Protein AF-A0A7M2WR84-F1 (afdb_monomer)

Radius of gyration: 28.81 Å; Cα contacts (8 Å, |Δi|>4): 943; chains: 1; bounding box: 59×67×100 Å

Nearest PDB structures (foldseek):
  4gyz-assembly8_H  TM=7.917E-01  e=1.076E-11  Mus musculus
  5ino-assembly1_A  TM=7.815E-01  e=1.421E-10  Homo sapiens
  5inn-assembly4_D  TM=7.340E-01  e=9.593E-11  Mus musculus
  5j42-assembly1_A  TM=7.291E-01  e=4.893E-11  Mus musculus
  5inn-assembly1_A  TM=7.625E-01  e=3.901E-10  Mus musculus

InterPro domains:
  IPR005135 Endonuclease/exonuclease/phosphatase [PF03372] (123-335)
  IPR036691 Endonuclease/exonuclease/phosphatase superfamily [G3DSA:3.60.10.10] (118-344)
  IPR036691 Endonuclease/exonuclease/phosphatase superfamily [SSF56219] (118-339)
  IPR051547 Tyrosyl-DNA phosphodiesterase 2-like [PTHR15822] (114-331)

Solvent-accessible surface area (backbone atoms only — not comparable to full-atom values): 29472 Å² total; per-residue (Å²): 115,73,72,58,51,48,69,77,55,51,54,71,71,56,42,54,53,49,54,53,51,52,52,50,49,53,46,60,50,47,52,62,51,51,49,49,33,73,65,54,82,86,60,49,78,53,77,50,67,69,55,39,52,53,49,49,52,24,40,51,53,33,57,46,29,58,60,52,15,52,55,29,47,51,50,26,54,52,21,54,75,71,64,38,56,71,59,20,61,60,22,46,56,62,18,47,70,36,37,47,67,60,55,55,32,58,43,84,54,78,77,78,67,67,67,42,73,69,62,53,32,35,32,30,30,51,48,38,58,84,42,83,59,57,62,46,46,52,52,51,49,62,72,66,58,48,46,34,40,39,35,32,19,24,18,62,68,51,49,56,52,46,48,76,76,39,32,85,68,29,68,36,68,53,74,46,67,27,99,48,74,62,7,36,34,42,32,16,58,56,71,56,72,51,78,62,41,71,64,40,80,35,50,81,83,75,53,51,21,34,38,36,30,36,66,57,80,93,41,66,31,34,38,36,45,41,65,45,49,55,64,85,43,70,70,35,37,46,37,29,33,28,25,52,47,47,47,52,53,51,60,71,68,49,86,50,55,38,40,39,33,28,39,53,54,49,29,83,62,20,69,66,46,49,50,42,49,73,73,52,37,42,46,25,43,68,53,38,27,56,30,76,56,53,19,33,56,58,46,76,71,57,45,79,77,44,85,51,45,27,28,56,50,45,34,26,32,76,49,46,43,30,77,37,34,46,60,58,82,24,45,62,19,45,29,26,28,42,40,35,33,35,24,46,38,70,60,71,72,85,68,83,85,79,86,77,85,78,71,72,75,66,54,58,55,51,52,57,52,44,70,73,61,50,97,46,93,54,55,59,56,49,52,48,53,48,52,52,34,63,74,69,72,51,82,71,61,75,47,55,96,78,40,44,58,51,57,50,72,44,74,38,81,88,66,96,53,102,51,50,45,42,37,32,34,34,37,40,39,52,75,71,30,40,38,41,36,34,38,22,49,90,87,41,79,55,38,76,45,76,49,67,34,62,95,81,61,93,41,77,58,89,86,34,32,55,39,78,49,76,46,45,20,32,81,79,56,34,74,56,78,78,84,85,81,87,78,81,88,61,90,78,86,74,69,66,69,65,51,57,57,46,52,57,54,48,58,64,50,54,81,70,61,64,76,48,76,49,73,58,91,96,46,59,35,36,44,36,81,73,56,71,68,48,74,107

Foldseek 3Di:
DVVVCCVVPPDPVVVVVVVVVVLVVLLVVLVVQQVQLVPLDDDLQDLPPVSLVSQLSSQVCLQCLVVSLVVLVVQLVVCVVVVVVVSNVSSVPSNCVSVVVQVCLQDDDPDDFPFAAFWQKEKEDEQPLPQLPNVQVLVVCVVLVGQKYKYFSAAPSNVVVCCVRPCVQFVAKDWDHDSDRLTIMMTGNDHWPDDKPQAPDFFDPSRRWIWTWHDDSNFIEIETRDDQFASPDSVSSSRLSRRLVVVVVVVLVDPGWYKYWYQSNGFCRHPSVVVCVVVQKDWQSSQCSVGQQFFAQLDDPCVVVDPHTRRTTMITHNQKYFVDWHWANSVRHRTTMIMTGMGGHPPDPPDPDDDDDDDPVVLVVVLVQQVVDAPPPCVSVQSVLVVVCQNVLHDDDCDDPLAGPQKDWGFHADDDDPWKGKTKIKGKAAEQWWFWKFKDFPRHTQDIDIDHRYPSQDDDNRRIDIDIDMFMATPSRHTDDDPPPPDDDDDDDDDPVVVVVVVVVVVVCLVSHDWDWGDDDPTIMIMDRDDDGDHD

Structure (mmCIF, N/CA/C/O backbone):
data_AF-A0A7M2WR84-F1
#
_entry.id   AF-A0A7M2WR84-F1
#
loop_
_atom_site.group_PDB
_atom_site.id
_atom_site.type_symbol
_atom_site.label_atom_id
_atom_site.label_alt_id
_atom_site.label_comp_id
_atom_site.label_asym_id
_atom_site.label_entity_id
_atom_site.label_seq_id
_atom_site.pdbx_PDB_ins_code
_atom_site.Cartn_x
_atom_site.Cartn_y
_atom_site.Cartn_z
_atom_site.occupancy
_atom_site.B_iso_or_equiv
_atom_site.auth_seq_id
_atom_site.auth_comp_id
_atom_site.auth_asym_id
_atom_site.auth_atom_id
_atom_site.pdbx_PDB_model_num
ATOM 1 N N . MET A 1 1 ? 14.767 5.486 -53.554 1.00 50.47 1 MET A N 1
ATOM 2 C CA . MET A 1 1 ? 14.040 4.345 -52.938 1.00 50.47 1 MET A CA 1
ATOM 3 C C . MET A 1 1 ? 14.935 3.331 -52.203 1.00 50.47 1 MET A C 1
ATOM 5 O O . MET A 1 1 ? 14.466 2.770 -51.222 1.00 50.47 1 MET A O 1
ATOM 9 N N . GLY A 1 2 ? 16.206 3.113 -52.586 1.00 53.53 2 GLY A N 1
ATOM 10 C CA . GLY A 1 2 ? 17.099 2.146 -51.905 1.00 53.53 2 GLY A CA 1
ATOM 11 C C . GLY A 1 2 ? 17.410 2.445 -50.427 1.00 53.53 2 GLY A C 1
ATOM 12 O O . GLY A 1 2 ? 17.402 1.527 -49.616 1.00 53.53 2 GLY A O 1
ATOM 13 N N . ASN A 1 3 ? 17.579 3.723 -50.060 1.00 56.94 3 ASN A N 1
ATOM 14 C CA . ASN A 1 3 ? 17.891 4.135 -48.680 1.00 56.94 3 ASN A CA 1
ATOM 15 C C . ASN A 1 3 ? 16.707 4.029 -47.701 1.00 56.94 3 ASN A C 1
ATOM 17 O O . ASN A 1 3 ? 16.929 3.853 -46.509 1.00 56.94 3 ASN A O 1
ATOM 21 N N . LEU A 1 4 ? 15.455 4.089 -48.179 1.00 53.38 4 LEU A N 1
ATOM 22 C CA . LEU A 1 4 ? 14.288 3.860 -47.315 1.00 53.38 4 LEU A CA 1
ATOM 23 C C . LEU A 1 4 ? 14.113 2.372 -46.994 1.00 53.38 4 LEU A C 1
ATOM 25 O O . LEU A 1 4 ? 13.806 2.035 -45.860 1.00 53.38 4 LEU A O 1
ATOM 29 N N . ARG A 1 5 ? 14.356 1.462 -47.949 1.00 53.84 5 ARG A N 1
ATOM 30 C CA . ARG A 1 5 ? 14.238 0.013 -47.701 1.00 53.84 5 ARG A CA 1
ATOM 31 C C . ARG A 1 5 ? 15.277 -0.510 -46.709 1.00 53.84 5 ARG A C 1
ATOM 33 O O . ARG A 1 5 ? 14.933 -1.344 -45.885 1.00 53.84 5 ARG A O 1
ATOM 40 N N . THR A 1 6 ? 16.514 -0.018 -46.750 1.00 54.97 6 THR A N 1
ATOM 41 C CA . THR A 1 6 ? 17.566 -0.394 -45.785 1.00 54.97 6 THR A CA 1
ATOM 42 C C . THR A 1 6 ? 17.375 0.244 -44.410 1.00 54.97 6 THR A C 1
ATOM 44 O O . THR A 1 6 ? 17.791 -0.337 -43.412 1.00 54.97 6 THR A O 1
ATOM 47 N N . PHE A 1 7 ? 16.719 1.406 -44.341 1.00 58.97 7 PHE A N 1
ATOM 48 C CA . PHE A 1 7 ? 16.300 2.021 -43.082 1.00 58.97 7 PHE A CA 1
ATOM 49 C C . PHE A 1 7 ? 15.113 1.278 -42.444 1.00 58.97 7 PHE A C 1
ATOM 51 O O . PHE A 1 7 ? 15.119 1.031 -41.242 1.00 58.97 7 PHE A O 1
ATOM 58 N N . ILE A 1 8 ? 14.131 0.866 -43.254 1.00 63.47 8 ILE A N 1
ATOM 59 C CA . ILE A 1 8 ? 12.929 0.144 -42.805 1.00 63.47 8 ILE A CA 1
ATOM 60 C C . ILE A 1 8 ? 13.231 -1.340 -42.514 1.00 63.47 8 ILE A C 1
ATOM 62 O O . ILE A 1 8 ? 12.640 -1.918 -41.606 1.00 63.47 8 ILE A O 1
ATOM 66 N N . TRP A 1 9 ? 14.167 -1.962 -43.243 1.00 64.81 9 TRP A N 1
ATOM 67 C CA . TRP A 1 9 ? 14.517 -3.382 -43.111 1.00 64.81 9 TRP A CA 1
ATOM 68 C C . TRP A 1 9 ? 16.044 -3.599 -43.147 1.00 64.81 9 TRP A C 1
ATOM 70 O O . TRP A 1 9 ? 16.600 -4.035 -44.162 1.00 64.81 9 TRP A O 1
ATOM 80 N N . PRO A 1 10 ? 16.765 -3.256 -42.060 1.00 74.50 10 PRO A N 1
ATOM 81 C CA . PRO A 1 10 ? 18.215 -3.407 -41.995 1.00 74.50 10 PRO A CA 1
ATOM 82 C C . PRO A 1 10 ? 18.628 -4.874 -42.140 1.00 74.50 10 PRO A C 1
ATOM 84 O O . PRO A 1 10 ? 17.971 -5.778 -41.620 1.00 74.50 10 PRO A O 1
ATOM 87 N N . ASN A 1 11 ? 19.768 -5.124 -42.791 1.00 86.25 11 ASN A N 1
ATOM 88 C CA . ASN A 1 11 ? 20.327 -6.476 -42.815 1.00 86.25 11 ASN A CA 1
ATOM 89 C C . ASN A 1 11 ? 20.742 -6.919 -41.396 1.00 86.25 11 ASN A C 1
ATOM 91 O O . ASN A 1 11 ? 20.931 -6.095 -40.496 1.00 86.25 11 ASN A O 1
ATOM 95 N N . TRP A 1 12 ? 20.914 -8.225 -41.175 1.00 81.50 12 TRP A N 1
ATOM 96 C CA . TRP A 1 12 ? 21.162 -8.763 -39.830 1.00 81.50 12 TRP A CA 1
ATOM 97 C C . TRP A 1 12 ? 22.379 -8.139 -39.123 1.00 81.50 12 TRP A C 1
ATOM 99 O O . TRP A 1 12 ? 22.348 -7.897 -37.916 1.00 81.50 12 TRP A O 1
ATOM 109 N N . GLN A 1 13 ? 23.442 -7.808 -39.861 1.00 84.19 13 GLN A N 1
ATOM 110 C CA . GLN A 1 13 ? 24.622 -7.160 -39.283 1.00 84.19 13 GLN A CA 1
ATOM 111 C C . GLN A 1 13 ? 24.329 -5.725 -38.822 1.00 84.19 13 GLN A C 1
ATOM 113 O O . GLN A 1 13 ? 24.764 -5.326 -37.738 1.00 84.19 13 GLN A O 1
ATOM 118 N N . GLN A 1 14 ? 23.578 -4.956 -39.614 1.00 84.75 14 GLN A N 1
ATOM 119 C CA . GLN A 1 14 ? 23.109 -3.621 -39.240 1.00 84.75 14 GLN A CA 1
ATOM 120 C C . GLN A 1 14 ? 22.168 -3.698 -38.034 1.00 84.75 14 GLN A C 1
ATOM 122 O O . GLN A 1 14 ? 22.376 -2.973 -37.061 1.00 84.75 14 GLN A O 1
ATOM 127 N N . ARG A 1 15 ? 21.217 -4.642 -38.030 1.00 85.56 15 ARG A N 1
ATOM 128 C CA . ARG A 1 15 ? 20.309 -4.863 -36.898 1.00 85.56 15 ARG A CA 1
ATOM 129 C C . ARG A 1 15 ? 21.064 -5.217 -35.618 1.00 85.56 15 ARG A C 1
ATOM 131 O O . ARG A 1 15 ? 20.796 -4.628 -34.579 1.00 85.56 15 ARG A O 1
ATOM 138 N N . LYS A 1 16 ? 22.066 -6.099 -35.685 1.00 85.12 16 LYS A N 1
ATOM 139 C CA . LYS A 1 16 ? 22.918 -6.450 -34.535 1.00 85.12 16 LYS A CA 1
ATOM 140 C C . LYS A 1 16 ? 23.660 -5.235 -33.965 1.00 85.12 16 LYS A C 1
ATOM 142 O O . LYS A 1 16 ? 23.792 -5.107 -32.749 1.00 85.12 16 LYS A O 1
ATOM 147 N N . ARG A 1 17 ? 24.151 -4.335 -34.827 1.00 87.25 17 ARG A N 1
ATOM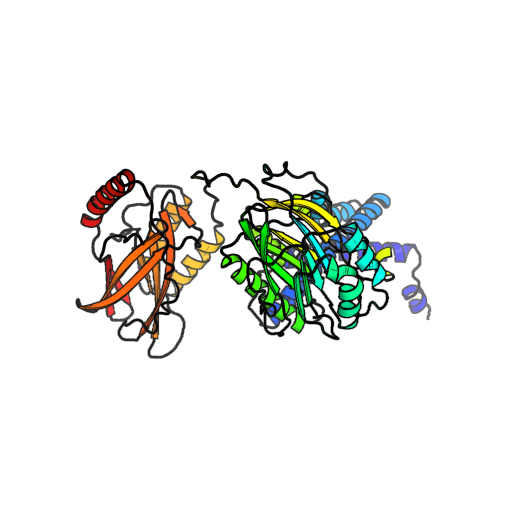 148 C CA . ARG A 1 17 ? 24.792 -3.081 -34.392 1.00 87.25 17 ARG A CA 1
ATOM 149 C C . ARG A 1 17 ? 23.790 -2.138 -33.723 1.00 87.25 17 ARG A C 1
ATOM 151 O O . ARG A 1 17 ? 24.139 -1.553 -32.703 1.00 87.25 17 ARG A O 1
ATOM 158 N N . LEU A 1 18 ? 22.578 -2.016 -34.267 1.00 88.62 18 LEU A N 1
ATOM 159 C CA . LEU A 1 18 ? 21.499 -1.205 -33.690 1.00 88.62 18 LEU A CA 1
ATOM 160 C C . LEU A 1 18 ? 21.069 -1.734 -32.317 1.00 88.62 18 LEU A C 1
ATOM 162 O O . LEU A 1 18 ? 21.163 -0.992 -31.348 1.00 88.62 18 LEU A O 1
ATOM 166 N N . LEU A 1 19 ? 20.770 -3.032 -32.199 1.00 89.75 19 LEU A N 1
ATOM 167 C CA . LEU A 1 19 ? 20.405 -3.676 -30.927 1.00 89.75 19 LEU A CA 1
ATOM 168 C C . LEU A 1 19 ? 21.469 -3.467 -29.840 1.00 89.75 19 LEU A C 1
ATOM 170 O O . LEU A 1 19 ? 21.153 -3.257 -28.674 1.00 89.75 19 LEU A O 1
ATOM 174 N N . ARG A 1 20 ? 22.758 -3.486 -30.208 1.00 92.31 20 ARG A N 1
ATOM 175 C CA . ARG A 1 20 ? 23.842 -3.209 -29.255 1.00 92.31 20 ARG A CA 1
ATOM 176 C C . ARG A 1 20 ? 23.853 -1.749 -28.796 1.00 92.31 20 ARG A C 1
ATOM 178 O O . ARG A 1 20 ? 24.169 -1.501 -27.637 1.00 92.31 20 ARG A O 1
ATOM 185 N N . LYS A 1 21 ? 23.557 -0.796 -29.686 1.00 94.25 21 LYS A N 1
ATOM 186 C CA . LYS A 1 21 ? 23.428 0.625 -29.323 1.00 94.25 21 LYS A CA 1
ATOM 187 C C . LYS A 1 21 ? 22.218 0.842 -28.418 1.00 94.25 21 LYS A C 1
ATOM 189 O O . LYS A 1 21 ? 22.364 1.487 -27.392 1.00 94.25 21 LYS A O 1
ATOM 194 N N . GLU A 1 22 ? 21.077 0.246 -28.753 1.00 95.31 22 GLU A N 1
ATOM 195 C CA . GLU A 1 22 ? 19.859 0.276 -27.934 1.00 95.31 22 GLU A CA 1
ATOM 196 C C . GLU A 1 22 ? 20.109 -0.305 -26.536 1.00 95.31 22 GLU A C 1
ATOM 198 O O . GLU A 1 22 ? 19.789 0.339 -25.544 1.00 95.31 22 GLU A O 1
ATOM 203 N N . ALA A 1 23 ? 20.782 -1.456 -26.435 1.00 96.88 23 ALA A N 1
ATOM 204 C CA . ALA A 1 23 ? 21.145 -2.043 -25.145 1.00 96.88 23 ALA A CA 1
ATOM 205 C C . ALA A 1 23 ? 22.051 -1.119 -24.312 1.00 96.88 23 ALA A C 1
ATOM 207 O O . ALA A 1 23 ? 21.837 -0.967 -23.112 1.00 96.88 23 ALA A O 1
ATOM 208 N N . TRP A 1 24 ? 23.041 -0.469 -24.935 1.00 98.06 24 TRP A N 1
ATOM 209 C CA . TRP A 1 24 ? 23.865 0.532 -24.249 1.00 98.06 24 TRP A CA 1
ATOM 210 C C . TRP A 1 24 ? 23.057 1.745 -23.790 1.00 98.06 24 TRP A C 1
ATOM 212 O O . TRP A 1 24 ? 23.299 2.226 -22.689 1.00 98.06 24 TRP A O 1
ATOM 222 N N . LEU A 1 25 ? 22.105 2.223 -24.597 1.00 97.88 25 LEU A N 1
ATOM 223 C CA . LEU A 1 25 ? 21.229 3.334 -24.226 1.00 97.88 25 LEU A CA 1
ATOM 224 C C . LEU A 1 25 ? 20.354 2.974 -23.022 1.00 97.88 25 LEU A C 1
ATOM 226 O O . LEU A 1 25 ? 20.291 3.758 -22.082 1.00 97.88 25 LEU A O 1
ATOM 230 N N . VAL A 1 26 ? 19.751 1.780 -23.006 1.00 97.81 26 VAL A N 1
ATOM 231 C CA . VAL A 1 26 ? 18.965 1.286 -21.861 1.00 97.81 26 VAL A CA 1
ATOM 232 C C . VAL A 1 26 ? 19.821 1.225 -20.598 1.00 97.81 26 VAL A C 1
ATOM 234 O O . VAL A 1 26 ? 19.431 1.761 -19.564 1.00 97.81 26 VAL A O 1
ATOM 237 N N . VAL A 1 27 ? 21.008 0.614 -20.678 1.00 98.25 27 VAL A N 1
ATOM 238 C CA . VAL A 1 27 ? 21.917 0.486 -19.528 1.00 98.25 27 VAL A CA 1
ATOM 239 C C . VAL A 1 27 ? 22.373 1.857 -19.034 1.00 98.25 27 VAL A C 1
ATOM 241 O O . VAL A 1 27 ? 22.321 2.113 -17.837 1.00 98.25 27 VAL A O 1
ATOM 244 N N . ALA A 1 28 ? 22.782 2.751 -19.936 1.00 98.12 28 ALA A N 1
ATOM 245 C CA . ALA A 1 28 ? 23.230 4.093 -19.578 1.00 98.12 28 ALA A CA 1
ATOM 246 C C . ALA A 1 28 ? 22.103 4.943 -18.975 1.00 98.12 28 ALA A C 1
ATOM 248 O O . ALA A 1 28 ? 22.356 5.674 -18.024 1.00 98.12 28 ALA A O 1
ATOM 249 N N . ALA A 1 29 ? 20.870 4.824 -19.481 1.00 98.00 29 ALA A N 1
ATOM 250 C CA . ALA A 1 29 ? 19.705 5.533 -18.955 1.00 98.00 29 ALA A CA 1
ATOM 251 C C . ALA A 1 29 ? 19.242 4.991 -17.593 1.00 98.00 29 ALA A C 1
ATOM 253 O O . ALA A 1 29 ? 18.757 5.764 -16.769 1.00 98.00 29 ALA A O 1
ATOM 254 N N . ALA A 1 30 ? 19.424 3.693 -17.320 1.00 98.25 30 ALA A N 1
ATOM 255 C CA . ALA A 1 30 ? 19.015 3.086 -16.054 1.00 98.25 30 ALA A CA 1
ATOM 256 C C . ALA A 1 30 ? 19.671 3.764 -14.840 1.00 98.25 30 ALA A C 1
ATOM 258 O O . ALA A 1 30 ? 19.002 3.978 -13.835 1.00 98.25 30 ALA A O 1
ATOM 259 N N . TYR A 1 31 ? 20.945 4.156 -14.933 1.00 98.06 31 TYR A N 1
ATOM 260 C CA . TYR A 1 31 ? 21.663 4.806 -13.830 1.00 98.06 31 TYR A CA 1
ATOM 261 C C . TYR A 1 31 ? 21.024 6.124 -13.367 1.00 98.06 31 TYR A C 1
ATOM 263 O O . TYR A 1 31 ? 20.579 6.176 -12.221 1.00 98.06 31 TYR A O 1
ATOM 271 N N . PRO A 1 32 ? 20.948 7.188 -14.193 1.00 97.94 32 PRO A N 1
ATOM 272 C CA . PRO A 1 32 ? 20.379 8.456 -13.755 1.00 97.94 32 PRO A CA 1
ATOM 273 C C . PRO A 1 32 ? 18.897 8.329 -13.394 1.00 97.94 32 PRO A C 1
ATOM 275 O O . PRO A 1 32 ? 18.469 8.993 -12.459 1.00 97.94 32 PRO A O 1
ATOM 278 N N . LEU A 1 33 ? 18.129 7.458 -14.063 1.00 97.75 33 LEU A N 1
ATOM 279 C CA . LEU A 1 33 ? 16.719 7.231 -13.728 1.00 97.75 33 LEU A CA 1
ATOM 280 C C . LEU A 1 33 ? 16.551 6.603 -12.342 1.00 97.75 33 LEU A C 1
ATOM 282 O O . LEU A 1 33 ? 15.739 7.077 -11.552 1.00 97.75 33 LEU A O 1
ATOM 286 N N . LEU A 1 34 ? 17.327 5.562 -12.028 1.00 95.94 34 LEU A N 1
ATOM 287 C CA . LEU A 1 34 ? 17.282 4.912 -10.719 1.00 95.94 34 LEU A CA 1
ATOM 288 C C . LEU A 1 34 ? 17.806 5.837 -9.617 1.00 95.94 34 LEU A C 1
ATOM 290 O O . LEU A 1 34 ? 17.186 5.912 -8.561 1.00 95.94 34 LEU A O 1
ATOM 294 N N . ILE A 1 35 ? 18.896 6.569 -9.872 1.00 94.00 35 ILE A N 1
ATOM 295 C CA . ILE A 1 35 ? 19.443 7.565 -8.938 1.00 94.00 35 ILE A CA 1
ATOM 296 C C . ILE A 1 35 ? 18.395 8.640 -8.651 1.00 94.00 35 ILE A C 1
ATOM 298 O O . ILE A 1 35 ? 18.080 8.884 -7.492 1.00 94.00 35 ILE A O 1
ATOM 302 N N . PHE A 1 36 ? 17.814 9.237 -9.692 1.00 95.12 36 PHE A N 1
ATOM 303 C CA . PHE A 1 36 ? 16.747 10.222 -9.555 1.00 95.12 36 PHE A CA 1
ATOM 304 C C . PHE A 1 36 ? 15.579 9.662 -8.740 1.00 95.12 36 PHE A C 1
ATOM 306 O O . PHE A 1 36 ? 15.184 10.262 -7.749 1.00 95.12 36 PHE A O 1
ATOM 313 N N . ALA A 1 37 ? 15.066 8.486 -9.104 1.00 94.44 37 ALA A N 1
ATOM 314 C CA . ALA A 1 37 ? 13.877 7.931 -8.474 1.00 94.44 37 ALA A CA 1
ATOM 315 C C . ALA A 1 37 ? 14.082 7.559 -6.994 1.00 94.44 37 ALA A C 1
ATOM 317 O O . ALA A 1 37 ? 13.160 7.698 -6.189 1.00 94.44 37 ALA A O 1
ATOM 318 N N . TRP A 1 38 ? 15.278 7.091 -6.623 1.00 91.25 38 TRP A N 1
ATOM 319 C CA . TRP A 1 38 ? 15.600 6.703 -5.246 1.00 91.25 38 TRP A CA 1
ATOM 320 C C . TRP A 1 38 ? 16.068 7.859 -4.363 1.00 91.25 38 TRP A C 1
ATOM 322 O O . TRP A 1 38 ? 15.882 7.787 -3.148 1.00 91.25 38 TRP A O 1
ATOM 332 N N . LEU A 1 39 ? 16.648 8.909 -4.949 1.00 88.88 39 LEU A N 1
ATOM 333 C CA . LEU A 1 39 ? 17.069 10.110 -4.226 1.00 88.88 39 LEU A CA 1
ATOM 334 C C . LEU A 1 39 ? 16.018 11.225 -4.241 1.00 88.88 39 LEU A C 1
ATOM 336 O O . LEU A 1 39 ? 16.216 12.234 -3.568 1.00 88.88 39 LEU A O 1
ATOM 340 N N . TRP A 1 40 ? 14.912 11.064 -4.978 1.00 89.12 40 TRP A N 1
ATOM 341 C CA . TRP A 1 40 ? 13.848 12.064 -5.020 1.00 89.12 40 TRP A CA 1
ATOM 342 C C . TRP A 1 40 ? 13.255 12.287 -3.616 1.00 89.12 40 TRP A C 1
ATOM 344 O O . TRP A 1 40 ? 12.690 11.342 -3.040 1.00 89.12 40 TRP A O 1
ATOM 354 N N . PRO A 1 41 ? 13.363 13.507 -3.052 1.00 86.00 41 PRO A N 1
ATOM 355 C CA . PRO A 1 41 ? 12.816 13.804 -1.738 1.00 86.00 41 PRO A CA 1
ATOM 356 C C . PRO A 1 41 ? 11.290 13.732 -1.777 1.00 86.00 41 PRO A C 1
ATOM 358 O O . PRO A 1 41 ? 10.652 14.158 -2.740 1.00 86.00 41 PRO A O 1
ATOM 361 N N . GLN A 1 42 ? 10.702 13.176 -0.722 1.00 82.12 42 GLN A N 1
ATOM 362 C CA . GLN A 1 42 ? 9.252 13.093 -0.597 1.00 82.12 42 GLN A CA 1
ATOM 363 C C . GLN A 1 42 ? 8.766 14.229 0.292 1.00 82.12 42 GLN A C 1
ATOM 365 O O . GLN A 1 42 ? 9.070 14.267 1.479 1.00 82.12 42 GLN A O 1
ATOM 370 N N . ASP A 1 43 ? 8.000 15.134 -0.300 1.00 88.94 43 ASP A N 1
ATOM 371 C CA . ASP A 1 43 ? 7.215 16.138 0.407 1.00 88.94 43 ASP A CA 1
ATOM 372 C C . ASP A 1 43 ? 5.763 15.907 0.007 1.00 88.94 43 ASP A C 1
ATOM 374 O O . ASP A 1 43 ? 5.329 16.355 -1.048 1.00 88.94 43 ASP A O 1
ATOM 378 N N . TRP A 1 44 ? 5.040 15.090 0.767 1.00 91.31 44 TRP A N 1
ATOM 379 C CA . TRP A 1 44 ? 3.749 14.542 0.347 1.00 91.31 44 TRP A CA 1
ATOM 380 C C . TRP A 1 44 ? 2.676 15.605 0.100 1.00 91.31 44 TRP A C 1
ATOM 382 O O . TRP A 1 44 ? 1.843 15.428 -0.786 1.00 91.31 44 TRP A O 1
ATOM 392 N N . ARG A 1 45 ? 2.742 16.721 0.833 1.00 93.50 45 ARG A N 1
ATOM 393 C CA . ARG A 1 45 ? 1.746 17.803 0.802 1.00 93.50 45 ARG A CA 1
ATOM 394 C C . ARG A 1 45 ? 2.107 18.936 -0.156 1.00 93.50 45 ARG A C 1
ATOM 396 O O . ARG A 1 45 ? 1.320 19.853 -0.356 1.00 93.50 45 ARG A O 1
ATOM 403 N N . ASN A 1 46 ? 3.272 18.873 -0.796 1.00 89.81 46 ASN A N 1
ATOM 404 C CA . ASN A 1 46 ? 3.645 19.845 -1.812 1.00 89.81 46 ASN A CA 1
ATOM 405 C C . ASN A 1 46 ? 2.967 19.546 -3.151 1.00 89.81 46 ASN A C 1
ATOM 407 O O . ASN A 1 46 ? 3.322 18.613 -3.885 1.00 89.81 46 ASN A O 1
ATOM 411 N N . GLU A 1 47 ? 1.996 20.394 -3.464 1.00 91.25 47 GLU A N 1
ATOM 412 C CA . GLU A 1 47 ? 1.158 20.319 -4.657 1.00 91.25 47 GLU A CA 1
ATOM 413 C C . GLU A 1 47 ? 1.729 21.071 -5.866 1.00 91.25 47 GLU A C 1
ATOM 415 O O . GLU A 1 47 ? 1.085 21.128 -6.916 1.00 91.25 47 GLU A O 1
ATOM 420 N N . SER A 1 48 ? 2.936 21.641 -5.767 1.00 91.81 48 SER A N 1
ATOM 421 C CA . SER A 1 48 ? 3.539 22.331 -6.909 1.00 91.81 48 SER A CA 1
ATOM 422 C C . SER A 1 48 ? 3.713 21.373 -8.090 1.00 91.81 48 SER A C 1
ATOM 424 O O . SER A 1 48 ? 4.178 20.240 -7.940 1.00 91.81 48 SER A O 1
ATOM 426 N N . THR A 1 49 ? 3.375 21.838 -9.295 1.00 92.31 49 THR A N 1
ATOM 427 C CA . THR A 1 49 ? 3.398 21.011 -10.511 1.00 92.31 49 THR A CA 1
ATOM 428 C C . THR A 1 49 ? 4.746 20.325 -10.724 1.00 92.31 49 THR A C 1
ATOM 430 O O . THR A 1 49 ? 4.783 19.158 -11.100 1.00 92.31 49 THR A O 1
ATOM 433 N N . GLY A 1 50 ? 5.856 21.019 -10.446 1.00 90.25 50 GLY A N 1
ATOM 434 C CA . GLY A 1 50 ? 7.202 20.459 -10.582 1.00 90.25 50 GLY A CA 1
ATOM 435 C C . GLY A 1 50 ? 7.469 19.300 -9.620 1.00 90.25 50 GLY A C 1
ATOM 436 O O . GLY A 1 50 ? 7.990 18.269 -10.044 1.00 90.25 50 GLY A O 1
ATOM 437 N N . VAL A 1 51 ? 7.066 19.434 -8.350 1.00 90.06 51 VAL A N 1
ATOM 438 C CA . VAL A 1 51 ? 7.241 18.373 -7.347 1.00 90.06 51 VAL A CA 1
ATOM 439 C C . VAL A 1 51 ? 6.330 17.187 -7.644 1.00 90.06 51 VAL A C 1
ATOM 441 O O . VAL A 1 51 ? 6.789 16.047 -7.605 1.00 90.06 51 VAL A O 1
ATOM 444 N N . VAL A 1 52 ? 5.069 17.443 -8.005 1.00 92.81 52 VAL A N 1
ATOM 445 C CA . VAL A 1 52 ? 4.110 16.400 -8.401 1.00 92.81 52 VAL A CA 1
ATOM 446 C C . VAL A 1 52 ? 4.629 15.631 -9.618 1.00 92.81 52 VAL A C 1
ATOM 448 O O . VAL A 1 52 ? 4.647 14.403 -9.601 1.00 92.81 52 VAL A O 1
ATOM 451 N N . PHE A 1 53 ? 5.093 16.333 -10.655 1.00 94.31 53 PHE A N 1
ATOM 452 C CA . PHE A 1 53 ? 5.597 15.723 -11.886 1.00 94.31 53 PHE A CA 1
ATOM 453 C C . PHE A 1 53 ? 6.818 14.837 -11.632 1.00 94.31 53 PHE A C 1
ATOM 455 O O . PHE A 1 53 ? 6.851 13.674 -12.038 1.00 94.31 53 PHE A O 1
ATOM 462 N N . ALA A 1 54 ? 7.822 15.374 -10.943 1.00 92.25 54 ALA A N 1
ATOM 463 C CA . ALA A 1 54 ? 9.043 14.641 -10.652 1.00 92.25 54 ALA A CA 1
ATOM 464 C C . ALA A 1 54 ? 8.797 13.480 -9.671 1.00 92.25 54 ALA A C 1
ATOM 466 O O . ALA A 1 54 ? 9.330 12.388 -9.876 1.00 92.25 54 ALA A O 1
ATOM 467 N N . GLY A 1 55 ? 7.916 13.672 -8.685 1.00 94.94 55 GLY A N 1
ATOM 468 C CA . GLY A 1 55 ? 7.436 12.606 -7.808 1.00 94.94 55 GLY A CA 1
ATOM 469 C C . GLY A 1 55 ? 6.752 11.487 -8.589 1.00 94.94 55 GLY A C 1
ATOM 470 O O . GLY A 1 55 ? 7.080 10.319 -8.389 1.00 94.94 55 GLY A O 1
ATOM 471 N N . TRP A 1 56 ? 5.883 11.825 -9.546 1.00 95.81 56 TRP A N 1
ATOM 472 C CA . TRP A 1 56 ? 5.184 10.842 -10.376 1.00 95.81 56 TRP A CA 1
ATOM 473 C C . TRP A 1 56 ? 6.162 10.037 -11.234 1.00 95.81 56 TRP A C 1
ATOM 475 O O . TRP A 1 56 ? 6.071 8.814 -11.305 1.00 95.81 56 TRP A O 1
ATOM 485 N N . MET A 1 57 ? 7.170 10.694 -11.817 1.00 95.44 57 MET A N 1
ATOM 486 C CA . MET A 1 57 ? 8.246 10.011 -12.542 1.00 95.44 57 MET A CA 1
ATOM 487 C C . MET A 1 57 ? 9.034 9.058 -11.637 1.00 95.44 57 MET A C 1
ATOM 489 O O . MET A 1 57 ? 9.233 7.896 -11.993 1.00 95.44 57 MET A O 1
ATOM 493 N N . ALA A 1 58 ? 9.448 9.515 -10.451 1.00 95.38 58 ALA A N 1
ATOM 494 C CA . ALA A 1 58 ? 10.149 8.681 -9.477 1.00 95.38 58 ALA A CA 1
ATOM 495 C C . ALA A 1 58 ? 9.297 7.474 -9.045 1.00 95.38 58 ALA A C 1
ATOM 497 O O . ALA A 1 58 ? 9.788 6.345 -8.981 1.00 95.38 58 ALA A O 1
ATOM 498 N N . PHE A 1 59 ? 8.005 7.701 -8.811 1.00 95.69 59 PHE A N 1
ATOM 499 C CA . PHE A 1 59 ? 7.026 6.677 -8.475 1.00 95.69 59 PHE A CA 1
ATOM 500 C C . PHE A 1 59 ? 6.898 5.616 -9.578 1.00 95.69 59 PHE A C 1
ATOM 502 O O . PHE A 1 59 ? 6.989 4.418 -9.290 1.00 95.69 59 PHE A O 1
ATOM 509 N N . LEU A 1 60 ? 6.747 6.028 -10.841 1.00 95.19 60 LEU A N 1
ATOM 510 C CA . LEU A 1 60 ? 6.619 5.108 -11.974 1.00 95.19 60 LEU A CA 1
ATOM 511 C C . LEU A 1 60 ? 7.891 4.281 -12.176 1.00 95.19 60 LEU A C 1
ATOM 513 O O . LEU A 1 60 ? 7.805 3.060 -12.299 1.00 95.19 60 LEU A O 1
ATOM 517 N N . ILE A 1 61 ? 9.070 4.917 -12.140 1.00 95.12 61 ILE A N 1
ATOM 518 C CA . ILE A 1 61 ? 10.369 4.234 -12.274 1.00 95.12 61 ILE A CA 1
ATOM 519 C C . ILE A 1 61 ? 10.526 3.154 -11.198 1.00 95.12 61 ILE A C 1
ATOM 521 O O . ILE A 1 61 ? 10.938 2.034 -11.503 1.00 95.12 61 ILE A O 1
ATOM 525 N N . ARG A 1 62 ? 10.172 3.468 -9.944 1.00 95.06 62 ARG A N 1
ATOM 526 C CA . ARG A 1 62 ? 10.235 2.505 -8.836 1.00 95.06 62 ARG A CA 1
ATOM 527 C C . ARG A 1 62 ? 9.216 1.384 -9.009 1.00 95.06 62 ARG A C 1
ATOM 529 O O . ARG A 1 62 ? 9.570 0.226 -8.805 1.00 95.06 62 ARG A O 1
ATOM 536 N N . THR A 1 63 ? 8.006 1.691 -9.465 1.00 93.94 63 THR A N 1
ATOM 537 C CA . THR A 1 63 ? 6.954 0.688 -9.698 1.00 93.94 63 THR A CA 1
ATOM 538 C C . THR A 1 63 ? 7.364 -0.348 -10.746 1.00 93.94 63 THR A C 1
ATOM 540 O O . THR A 1 63 ? 7.195 -1.549 -10.543 1.00 93.94 63 THR A O 1
ATOM 543 N N . VAL A 1 64 ? 7.996 0.077 -11.845 1.00 93.06 64 VAL A N 1
ATOM 544 C CA . VAL A 1 64 ? 8.471 -0.845 -12.895 1.00 93.06 64 VAL A CA 1
ATOM 545 C C . VAL A 1 64 ? 9.894 -1.365 -12.658 1.00 93.06 64 VAL A C 1
ATOM 547 O O . VAL A 1 64 ? 10.472 -2.008 -13.536 1.00 93.06 64 VAL A O 1
ATOM 550 N N . GLN A 1 65 ? 10.466 -1.152 -11.468 1.00 93.12 65 GLN A N 1
ATOM 551 C CA . GLN A 1 65 ? 11.849 -1.516 -11.150 1.00 93.12 65 GLN A CA 1
ATOM 552 C C . GLN A 1 65 ? 12.152 -2.995 -11.421 1.00 93.12 65 GLN A C 1
ATOM 554 O O . GLN A 1 65 ? 13.200 -3.317 -11.978 1.00 93.12 65 GLN A O 1
ATOM 559 N N . PHE A 1 66 ? 11.242 -3.905 -11.062 1.00 92.69 66 PHE A N 1
ATOM 560 C CA . PHE A 1 66 ? 11.447 -5.334 -11.308 1.00 92.69 66 PHE A CA 1
ATOM 561 C C . PHE A 1 66 ? 11.465 -5.677 -12.806 1.00 92.69 66 PHE A C 1
ATOM 563 O O . PHE A 1 66 ? 12.257 -6.502 -13.253 1.00 92.69 66 PHE A O 1
ATOM 570 N N . HIS A 1 67 ? 10.636 -5.009 -13.606 1.00 93.50 67 HIS A N 1
ATOM 571 C CA . HIS A 1 67 ? 10.613 -5.180 -15.060 1.00 93.50 67 HIS A CA 1
ATOM 572 C C . HIS A 1 67 ? 11.922 -4.705 -15.688 1.00 93.50 67 HIS A C 1
ATOM 574 O O . HIS A 1 67 ? 12.492 -5.388 -16.542 1.00 93.50 67 HIS A O 1
ATOM 580 N N . LEU A 1 68 ? 12.439 -3.570 -15.208 1.00 94.81 68 LEU A N 1
ATOM 581 C CA . LEU A 1 68 ? 13.763 -3.086 -15.579 1.00 94.81 68 LEU A CA 1
ATOM 582 C C . LEU A 1 68 ? 14.850 -4.100 -15.188 1.00 94.81 68 LEU A C 1
ATOM 584 O O . LEU A 1 68 ? 15.747 -4.357 -15.988 1.00 94.81 68 LEU A O 1
ATOM 588 N N . ALA A 1 69 ? 14.741 -4.733 -14.017 1.00 95.19 69 ALA A N 1
ATOM 589 C CA . ALA A 1 69 ? 15.662 -5.781 -13.582 1.00 95.19 69 ALA A CA 1
ATOM 590 C C . ALA A 1 69 ? 15.694 -6.969 -14.557 1.00 95.19 69 ALA A C 1
ATOM 592 O O . ALA A 1 69 ? 16.774 -7.418 -14.941 1.00 95.19 69 ALA A O 1
ATOM 593 N N . LEU A 1 70 ? 14.526 -7.445 -15.008 1.00 95.06 70 LEU A N 1
ATOM 594 C CA . LEU A 1 70 ? 14.427 -8.532 -15.989 1.00 95.06 70 LEU A CA 1
ATOM 595 C C . LEU A 1 70 ? 15.011 -8.144 -17.350 1.00 95.06 70 LEU A C 1
ATOM 597 O O . LEU A 1 70 ? 15.746 -8.928 -17.952 1.00 95.06 70 LEU A O 1
ATOM 601 N N . LEU A 1 71 ? 14.731 -6.927 -17.820 1.00 96.12 71 LEU A N 1
ATOM 602 C CA . LEU A 1 71 ? 15.307 -6.410 -19.060 1.00 96.12 71 LEU A CA 1
ATOM 603 C C . LEU A 1 71 ? 16.838 -6.333 -18.970 1.00 96.12 71 LEU A C 1
ATOM 605 O O . LEU A 1 71 ? 17.538 -6.762 -19.888 1.00 96.12 71 LEU A O 1
ATOM 609 N N . LEU A 1 72 ? 17.372 -5.828 -17.858 1.00 97.81 72 LEU A N 1
ATOM 610 C CA . LEU A 1 72 ? 18.814 -5.744 -17.635 1.00 97.81 72 LEU A CA 1
ATOM 611 C C . LEU A 1 72 ? 19.449 -7.134 -17.508 1.00 97.81 72 LEU A C 1
ATOM 613 O O . LEU A 1 72 ? 20.510 -7.360 -18.087 1.00 97.81 72 LEU A O 1
ATOM 617 N N . ALA A 1 73 ? 18.789 -8.086 -16.844 1.00 97.19 73 ALA A N 1
ATOM 618 C CA . ALA A 1 73 ? 19.239 -9.475 -16.769 1.00 97.19 73 ALA A CA 1
ATOM 619 C C . ALA A 1 73 ? 19.294 -10.135 -18.152 1.00 97.19 73 ALA A C 1
ATOM 621 O O . ALA A 1 73 ? 20.283 -10.791 -18.492 1.00 97.19 73 ALA A O 1
ATOM 622 N N . PHE A 1 74 ? 18.287 -9.893 -18.993 1.00 97.00 74 PHE A N 1
ATOM 623 C CA . PHE A 1 74 ? 18.296 -10.329 -20.386 1.00 97.00 74 PHE A CA 1
ATOM 624 C C . PHE A 1 74 ? 19.458 -9.702 -21.174 1.00 97.00 74 PHE A C 1
ATOM 626 O O . PHE A 1 74 ? 20.185 -10.411 -21.873 1.00 97.00 74 PHE A O 1
ATOM 633 N N . ILE A 1 75 ? 19.697 -8.393 -21.020 1.00 97.75 75 ILE A N 1
ATOM 634 C CA . ILE A 1 75 ? 20.833 -7.703 -21.651 1.00 97.75 75 ILE A CA 1
ATOM 635 C C . ILE A 1 75 ? 22.166 -8.303 -21.189 1.00 97.75 75 ILE A C 1
ATOM 637 O O . ILE A 1 75 ? 23.030 -8.549 -22.032 1.00 97.75 75 ILE A O 1
ATOM 641 N N . VAL A 1 76 ? 22.340 -8.576 -19.891 1.00 98.25 76 VAL A N 1
ATOM 642 C CA . VAL A 1 76 ? 23.542 -9.232 -19.348 1.00 98.25 76 VAL A CA 1
ATOM 643 C C . VAL A 1 76 ? 23.733 -10.603 -19.991 1.00 98.25 76 VAL A C 1
ATOM 645 O O . VAL A 1 76 ? 24.810 -10.872 -20.525 1.00 98.25 76 VAL A O 1
ATOM 648 N N . ALA A 1 77 ? 22.695 -11.443 -20.015 1.00 97.81 77 ALA A N 1
ATOM 649 C CA . ALA A 1 77 ? 22.760 -12.781 -20.598 1.00 97.81 77 ALA A CA 1
ATOM 650 C C . ALA A 1 77 ? 23.159 -12.739 -22.083 1.00 97.81 77 ALA A C 1
ATOM 652 O O . ALA A 1 77 ? 24.128 -13.385 -22.490 1.00 97.81 77 ALA A O 1
ATOM 653 N N . VAL A 1 78 ? 22.489 -11.912 -22.893 1.00 96.38 78 VAL A N 1
ATOM 654 C CA . VAL A 1 78 ? 22.815 -11.762 -24.321 1.00 96.38 78 VAL A CA 1
ATOM 655 C C . VAL A 1 78 ? 24.217 -11.181 -24.512 1.00 96.38 78 VAL A C 1
ATOM 657 O O . VAL A 1 78 ? 24.962 -11.662 -25.369 1.00 96.38 78 VAL A O 1
ATOM 660 N N . ALA A 1 79 ? 24.615 -10.183 -23.716 1.00 96.12 79 ALA A N 1
ATOM 661 C CA . ALA A 1 79 ? 25.945 -9.584 -23.785 1.00 96.12 79 ALA A CA 1
ATOM 662 C C . ALA A 1 79 ? 27.049 -10.609 -23.490 1.00 96.12 79 ALA A C 1
ATOM 664 O O . ALA A 1 79 ? 28.076 -10.599 -24.173 1.00 96.12 79 ALA A O 1
ATOM 665 N N . LEU A 1 80 ? 26.838 -11.517 -22.533 1.00 96.31 80 LEU A N 1
ATOM 666 C CA . LEU A 1 80 ? 27.754 -12.622 -22.251 1.00 96.31 80 LEU A CA 1
ATOM 667 C C . LEU A 1 80 ? 27.822 -13.614 -23.423 1.00 96.31 80 LEU A C 1
ATOM 669 O O . LEU A 1 80 ? 28.928 -13.935 -23.866 1.00 96.31 80 LEU A O 1
ATOM 673 N N . LEU A 1 81 ? 26.676 -14.010 -23.994 1.00 95.75 81 LEU A N 1
ATOM 674 C CA . LEU A 1 81 ? 26.606 -14.918 -25.151 1.00 95.75 81 LEU A CA 1
ATOM 675 C C . LEU A 1 81 ? 27.355 -14.371 -26.376 1.00 95.75 81 LEU A C 1
ATOM 677 O O . LEU A 1 81 ? 28.100 -15.096 -27.034 1.00 95.75 81 LEU A O 1
ATOM 681 N N . ILE A 1 82 ? 27.224 -13.072 -26.663 1.00 93.56 82 ILE A N 1
ATOM 682 C CA . ILE A 1 82 ? 27.930 -12.420 -27.782 1.00 93.56 82 ILE A CA 1
ATOM 683 C C . ILE A 1 82 ? 29.330 -11.908 -27.404 1.00 93.56 82 ILE A C 1
ATOM 685 O O . ILE A 1 82 ? 29.949 -11.185 -28.190 1.00 93.56 82 ILE A O 1
ATOM 689 N N . ARG A 1 83 ? 29.829 -12.253 -26.207 1.00 94.75 83 ARG A N 1
ATOM 690 C CA . ARG A 1 83 ? 31.140 -11.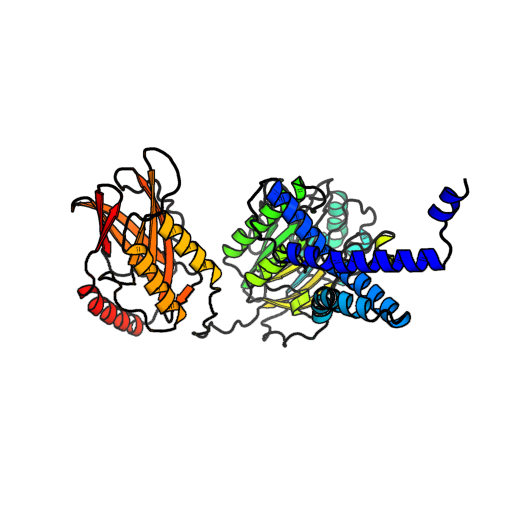856 -25.655 1.00 94.75 83 ARG A CA 1
ATOM 691 C C . ARG A 1 83 ? 31.359 -10.337 -25.550 1.00 94.75 83 ARG A C 1
ATOM 693 O O . ARG A 1 83 ? 32.493 -9.857 -25.523 1.00 94.75 83 ARG A O 1
ATOM 700 N N . ALA A 1 84 ? 30.293 -9.551 -25.428 1.00 95.31 84 ALA A N 1
ATOM 701 C CA . ALA A 1 84 ? 30.328 -8.109 -25.194 1.00 95.31 84 ALA A CA 1
ATOM 702 C C . ALA A 1 84 ? 30.556 -7.773 -23.704 1.00 95.31 84 ALA A C 1
ATOM 704 O O . ALA A 1 84 ? 29.735 -7.111 -23.073 1.00 95.31 84 ALA A O 1
ATOM 705 N N . ARG A 1 85 ? 31.705 -8.187 -23.148 1.00 95.81 85 ARG A N 1
ATOM 706 C CA . ARG A 1 85 ? 32.019 -8.112 -21.703 1.00 95.81 85 ARG A CA 1
ATOM 707 C C . ARG A 1 85 ? 31.816 -6.730 -21.070 1.00 95.81 85 ARG A C 1
ATOM 709 O O . ARG A 1 85 ? 31.309 -6.649 -19.962 1.00 95.81 85 ARG A O 1
ATOM 716 N N . ARG A 1 86 ? 32.160 -5.645 -21.778 1.00 97.69 86 ARG A N 1
ATOM 717 C CA . ARG A 1 86 ? 31.970 -4.267 -21.278 1.00 97.69 86 ARG A CA 1
ATOM 718 C C . ARG A 1 86 ? 30.494 -3.915 -21.063 1.00 97.69 86 ARG A C 1
ATOM 720 O O . ARG A 1 86 ? 30.175 -3.276 -20.071 1.00 97.69 86 ARG A O 1
ATOM 727 N N . LEU A 1 87 ? 29.616 -4.345 -21.974 1.00 97.44 87 LEU A N 1
ATOM 728 C CA . LEU A 1 87 ? 28.172 -4.126 -21.847 1.00 97.44 87 LEU A CA 1
ATOM 729 C C . LEU A 1 87 ? 27.608 -4.957 -20.695 1.00 97.44 87 LEU A C 1
ATOM 731 O O . LEU A 1 87 ? 26.849 -4.430 -19.894 1.00 97.44 87 LEU A O 1
ATOM 735 N N . ALA A 1 88 ? 28.023 -6.224 -20.582 1.00 97.44 88 ALA A N 1
ATOM 736 C CA . ALA A 1 88 ? 27.622 -7.078 -19.467 1.00 97.44 88 ALA A CA 1
ATOM 737 C C . ALA A 1 88 ? 28.028 -6.457 -18.120 1.00 97.44 88 ALA A C 1
ATOM 739 O O . ALA A 1 88 ? 27.184 -6.299 -17.248 1.00 97.44 88 ALA A O 1
ATOM 740 N N . LEU A 1 89 ? 29.287 -6.028 -17.979 1.00 97.69 89 LEU A N 1
ATOM 741 C CA . LEU A 1 89 ? 29.786 -5.404 -16.752 1.00 97.69 89 LEU A CA 1
ATOM 742 C C . LEU A 1 89 ? 29.011 -4.127 -16.390 1.00 97.69 89 LEU A C 1
ATOM 744 O O . LEU A 1 89 ? 28.636 -3.953 -15.236 1.00 97.69 89 LEU A O 1
ATOM 748 N N . ALA A 1 90 ? 28.730 -3.266 -17.374 1.00 97.94 90 ALA A N 1
ATOM 749 C CA . ALA A 1 90 ? 27.940 -2.056 -17.156 1.00 97.94 90 ALA A CA 1
ATOM 750 C C . ALA A 1 90 ? 26.478 -2.362 -16.783 1.00 97.94 90 ALA A C 1
ATOM 752 O O . ALA A 1 90 ? 25.892 -1.667 -15.966 1.00 97.94 90 ALA A O 1
ATOM 753 N N . ALA A 1 91 ? 25.876 -3.408 -17.350 1.00 98.25 91 ALA A N 1
ATOM 754 C CA . ALA A 1 91 ? 24.488 -3.771 -17.068 1.00 98.25 91 ALA A CA 1
ATOM 755 C C . ALA A 1 91 ? 24.307 -4.467 -15.706 1.00 98.25 91 ALA A C 1
ATOM 757 O O . ALA A 1 91 ? 23.245 -4.344 -15.099 1.00 98.25 91 ALA A O 1
ATOM 758 N N . VAL A 1 92 ? 25.334 -5.166 -15.203 1.00 98.06 92 VAL A N 1
ATOM 759 C CA . VAL A 1 92 ? 25.260 -5.929 -13.944 1.00 98.06 92 VAL A CA 1
ATOM 760 C C . VAL A 1 92 ? 24.958 -5.040 -12.737 1.00 98.06 92 VAL A C 1
ATOM 762 O O . VAL A 1 92 ? 24.191 -5.452 -11.876 1.00 98.06 92 VAL A O 1
ATOM 765 N N . VAL A 1 93 ? 25.508 -3.828 -12.659 1.00 96.62 93 VAL A N 1
ATOM 766 C CA . VAL A 1 93 ? 25.309 -2.954 -11.487 1.00 96.62 93 VAL A CA 1
ATOM 767 C C . VAL A 1 93 ? 23.837 -2.542 -11.306 1.00 96.62 93 VAL A C 1
ATOM 769 O O . VAL A 1 93 ? 23.270 -2.867 -10.261 1.00 96.62 93 VAL A O 1
ATOM 772 N N . PRO A 1 94 ? 23.167 -1.894 -12.283 1.00 97.62 94 PRO A N 1
ATOM 773 C CA . PRO A 1 94 ? 21.751 -1.560 -12.150 1.00 97.62 94 PRO A CA 1
ATOM 774 C C . PRO A 1 94 ? 20.867 -2.816 -12.126 1.00 97.62 94 PRO A C 1
ATOM 776 O O . PRO A 1 94 ? 19.830 -2.810 -11.466 1.00 97.62 94 PRO A O 1
ATOM 779 N N . MET A 1 95 ? 21.278 -3.917 -12.771 1.00 97.75 95 MET A N 1
ATOM 780 C CA . MET A 1 95 ? 20.578 -5.202 -12.661 1.00 97.75 95 MET A CA 1
ATOM 781 C C . MET A 1 95 ? 20.553 -5.689 -11.211 1.00 97.75 95 MET A C 1
ATOM 783 O O . MET A 1 95 ? 19.486 -5.990 -10.696 1.00 97.75 95 MET A O 1
ATOM 787 N N . LEU A 1 96 ? 21.701 -5.749 -10.531 1.00 96.69 96 LEU A N 1
ATOM 788 C CA . LEU A 1 96 ? 21.766 -6.204 -9.142 1.00 96.69 96 LEU A CA 1
ATOM 789 C C . LEU A 1 96 ? 21.021 -5.251 -8.207 1.00 96.69 96 LEU A C 1
ATOM 791 O O . LEU A 1 96 ? 20.245 -5.715 -7.379 1.00 96.69 96 LEU A O 1
ATOM 795 N N . PHE A 1 97 ? 21.182 -3.936 -8.382 1.00 95.56 97 PHE A N 1
ATOM 796 C CA . PHE A 1 97 ? 20.456 -2.935 -7.595 1.00 95.56 97 PHE A CA 1
ATOM 797 C C . PHE A 1 97 ? 18.933 -3.128 -7.660 1.00 95.56 97 PHE A C 1
ATOM 799 O O . PHE A 1 97 ? 18.241 -3.000 -6.654 1.00 95.56 97 PHE A O 1
ATOM 806 N N . THR A 1 98 ? 18.409 -3.468 -8.839 1.00 94.44 98 THR A N 1
ATOM 807 C CA . THR A 1 98 ? 16.966 -3.632 -9.048 1.00 94.44 98 THR A CA 1
ATOM 808 C C . THR A 1 98 ? 16.456 -5.039 -8.722 1.00 94.44 98 THR A C 1
ATOM 810 O O . THR A 1 98 ? 15.337 -5.167 -8.224 1.00 94.44 98 THR A O 1
ATOM 813 N N . LEU A 1 99 ? 17.264 -6.080 -8.954 1.00 93.25 99 LEU A N 1
ATOM 814 C CA . LEU A 1 99 ? 16.885 -7.487 -8.792 1.00 93.25 99 LEU A CA 1
ATOM 815 C C . LEU A 1 99 ? 17.060 -8.003 -7.361 1.00 93.25 99 LEU A C 1
ATOM 817 O O . LEU A 1 99 ? 16.224 -8.773 -6.890 1.00 93.25 99 LEU A O 1
ATOM 821 N N . VAL A 1 100 ? 18.128 -7.597 -6.665 1.00 91.31 100 VAL A N 1
ATOM 822 C CA . VAL A 1 100 ? 18.446 -8.101 -5.319 1.00 91.31 100 VAL A CA 1
ATOM 823 C C . VAL A 1 100 ? 17.300 -7.848 -4.337 1.00 91.31 100 VAL A C 1
ATOM 825 O O . VAL A 1 100 ? 16.887 -8.816 -3.705 1.00 91.31 100 VAL A O 1
ATOM 828 N N . PRO A 1 101 ? 16.703 -6.641 -4.234 1.00 87.50 101 PRO A N 1
ATOM 829 C CA . PRO A 1 101 ? 15.581 -6.416 -3.323 1.00 87.50 101 PRO A CA 1
ATOM 830 C C . PRO A 1 101 ? 14.399 -7.359 -3.569 1.00 87.50 101 PRO A C 1
ATOM 832 O O . PRO A 1 101 ? 13.805 -7.851 -2.617 1.00 87.50 101 PRO A O 1
ATOM 835 N N . ALA A 1 102 ? 14.089 -7.663 -4.833 1.00 86.69 102 ALA A N 1
ATOM 836 C CA . ALA A 1 102 ? 13.037 -8.614 -5.181 1.00 86.69 102 ALA A CA 1
ATOM 837 C C . ALA A 1 102 ? 13.416 -10.060 -4.819 1.00 86.69 102 ALA A C 1
ATOM 839 O O . ALA A 1 102 ? 12.573 -10.812 -4.341 1.00 86.69 102 ALA A O 1
ATOM 840 N N . ALA A 1 103 ? 14.683 -10.445 -5.002 1.00 86.38 103 ALA A N 1
ATOM 841 C CA . ALA A 1 103 ? 15.189 -11.759 -4.604 1.00 86.38 103 ALA A CA 1
ATOM 842 C C . ALA A 1 103 ? 15.192 -11.946 -3.075 1.00 86.38 103 ALA A C 1
ATOM 844 O O . ALA A 1 103 ? 14.860 -13.024 -2.589 1.00 86.38 103 ALA A O 1
ATOM 845 N N . MET A 1 104 ? 15.502 -10.893 -2.310 1.00 85.94 104 MET A N 1
ATOM 846 C CA . MET A 1 104 ? 15.492 -10.926 -0.841 1.00 85.94 104 MET A CA 1
ATOM 847 C C . MET A 1 104 ? 14.094 -11.195 -0.260 1.00 85.94 104 MET A C 1
ATOM 849 O O . MET A 1 104 ? 13.998 -11.678 0.863 1.00 85.94 104 MET A O 1
ATOM 853 N N . GLN A 1 105 ? 13.012 -10.943 -1.009 1.00 81.56 105 GLN A N 1
ATOM 854 C CA . GLN A 1 105 ? 11.643 -11.268 -0.573 1.00 81.56 105 GLN A CA 1
ATOM 855 C C . GLN A 1 105 ? 11.372 -12.781 -0.500 1.00 81.56 105 GLN A C 1
ATOM 857 O O . GLN A 1 105 ? 10.396 -13.193 0.119 1.00 81.56 105 GLN A O 1
ATOM 862 N N . PHE A 1 106 ? 12.224 -13.605 -1.119 1.00 80.06 106 PHE A N 1
ATOM 863 C CA . PHE A 1 106 ? 12.153 -15.069 -1.049 1.00 80.06 106 PHE A CA 1
ATOM 864 C C . PHE A 1 106 ? 13.050 -15.660 0.043 1.00 80.06 106 PHE A C 1
ATOM 866 O O . PHE A 1 106 ? 13.049 -16.875 0.239 1.00 80.06 106 PHE A O 1
ATOM 873 N N . LEU A 1 107 ? 13.852 -14.836 0.726 1.00 81.62 107 LEU A N 1
ATOM 874 C CA . LEU A 1 107 ? 14.685 -15.326 1.813 1.00 81.62 107 LEU A CA 1
ATOM 875 C C . LEU A 1 107 ? 13.848 -15.511 3.084 1.00 81.62 107 LEU A C 1
ATOM 877 O O . LEU A 1 107 ? 13.054 -14.626 3.416 1.00 81.62 107 LEU A O 1
ATOM 881 N N . PRO A 1 108 ? 14.057 -16.613 3.829 1.00 73.44 108 PRO A N 1
ATOM 882 C CA . PRO A 1 108 ? 13.435 -16.800 5.131 1.00 73.44 108 PRO A CA 1
ATOM 883 C C . PRO A 1 108 ? 13.739 -15.618 6.056 1.00 73.44 108 PRO A C 1
ATOM 885 O O . PRO A 1 108 ? 14.888 -15.182 6.169 1.00 73.44 108 PRO A O 1
ATOM 888 N N . ARG A 1 109 ? 12.707 -15.106 6.728 1.00 71.81 109 ARG A N 1
ATOM 889 C CA . ARG A 1 109 ? 12.844 -14.084 7.771 1.00 71.81 109 ARG A CA 1
ATOM 890 C C . ARG A 1 109 ? 13.080 -14.736 9.140 1.00 71.81 109 ARG A C 1
ATOM 892 O O . ARG A 1 109 ? 12.815 -15.932 9.286 1.00 71.81 109 ARG A O 1
ATOM 899 N N . PRO A 1 110 ? 13.604 -13.984 10.131 1.00 64.81 110 PRO A N 1
ATOM 900 C CA . PRO A 1 110 ? 13.708 -14.465 11.506 1.00 64.81 110 PRO A CA 1
ATOM 901 C C . PRO A 1 110 ? 12.381 -15.060 11.976 1.00 64.81 110 PRO A C 1
ATOM 903 O O . PRO A 1 110 ? 11.319 -14.607 11.545 1.00 64.81 110 PRO A O 1
ATOM 906 N N . ALA A 1 111 ? 12.460 -16.074 12.840 1.00 62.00 111 ALA A N 1
ATOM 907 C CA . ALA A 1 111 ? 11.280 -16.747 13.362 1.00 62.00 111 ALA A CA 1
ATOM 908 C C . ALA A 1 111 ? 10.276 -15.722 13.925 1.00 62.00 111 ALA A C 1
ATOM 910 O O . ALA A 1 111 ? 10.709 -14.733 14.529 1.00 62.00 111 ALA A O 1
ATOM 911 N N . PRO A 1 112 ? 8.963 -15.944 13.723 1.00 64.12 112 PRO A N 1
ATOM 912 C CA . PRO A 1 112 ? 7.944 -15.065 14.270 1.00 64.12 112 PRO A CA 1
ATOM 913 C C . PRO A 1 112 ? 8.172 -14.903 15.780 1.00 64.12 112 PRO A C 1
ATOM 915 O O . PRO A 1 112 ? 8.537 -15.881 16.445 1.00 64.12 112 PRO A O 1
ATOM 918 N N . PRO A 1 113 ? 7.961 -13.701 16.339 1.00 69.88 113 PRO A N 1
ATOM 919 C CA . PRO A 1 113 ? 7.902 -13.530 17.784 1.00 69.88 113 PRO A CA 1
ATOM 920 C C . PRO A 1 113 ? 6.905 -14.526 18.385 1.00 69.88 113 PRO A C 1
ATOM 922 O O . PRO A 1 113 ? 5.966 -14.939 17.702 1.00 69.88 113 PRO A O 1
ATOM 925 N N . THR A 1 114 ? 7.088 -14.910 19.653 1.00 72.62 114 THR A N 1
ATOM 926 C CA . THR A 1 114 ? 6.148 -15.809 20.334 1.00 72.62 114 THR A CA 1
ATOM 927 C C . THR A 1 114 ? 4.733 -15.246 20.213 1.00 72.62 114 THR A C 1
ATOM 929 O O . THR A 1 114 ? 4.420 -14.201 20.793 1.00 72.62 114 THR A O 1
ATOM 932 N N . ALA A 1 115 ? 3.916 -15.924 19.407 1.00 75.06 115 ALA A N 1
ATOM 933 C CA . ALA A 1 115 ? 2.541 -15.546 19.147 1.00 75.06 115 ALA A CA 1
ATOM 934 C C . ALA A 1 115 ? 1.726 -15.672 20.434 1.00 75.06 115 ALA A C 1
ATOM 936 O O . ALA A 1 115 ? 1.874 -16.647 21.178 1.00 75.06 115 ALA A O 1
ATOM 937 N N . ILE A 1 116 ? 0.865 -14.694 20.679 1.00 72.12 116 ILE A N 1
ATOM 938 C CA . ILE A 1 116 ? -0.156 -14.758 21.717 1.00 72.12 116 ILE A CA 1
ATOM 939 C C . ILE A 1 116 ? -1.488 -15.061 21.027 1.00 72.12 116 ILE A C 1
ATOM 941 O O . ILE A 1 116 ? -1.798 -14.494 19.977 1.00 72.12 116 ILE A O 1
ATOM 945 N N . GLY A 1 117 ? -2.241 -15.998 21.601 1.00 75.25 117 GLY A N 1
ATOM 946 C CA . GLY A 1 117 ? -3.613 -16.258 21.189 1.00 75.25 117 GLY A CA 1
ATOM 947 C C . GLY A 1 117 ? -3.778 -17.007 19.870 1.00 75.25 117 GLY A C 1
ATOM 948 O O . GLY A 1 117 ? -2.851 -17.596 19.309 1.00 75.25 117 GLY A O 1
ATOM 949 N N . LYS A 1 118 ? -5.028 -17.022 19.399 1.00 85.56 118 LYS A N 1
ATOM 950 C CA . LYS A 1 118 ? -5.387 -17.530 18.071 1.00 85.56 118 LYS A CA 1
ATOM 951 C C . LYS A 1 118 ? -5.178 -16.418 17.035 1.00 85.56 118 LYS A C 1
ATOM 953 O O . LYS A 1 118 ? -5.541 -15.281 17.330 1.00 85.56 118 LYS A O 1
ATOM 958 N N . PRO A 1 119 ? -4.650 -16.726 15.836 1.00 91.88 119 PRO A N 1
ATOM 959 C CA . PRO A 1 119 ? -4.521 -15.726 14.786 1.00 91.88 119 PRO A CA 1
ATOM 960 C C . PRO A 1 119 ? -5.879 -15.162 14.363 1.00 91.88 119 PRO A C 1
ATOM 962 O O . PRO A 1 119 ? -6.822 -15.931 14.185 1.00 91.88 119 PRO A O 1
ATOM 965 N N . LEU A 1 120 ? -5.940 -13.848 14.150 1.00 96.00 120 LEU A N 1
ATOM 966 C CA . LEU A 1 120 ? -7.007 -13.192 13.403 1.00 96.00 120 LEU A CA 1
ATOM 967 C C . LEU A 1 120 ? -6.708 -13.357 11.912 1.00 96.00 120 LEU A C 1
ATOM 969 O O . LEU A 1 120 ? -5.698 -12.841 11.418 1.00 96.00 120 LEU A O 1
ATOM 973 N N . ARG A 1 121 ? -7.575 -14.059 11.184 1.00 98.00 121 ARG A N 1
ATOM 974 C CA . ARG A 1 121 ? -7.476 -14.158 9.729 1.00 98.00 121 ARG A CA 1
ATOM 975 C C . ARG A 1 121 ? -8.211 -13.001 9.078 1.00 98.00 121 ARG A C 1
ATOM 977 O O . ARG A 1 121 ? -9.412 -12.835 9.264 1.00 98.00 121 ARG A O 1
ATOM 984 N N . ILE A 1 122 ? -7.521 -12.268 8.219 1.00 98.38 122 ILE A N 1
ATOM 985 C CA . ILE A 1 122 ? -8.134 -11.228 7.397 1.00 98.38 122 ILE A CA 1
ATOM 986 C C . ILE A 1 122 ? -7.970 -11.523 5.912 1.00 98.38 122 ILE A C 1
ATOM 988 O O . ILE A 1 122 ? -7.005 -12.168 5.496 1.00 98.38 122 ILE A O 1
ATOM 992 N N . MET A 1 123 ? -8.910 -11.031 5.113 1.00 98.69 123 MET A N 1
ATOM 993 C CA . MET A 1 123 ? -8.836 -11.059 3.657 1.00 98.69 123 MET A CA 1
ATOM 994 C C . MET A 1 123 ? -9.158 -9.680 3.097 1.00 98.69 123 MET A C 1
ATOM 996 O O . MET A 1 123 ? -10.188 -9.112 3.438 1.00 98.69 123 MET A O 1
ATOM 1000 N N . SER A 1 124 ? -8.301 -9.161 2.224 1.00 98.69 124 SER A N 1
ATOM 1001 C CA . SER A 1 124 ? -8.553 -7.924 1.485 1.00 98.69 124 SER A CA 1
ATOM 1002 C C . SER A 1 124 ? -8.627 -8.206 -0.008 1.00 98.69 124 SER A C 1
ATOM 1004 O O . SER A 1 124 ? -7.812 -8.982 -0.516 1.00 98.69 124 SER A O 1
ATOM 1006 N N . VAL A 1 125 ? -9.611 -7.631 -0.700 1.00 98.00 125 VAL A N 1
ATOM 1007 C CA . VAL A 1 125 ? -9.821 -7.860 -2.130 1.00 98.00 125 VAL A CA 1
ATOM 1008 C C . VAL A 1 125 ? -10.456 -6.660 -2.827 1.00 98.00 125 VAL A C 1
ATOM 1010 O O . VAL A 1 125 ? -11.555 -6.229 -2.476 1.00 98.00 125 VAL A O 1
ATOM 1013 N N . ASN A 1 126 ? -9.795 -6.185 -3.884 1.00 98.44 126 ASN A N 1
ATOM 1014 C CA . ASN A 1 126 ? -10.426 -5.354 -4.899 1.00 98.44 126 ASN A CA 1
ATOM 1015 C C . ASN A 1 126 ? -11.256 -6.261 -5.820 1.00 98.44 126 ASN A C 1
ATOM 1017 O O . ASN A 1 126 ? -10.751 -7.211 -6.430 1.00 98.44 126 ASN A O 1
ATOM 1021 N N . LEU A 1 127 ? -12.559 -6.002 -5.862 1.00 97.38 127 LEU A N 1
ATOM 1022 C CA . LEU A 1 127 ? -13.545 -6.859 -6.504 1.00 97.38 127 LEU A CA 1
ATOM 1023 C C . LEU A 1 127 ? -13.646 -6.678 -8.020 1.00 97.38 127 LEU A C 1
ATOM 1025 O O . LEU A 1 127 ? -14.256 -7.529 -8.669 1.00 97.38 127 LEU A O 1
ATOM 1029 N N . LEU A 1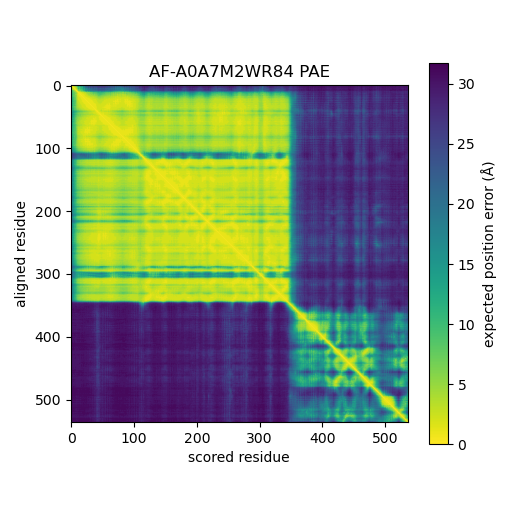 128 ? -13.043 -5.620 -8.570 1.00 95.94 128 LEU A N 1
ATOM 1030 C CA . LEU A 1 128 ? -13.301 -5.100 -9.908 1.00 95.94 128 LEU A CA 1
ATOM 1031 C C . LEU A 1 128 ? -14.778 -4.705 -10.078 1.00 95.94 128 LEU A C 1
ATOM 1033 O O . LEU A 1 128 ? -15.664 -5.549 -10.236 1.00 95.94 128 LEU A O 1
ATOM 1037 N N . MET A 1 129 ? -15.060 -3.402 -10.122 1.00 95.12 129 MET A N 1
ATOM 1038 C CA . MET A 1 129 ? -16.427 -2.866 -10.222 1.00 95.12 129 MET A CA 1
ATOM 1039 C C . MET A 1 129 ? -17.179 -3.366 -11.463 1.00 95.12 129 MET A C 1
ATOM 1041 O O . MET A 1 129 ? -18.402 -3.475 -11.455 1.00 95.12 129 MET A O 1
ATOM 1045 N N . ALA A 1 130 ? -16.441 -3.685 -12.531 1.00 93.19 130 ALA A N 1
ATOM 1046 C CA . ALA A 1 130 ? -16.972 -4.188 -13.793 1.00 93.19 130 ALA A CA 1
ATOM 1047 C C . ALA A 1 130 ? -17.191 -5.713 -13.812 1.00 93.19 130 ALA A C 1
ATOM 1049 O O . ALA A 1 130 ? -17.590 -6.250 -14.845 1.00 93.19 130 ALA A O 1
ATOM 1050 N N . ASN A 1 131 ? -16.883 -6.432 -12.727 1.00 92.44 131 ASN A N 1
ATOM 1051 C CA . ASN A 1 131 ? -17.051 -7.877 -12.684 1.00 92.44 131 ASN A CA 1
ATOM 1052 C C . ASN A 1 131 ? -18.530 -8.257 -12.496 1.00 92.44 131 ASN A C 1
ATOM 1054 O O . ASN A 1 131 ? -19.124 -8.041 -11.440 1.00 92.44 131 ASN A O 1
ATOM 1058 N N . GLU A 1 132 ? -19.108 -8.872 -13.524 1.00 89.31 132 GLU A N 1
ATOM 1059 C CA . GLU A 1 132 ? -20.481 -9.380 -13.492 1.00 89.31 132 GLU A CA 1
ATOM 1060 C C . GLU A 1 132 ? -20.574 -10.791 -12.870 1.00 89.31 132 GLU A C 1
ATOM 1062 O O . GLU A 1 132 ? -21.608 -11.132 -12.291 1.00 89.31 132 GLU A O 1
ATOM 1067 N N . ASP A 1 133 ? -19.493 -11.586 -12.923 1.00 91.31 133 ASP A N 1
ATOM 1068 C CA . ASP A 1 133 ? -19.387 -12.935 -12.341 1.00 91.31 133 ASP A CA 1
ATOM 1069 C C . ASP A 1 133 ? -18.804 -12.872 -10.918 1.00 91.31 133 ASP A C 1
ATOM 1071 O O . ASP A 1 133 ? -17.593 -12.966 -10.683 1.00 91.31 133 ASP A O 1
ATOM 1075 N N . THR A 1 134 ? -19.698 -12.687 -9.946 1.00 95.25 134 THR A N 1
ATOM 1076 C CA . THR A 1 134 ? -19.339 -12.512 -8.529 1.00 95.25 134 THR A CA 1
ATOM 1077 C C . THR A 1 134 ? -18.955 -13.813 -7.821 1.00 95.25 134 THR A C 1
ATOM 1079 O O . THR A 1 134 ? -18.279 -13.772 -6.789 1.00 95.25 134 THR A O 1
ATOM 1082 N N . ASP A 1 135 ? -19.325 -14.971 -8.380 1.00 95.62 135 ASP A N 1
ATOM 1083 C CA . ASP A 1 135 ? -19.145 -16.269 -7.726 1.00 95.62 135 ASP A CA 1
ATOM 1084 C C . ASP A 1 135 ? -17.664 -16.586 -7.509 1.00 95.62 135 ASP A C 1
ATOM 1086 O O . ASP A 1 135 ? -17.292 -17.109 -6.462 1.00 95.62 135 ASP A O 1
ATOM 1090 N N . GLY A 1 136 ? -16.795 -16.223 -8.458 1.00 94.50 136 GLY A N 1
ATOM 1091 C CA . GLY A 1 136 ? -15.363 -16.510 -8.377 1.00 94.50 136 GLY A CA 1
ATOM 1092 C C . GLY A 1 136 ? -14.711 -16.010 -7.085 1.00 94.50 136 GLY A C 1
ATOM 1093 O O . GLY A 1 136 ? -14.103 -16.801 -6.364 1.00 94.50 136 GLY A O 1
ATOM 1094 N N . ILE A 1 137 ? -14.877 -14.723 -6.769 1.00 96.00 137 ILE A N 1
ATOM 1095 C CA . ILE A 1 137 ? -14.312 -14.131 -5.551 1.00 96.00 137 ILE A CA 1
ATOM 1096 C C . ILE A 1 137 ? -15.068 -14.586 -4.299 1.00 96.00 137 ILE A C 1
ATOM 1098 O O . ILE A 1 137 ? -14.437 -14.838 -3.274 1.00 96.00 137 ILE A O 1
ATOM 1102 N N . ILE A 1 138 ? -16.395 -14.733 -4.363 1.00 97.81 138 ILE A N 1
ATOM 1103 C CA . ILE A 1 138 ? -17.187 -15.202 -3.217 1.00 97.81 138 ILE A CA 1
ATOM 1104 C C . ILE A 1 138 ? -16.738 -16.603 -2.782 1.00 97.81 138 ILE A C 1
ATOM 1106 O O . ILE A 1 138 ? -16.538 -16.828 -1.590 1.00 97.81 138 ILE A O 1
ATOM 1110 N N . GLU A 1 139 ? -16.503 -17.525 -3.720 1.00 97.69 139 GLU A N 1
ATOM 1111 C CA . GLU A 1 139 ? -15.966 -18.856 -3.407 1.00 97.69 139 GLU A CA 1
ATOM 1112 C C . GLU A 1 139 ? -14.557 -18.787 -2.802 1.00 97.69 139 GLU A C 1
ATOM 1114 O O . GLU A 1 139 ? -14.230 -19.564 -1.905 1.00 97.69 139 GLU A O 1
ATOM 1119 N N . GLU A 1 140 ? -13.718 -17.838 -3.236 1.00 97.38 140 GLU A N 1
ATOM 1120 C CA . GLU A 1 140 ? -12.413 -17.609 -2.605 1.00 97.38 140 GLU A CA 1
ATOM 1121 C C . GLU A 1 140 ? -12.550 -17.102 -1.160 1.00 97.38 140 GLU A C 1
ATOM 1123 O O . GLU A 1 140 ? -11.800 -17.555 -0.292 1.00 97.38 140 GLU A O 1
ATOM 1128 N N . ILE A 1 141 ? -13.523 -16.226 -0.872 1.00 98.31 141 ILE A N 1
ATOM 1129 C CA . ILE A 1 141 ? -13.814 -15.754 0.494 1.00 98.31 141 ILE A CA 1
ATOM 1130 C C . ILE A 1 141 ? -14.298 -16.915 1.369 1.00 98.31 141 ILE A C 1
ATOM 1132 O O . ILE A 1 141 ? -13.771 -17.114 2.465 1.00 98.31 141 ILE A O 1
ATOM 1136 N N . ILE A 1 142 ? -15.243 -17.723 0.877 1.00 98.19 142 ILE A N 1
ATOM 1137 C CA . ILE A 1 142 ? -15.759 -18.902 1.592 1.00 98.19 142 ILE A CA 1
ATOM 1138 C C . ILE A 1 142 ? -14.619 -19.883 1.890 1.00 98.19 142 ILE A C 1
ATOM 1140 O O . ILE A 1 142 ? -14.466 -20.327 3.029 1.00 98.19 142 ILE A O 1
ATOM 1144 N N . ALA A 1 143 ? -13.782 -20.186 0.893 1.00 97.94 143 ALA A N 1
ATOM 1145 C CA . ALA A 1 143 ? -12.670 -21.122 1.037 1.00 97.94 143 ALA A CA 1
ATOM 1146 C C . ALA A 1 143 ? -11.578 -20.615 1.993 1.00 97.94 143 ALA A C 1
ATOM 1148 O O . ALA A 1 143 ? -11.009 -21.401 2.754 1.00 97.94 143 ALA A O 1
ATOM 1149 N N . ALA A 1 144 ? -11.268 -19.315 1.969 1.00 97.38 144 ALA A N 1
ATOM 1150 C CA . ALA A 1 144 ? -10.306 -18.710 2.887 1.00 97.38 144 ALA A CA 1
ATOM 1151 C C . ALA A 1 144 ? -10.850 -18.623 4.324 1.00 97.38 144 ALA A C 1
ATOM 1153 O O . ALA A 1 144 ? -10.070 -18.719 5.282 1.00 97.38 144 ALA A O 1
ATOM 1154 N N . SER A 1 145 ? -12.174 -18.477 4.463 1.00 97.50 145 SER A N 1
ATOM 1155 C CA . SER A 1 145 ? -12.902 -18.361 5.726 1.00 97.50 145 SER A CA 1
ATOM 1156 C C . SER A 1 145 ? -12.275 -17.320 6.677 1.00 97.50 145 SER A C 1
ATOM 1158 O O . SER A 1 145 ? -11.943 -17.674 7.813 1.00 97.50 145 SER A O 1
ATOM 1160 N N . PRO A 1 146 ? -12.054 -16.062 6.238 1.00 98.38 146 PRO A N 1
ATOM 1161 C CA . PRO A 1 146 ? -11.486 -15.024 7.095 1.00 98.38 146 PRO A CA 1
ATOM 1162 C C . PRO A 1 146 ? -12.420 -14.656 8.251 1.00 98.38 146 PRO A C 1
ATOM 1164 O O . PRO A 1 146 ? -13.630 -14.845 8.151 1.00 98.38 146 PRO A O 1
ATOM 1167 N N . ASP A 1 147 ? -11.873 -14.089 9.320 1.00 98.44 147 ASP A N 1
ATOM 1168 C CA . ASP A 1 147 ? -12.645 -13.481 10.406 1.00 98.44 147 ASP A CA 1
ATOM 1169 C C . ASP A 1 147 ? -13.178 -12.102 9.992 1.00 98.44 147 ASP A C 1
ATOM 1171 O O . ASP A 1 147 ? -14.317 -11.761 10.311 1.00 98.44 147 ASP A O 1
ATOM 1175 N N . VAL A 1 148 ? -12.386 -11.344 9.220 1.00 98.69 148 VAL A N 1
ATOM 1176 C CA . VAL A 1 148 ? -12.761 -10.039 8.648 1.00 98.69 148 VAL A CA 1
ATOM 1177 C C . VAL A 1 148 ? -12.413 -9.985 7.163 1.00 98.69 148 VAL A C 1
ATOM 1179 O O . VAL A 1 148 ? -11.304 -10.349 6.762 1.00 98.69 148 VAL A O 1
ATOM 1182 N N . VAL A 1 149 ? -13.347 -9.503 6.344 1.00 98.69 149 VAL A N 1
ATOM 1183 C CA . VAL A 1 149 ? -13.161 -9.281 4.909 1.00 98.69 149 VAL A CA 1
ATOM 1184 C C . VAL A 1 149 ? -13.289 -7.796 4.561 1.00 98.69 149 VAL A C 1
ATOM 1186 O O . VAL A 1 149 ? -14.220 -7.120 4.997 1.00 98.69 149 VAL A O 1
ATOM 1189 N N . PHE A 1 150 ? -12.340 -7.308 3.766 1.00 98.81 150 PHE A N 1
ATOM 1190 C CA . PHE A 1 150 ? -12.248 -5.942 3.260 1.00 98.81 150 PHE A CA 1
ATOM 1191 C C . PHE A 1 150 ? -12.440 -5.967 1.743 1.00 98.81 150 PHE A C 1
ATOM 1193 O O . PHE A 1 150 ? -11.717 -6.673 1.038 1.00 98.81 150 PHE A O 1
ATOM 1200 N N . LEU A 1 151 ? -13.434 -5.234 1.253 1.00 98.69 151 LEU A N 1
ATOM 1201 C CA . LEU A 1 151 ? -13.912 -5.278 -0.125 1.00 98.69 151 LEU A CA 1
ATOM 1202 C C . LEU A 1 151 ? -13.787 -3.892 -0.765 1.00 98.69 151 LEU A C 1
ATOM 1204 O O . LEU A 1 151 ? -14.485 -2.969 -0.347 1.00 98.69 151 LEU A O 1
ATOM 1208 N N . GLN A 1 152 ? -12.935 -3.749 -1.780 1.00 98.62 152 GLN A N 1
ATOM 1209 C CA . GLN A 1 152 ? -12.819 -2.529 -2.591 1.00 98.62 152 GLN A CA 1
ATOM 1210 C C . GLN A 1 152 ? -13.546 -2.689 -3.937 1.00 98.62 152 GLN A C 1
ATOM 1212 O O . GLN A 1 152 ? -13.835 -3.808 -4.358 1.00 98.62 152 GLN A O 1
ATOM 1217 N N . GLU A 1 153 ? -13.844 -1.571 -4.607 1.00 97.75 153 GLU A N 1
ATOM 1218 C CA . GLU A 1 153 ? -14.665 -1.519 -5.832 1.00 97.75 153 GLU A CA 1
ATOM 1219 C C . GLU A 1 153 ? -16.066 -2.134 -5.651 1.00 97.75 153 GLU A C 1
ATOM 1221 O O . GLU A 1 153 ? -16.604 -2.839 -6.506 1.00 97.75 153 GLU A O 1
ATOM 1226 N N . TYR A 1 154 ? -16.661 -1.862 -4.488 1.00 98.06 154 TYR A N 1
ATOM 1227 C CA . TYR A 1 154 ? -17.920 -2.448 -4.044 1.00 98.06 154 TYR A CA 1
ATOM 1228 C C . TYR A 1 154 ? -19.141 -1.747 -4.656 1.00 98.06 154 TYR A C 1
ATOM 1230 O O . TYR A 1 154 ? -19.544 -0.659 -4.240 1.00 98.06 154 TYR A O 1
ATOM 1238 N N . THR A 1 155 ? -19.765 -2.395 -5.634 1.00 98.19 155 THR A N 1
ATOM 1239 C CA . THR A 1 155 ? -20.954 -1.884 -6.329 1.00 98.19 155 THR A CA 1
ATOM 1240 C C . THR A 1 155 ? -22.262 -2.377 -5.704 1.00 98.19 155 THR A C 1
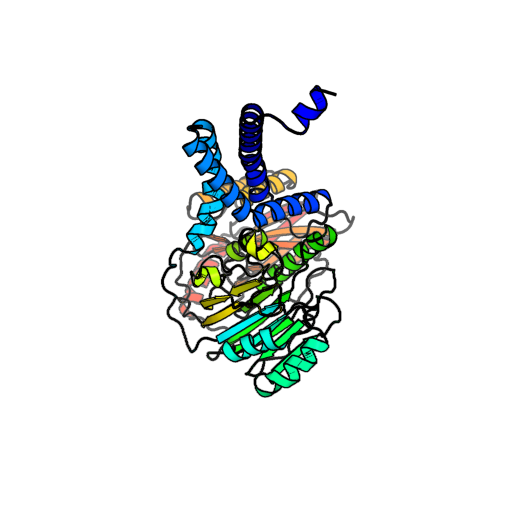ATOM 1242 O O . THR A 1 155 ? -22.256 -3.332 -4.922 1.00 98.19 155 THR A O 1
ATOM 1245 N N . PRO A 1 156 ? -23.426 -1.797 -6.058 1.00 97.69 156 PRO A N 1
ATOM 1246 C CA . PRO A 1 156 ? -24.722 -2.360 -5.673 1.00 97.69 156 PRO A CA 1
ATOM 1247 C C . PRO A 1 156 ? -24.919 -3.817 -6.132 1.00 97.69 156 PRO A C 1
ATOM 1249 O O . PRO A 1 156 ? -25.543 -4.603 -5.418 1.00 97.69 156 PRO A O 1
ATOM 1252 N N . HIS A 1 157 ? -24.354 -4.198 -7.288 1.00 96.81 157 HIS A N 1
ATOM 1253 C CA . HIS A 1 157 ? -24.334 -5.588 -7.771 1.00 96.81 157 HIS A CA 1
ATOM 1254 C C . HIS A 1 157 ? -23.553 -6.498 -6.819 1.00 96.81 157 HIS A C 1
ATOM 1256 O O . HIS A 1 157 ? -24.065 -7.528 -6.375 1.00 96.81 157 HIS A O 1
ATOM 1262 N N . TRP A 1 158 ? -22.352 -6.066 -6.425 1.00 97.75 158 TRP A N 1
ATOM 1263 C CA . TRP A 1 158 ? -21.552 -6.763 -5.420 1.00 97.75 158 TRP A CA 1
ATOM 1264 C C . TRP A 1 158 ? -22.265 -6.857 -4.074 1.00 97.75 158 TRP A C 1
ATOM 1266 O O . TRP A 1 158 ? -22.277 -7.933 -3.480 1.00 97.75 158 TRP A O 1
ATOM 1276 N N . HIS A 1 159 ? -22.920 -5.784 -3.623 1.00 97.69 159 HIS A N 1
ATOM 1277 C CA . HIS A 1 159 ? -23.664 -5.789 -2.366 1.00 97.69 159 HIS A CA 1
ATOM 1278 C C . HIS A 1 159 ? -24.746 -6.870 -2.336 1.00 97.69 159 HIS A C 1
ATOM 1280 O O . HIS A 1 159 ? -24.789 -7.662 -1.398 1.00 97.69 159 HIS A O 1
ATOM 1286 N N . GLN A 1 160 ? -25.566 -6.978 -3.385 1.00 97.50 160 GLN A N 1
ATOM 1287 C CA . GLN A 1 160 ? -26.614 -8.002 -3.452 1.00 97.50 160 GLN A CA 1
ATOM 1288 C C . GLN A 1 160 ? -26.053 -9.431 -3.454 1.00 97.50 160 GLN A C 1
ATOM 1290 O O . GLN A 1 160 ? -26.634 -10.326 -2.832 1.00 97.50 160 GLN A O 1
ATOM 1295 N N . ALA A 1 161 ? -24.944 -9.662 -4.162 1.00 97.38 161 ALA A N 1
ATOM 1296 C CA . ALA A 1 161 ? -24.307 -10.972 -4.234 1.00 97.38 161 ALA A CA 1
ATOM 1297 C C . ALA A 1 161 ? -23.670 -11.371 -2.894 1.00 97.38 161 ALA A C 1
ATOM 1299 O O . ALA A 1 161 ? -23.905 -12.478 -2.401 1.00 97.38 161 ALA A O 1
ATOM 1300 N N . VAL A 1 162 ? -22.917 -10.456 -2.277 1.00 97.56 162 VAL A N 1
ATOM 1301 C CA . VAL A 1 162 ? -22.263 -10.665 -0.980 1.00 97.56 162 VAL A CA 1
ATOM 1302 C C . VAL A 1 162 ? -23.301 -10.839 0.124 1.00 97.56 162 VAL A C 1
ATOM 1304 O O . VAL A 1 162 ? -23.178 -11.778 0.902 1.00 97.56 162 VAL A O 1
ATOM 1307 N N . GLU A 1 163 ? -24.362 -10.032 0.161 1.00 97.69 163 GLU A N 1
ATOM 1308 C CA . GLU A 1 163 ? -25.443 -10.187 1.144 1.00 97.69 163 GLU A CA 1
ATOM 1309 C C . GLU A 1 163 ? -26.073 -11.581 1.065 1.00 97.69 163 GLU A C 1
ATOM 1311 O O . GLU A 1 163 ? -26.159 -12.303 2.057 1.00 97.69 163 GLU A O 1
ATOM 1316 N N . ARG A 1 164 ? -26.433 -12.012 -0.149 1.00 97.75 164 ARG A N 1
ATOM 1317 C CA . ARG A 1 164 ? -27.067 -13.314 -0.382 1.00 97.75 164 ARG A CA 1
ATOM 1318 C C . ARG A 1 164 ? -26.185 -14.490 0.032 1.00 97.75 164 ARG A C 1
ATOM 1320 O O . ARG A 1 164 ? -26.704 -15.508 0.484 1.00 97.75 164 ARG A O 1
ATOM 1327 N N . ARG A 1 165 ? -24.880 -14.397 -0.221 1.00 97.50 165 ARG A N 1
ATOM 1328 C CA . ARG A 1 165 ? -23.950 -15.530 -0.111 1.00 97.50 165 ARG A CA 1
ATOM 1329 C C . ARG A 1 165 ? -23.172 -15.556 1.201 1.00 97.50 165 ARG A C 1
ATOM 1331 O O . ARG A 1 165 ? -22.804 -16.639 1.633 1.00 97.50 165 ARG A O 1
ATOM 1338 N N . LEU A 1 166 ? -22.906 -14.393 1.791 1.00 95.88 166 LEU A N 1
ATOM 1339 C CA . LEU A 1 166 ? -22.008 -14.210 2.934 1.00 95.88 166 LEU A CA 1
ATOM 1340 C C . LEU A 1 166 ? -22.677 -13.508 4.123 1.00 95.88 166 LEU A C 1
ATOM 1342 O O . LEU A 1 166 ? -22.105 -13.532 5.207 1.00 95.88 166 LEU A O 1
ATOM 1346 N N . GLY A 1 167 ? -23.867 -12.913 3.969 1.00 93.94 167 GLY A N 1
ATOM 1347 C CA . GLY A 1 167 ? -24.506 -12.112 5.024 1.00 93.94 167 GLY A CA 1
ATOM 1348 C C . GLY A 1 167 ? -24.776 -12.876 6.326 1.00 93.94 167 GLY A C 1
ATOM 1349 O O . GLY A 1 167 ? -24.666 -12.305 7.406 1.00 93.94 167 GLY A O 1
ATOM 1350 N N . VAL A 1 168 ? -25.051 -14.184 6.246 1.00 95.81 168 VAL A N 1
ATOM 1351 C CA . VAL A 1 168 ? -25.244 -15.038 7.435 1.00 95.81 168 VAL A CA 1
ATOM 1352 C C . VAL A 1 168 ? -23.927 -15.295 8.174 1.00 95.81 168 VAL A C 1
ATOM 1354 O O . VAL A 1 168 ? -23.900 -15.249 9.401 1.00 95.81 168 VAL A O 1
ATOM 1357 N N . ASP A 1 169 ? -22.841 -15.550 7.440 1.00 95.62 169 ASP A N 1
ATOM 1358 C CA . ASP A 1 169 ? -21.531 -15.866 8.024 1.00 95.62 169 ASP A CA 1
ATOM 1359 C C . ASP A 1 169 ? -20.775 -14.605 8.476 1.00 95.62 169 ASP A C 1
ATOM 1361 O O . ASP A 1 169 ? -19.976 -14.666 9.409 1.00 95.62 169 ASP A O 1
ATOM 1365 N N . TYR A 1 170 ? -21.043 -13.462 7.836 1.00 97.69 170 TYR A N 1
ATOM 1366 C CA . TYR A 1 170 ? -20.434 -12.155 8.102 1.00 97.69 170 TYR A CA 1
ATOM 1367 C C . TYR A 1 170 ? -21.505 -11.088 8.404 1.00 97.69 170 TYR A C 1
ATOM 1369 O O . TYR A 1 170 ? -21.669 -10.137 7.628 1.00 97.69 170 TYR A O 1
ATOM 1377 N N . PRO A 1 171 ? -22.252 -11.234 9.516 1.00 95.94 171 PRO A N 1
ATOM 1378 C CA . PRO A 1 171 ? -23.422 -10.404 9.803 1.00 95.94 171 PRO A CA 1
ATOM 1379 C C . PRO A 1 171 ? -23.074 -8.984 10.264 1.00 95.94 171 PRO A C 1
ATOM 1381 O O . PRO A 1 171 ? -23.941 -8.113 10.273 1.00 95.94 171 PRO A O 1
ATOM 1384 N N . TYR A 1 172 ? -21.826 -8.729 10.668 1.00 97.75 172 TYR A N 1
ATOM 1385 C CA . TYR A 1 172 ? -21.384 -7.409 11.109 1.00 97.75 172 TYR A CA 1
ATOM 1386 C C . TYR A 1 172 ? -20.737 -6.681 9.943 1.00 97.75 172 TYR A C 1
ATOM 1388 O O . TYR A 1 172 ? -19.650 -7.058 9.513 1.00 97.75 172 TYR A O 1
ATOM 1396 N N . GLU A 1 173 ? -21.387 -5.642 9.429 1.00 96.94 173 GLU A N 1
ATOM 1397 C CA . GLU A 1 173 ? -20.901 -4.925 8.255 1.00 96.94 173 GLU A CA 1
ATOM 1398 C C . GLU A 1 173 ? -20.979 -3.401 8.372 1.00 96.94 173 GLU A C 1
ATOM 1400 O O . GLU A 1 173 ? -21.735 -2.841 9.163 1.00 96.94 173 GLU A O 1
ATOM 1405 N N . SER A 1 174 ? -20.185 -2.740 7.536 1.00 97.69 174 SER A N 1
ATOM 1406 C CA . SER A 1 174 ? -20.333 -1.337 7.163 1.00 97.69 174 SER A CA 1
ATOM 1407 C C . SER A 1 174 ? -19.947 -1.210 5.694 1.00 97.69 174 SER A C 1
ATOM 1409 O O . SER A 1 174 ? -18.899 -1.719 5.284 1.00 97.69 174 SER A O 1
ATOM 1411 N N . HIS A 1 175 ? -20.779 -0.557 4.888 1.00 97.50 175 HIS A N 1
ATOM 1412 C CA . HIS A 1 175 ? -20.552 -0.459 3.452 1.00 97.50 175 HIS A CA 1
ATOM 1413 C C . HIS A 1 175 ? -21.009 0.879 2.872 1.00 97.50 175 HIS A C 1
ATOM 1415 O O . HIS A 1 175 ? -21.976 1.485 3.328 1.00 97.50 175 HIS A O 1
ATOM 1421 N N . ILE A 1 176 ? -20.344 1.281 1.793 1.00 97.00 176 ILE A N 1
ATOM 1422 C CA . ILE A 1 176 ? -20.753 2.355 0.893 1.00 97.00 176 ILE A CA 1
ATOM 1423 C C . ILE A 1 176 ? -20.681 1.777 -0.519 1.00 97.00 176 ILE A C 1
ATOM 1425 O O . ILE A 1 176 ? -19.607 1.680 -1.111 1.00 97.00 176 ILE A O 1
ATOM 1429 N N . ALA A 1 177 ? -21.830 1.350 -1.046 1.00 96.38 177 ALA A N 1
ATOM 1430 C CA . ALA A 1 177 ? -21.922 0.836 -2.407 1.00 96.38 177 ALA A CA 1
ATOM 1431 C C . ALA A 1 177 ? -21.949 1.993 -3.416 1.00 96.38 177 ALA A C 1
ATOM 1433 O O . ALA A 1 177 ? -22.685 2.965 -3.226 1.00 96.38 177 ALA A O 1
ATOM 1434 N N . ARG A 1 178 ? -21.156 1.894 -4.487 1.00 95.06 178 ARG A N 1
ATOM 1435 C CA . ARG A 1 178 ? -21.043 2.936 -5.522 1.00 95.06 178 ARG A CA 1
ATOM 1436 C C . ARG A 1 178 ? -20.991 2.322 -6.914 1.00 95.06 1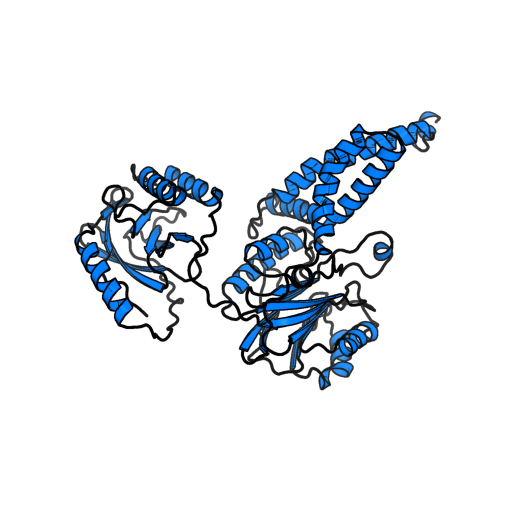78 ARG A C 1
ATOM 1438 O O . ARG A 1 178 ? -20.440 1.246 -7.087 1.00 95.06 178 ARG A O 1
ATOM 1445 N N . ASP A 1 179 ? -21.519 3.023 -7.911 1.00 93.25 179 ASP A N 1
ATOM 1446 C CA . ASP A 1 179 ? -21.443 2.592 -9.318 1.00 93.25 179 ASP A CA 1
ATOM 1447 C C . ASP A 1 179 ? -20.089 2.929 -9.983 1.00 93.25 179 ASP A C 1
ATOM 1449 O O . ASP A 1 179 ? -19.900 2.698 -11.176 1.00 93.25 179 ASP A O 1
ATOM 1453 N N . ASP A 1 180 ? -19.146 3.490 -9.220 1.00 93.25 180 ASP A N 1
ATOM 1454 C CA . ASP A 1 180 ? -17.760 3.727 -9.622 1.00 93.25 180 ASP A CA 1
ATOM 1455 C C . ASP A 1 180 ? -16.783 2.823 -8.847 1.00 93.25 180 ASP A C 1
ATOM 1457 O O . ASP A 1 180 ? -17.170 2.024 -7.994 1.00 93.25 180 ASP A O 1
ATOM 1461 N N . SER A 1 181 ? -15.484 2.959 -9.122 1.00 93.38 181 SER A N 1
ATOM 1462 C CA . SER A 1 181 ? -14.422 2.159 -8.497 1.00 93.38 181 SER A CA 1
ATOM 1463 C C . SER A 1 181 ? -14.142 2.517 -7.028 1.00 93.38 181 SER A C 1
ATOM 1465 O O . SER A 1 181 ? -13.137 2.086 -6.478 1.00 93.38 181 SER A O 1
ATOM 1467 N N . PHE A 1 182 ? -14.960 3.340 -6.370 1.00 95.62 182 PHE A N 1
ATOM 1468 C CA . PHE A 1 182 ? -14.660 3.843 -5.024 1.00 95.62 182 PHE A CA 1
ATOM 1469 C C . PHE A 1 182 ? -15.597 3.316 -3.943 1.00 95.62 182 PHE A C 1
ATOM 1471 O O . PHE A 1 182 ? -15.533 3.768 -2.803 1.00 95.62 182 PHE A O 1
ATOM 1478 N N . GLY A 1 183 ? -16.474 2.368 -4.280 1.00 97.44 183 GLY A N 1
ATOM 1479 C CA . GLY A 1 183 ? -17.269 1.668 -3.279 1.00 97.44 183 GLY A CA 1
ATOM 1480 C C . GLY A 1 183 ? -16.395 0.798 -2.376 1.00 97.44 183 GLY A C 1
ATOM 1481 O O . GLY A 1 183 ? -15.420 0.198 -2.839 1.00 97.44 183 GLY A O 1
ATOM 1482 N N . ILE A 1 184 ? -16.755 0.712 -1.097 1.00 98.19 184 ILE A N 1
ATOM 1483 C CA . ILE A 1 184 ? -16.019 -0.049 -0.080 1.00 98.19 184 ILE A CA 1
ATOM 1484 C C . ILE A 1 184 ? -16.978 -0.768 0.868 1.00 98.19 184 ILE A C 1
ATOM 1486 O O . ILE A 1 184 ? -18.055 -0.260 1.182 1.00 98.19 184 ILE A O 1
ATOM 1490 N N . ALA A 1 185 ? -16.579 -1.939 1.357 1.00 98.44 185 ALA A N 1
ATOM 1491 C CA . ALA A 1 185 ? -17.262 -2.617 2.450 1.00 98.44 185 ALA A CA 1
ATOM 1492 C C . ALA A 1 185 ? -16.290 -3.371 3.359 1.00 98.44 185 ALA A C 1
ATOM 1494 O O . ALA A 1 185 ? -15.324 -3.977 2.900 1.00 98.44 185 ALA A O 1
ATOM 1495 N N . ILE A 1 186 ? -16.595 -3.385 4.650 1.00 98.56 186 ILE A N 1
ATOM 1496 C CA . ILE A 1 186 ? -15.961 -4.246 5.644 1.00 98.56 186 ILE A CA 1
ATOM 1497 C C . ILE A 1 186 ? -17.033 -5.157 6.232 1.00 98.56 186 ILE A C 1
ATOM 1499 O O . ILE A 1 186 ? -18.105 -4.682 6.614 1.00 98.56 186 ILE A O 1
ATOM 1503 N N . ARG A 1 187 ? -16.762 -6.464 6.302 1.00 98.38 187 ARG A N 1
ATOM 1504 C CA . ARG A 1 187 ? -17.652 -7.437 6.952 1.00 98.38 187 ARG A CA 1
ATOM 1505 C C . ARG A 1 187 ? -16.867 -8.332 7.901 1.00 98.38 187 ARG A C 1
ATOM 1507 O O . ARG A 1 187 ? -15.719 -8.674 7.630 1.00 98.38 187 ARG A O 1
ATOM 1514 N N . SER A 1 188 ? -17.476 -8.711 9.013 1.00 98.19 188 SER A N 1
ATOM 1515 C CA . SER A 1 188 ? -16.838 -9.454 10.096 1.00 98.19 188 SER A CA 1
ATOM 1516 C C . SER A 1 188 ? -17.752 -10.558 10.616 1.00 98.19 188 SER A C 1
ATOM 1518 O O . SER A 1 188 ? -18.978 -10.419 10.627 1.00 98.19 188 SER A O 1
ATOM 1520 N N . ARG A 1 189 ? -17.139 -11.655 11.070 1.00 96.81 189 ARG A N 1
ATOM 1521 C CA . ARG A 1 189 ? -17.822 -12.747 11.781 1.00 96.81 189 ARG A CA 1
ATOM 1522 C C . ARG A 1 189 ? -18.153 -12.391 13.225 1.00 96.81 189 ARG A C 1
ATOM 1524 O O . ARG A 1 189 ? -19.086 -12.945 13.798 1.00 96.81 189 ARG A O 1
ATOM 1531 N N . THR A 1 190 ? -17.379 -11.488 13.821 1.00 94.75 190 THR A N 1
ATOM 1532 C CA . THR A 1 190 ? -17.554 -11.007 15.197 1.00 94.75 190 THR A CA 1
ATOM 1533 C C . THR A 1 190 ? -17.934 -9.524 15.215 1.00 94.75 190 THR A C 1
ATOM 1535 O O . THR A 1 190 ? -17.582 -8.796 14.280 1.00 94.75 190 THR A O 1
ATOM 1538 N N . PRO A 1 191 ? -18.651 -9.052 16.255 1.00 96.69 191 PRO A N 1
ATOM 1539 C CA . PRO A 1 191 ? -18.998 -7.642 16.373 1.00 96.69 191 PRO A CA 1
ATOM 1540 C C . PRO A 1 191 ? -17.768 -6.737 16.328 1.00 96.69 191 PRO A C 1
ATOM 1542 O O . PRO A 1 191 ? -16.725 -7.054 16.904 1.00 96.69 191 PRO A O 1
ATOM 1545 N N . PHE A 1 192 ? -17.916 -5.565 15.713 1.00 96.50 192 PHE A N 1
ATOM 1546 C CA . PHE A 1 192 ? -16.951 -4.488 15.899 1.00 96.50 192 PHE A CA 1
ATOM 1547 C C . PHE A 1 192 ? -17.002 -3.995 17.353 1.00 96.50 192 PHE A C 1
ATOM 1549 O O . PHE A 1 192 ? -18.074 -3.888 17.947 1.00 96.50 192 PHE A O 1
ATOM 1556 N N . ALA A 1 193 ? -15.846 -3.642 17.913 1.00 92.44 193 ALA A N 1
ATOM 1557 C CA . ALA A 1 193 ? -15.697 -3.135 19.282 1.00 92.44 193 ALA A CA 1
ATOM 1558 C C . ALA A 1 193 ? -16.174 -1.672 19.448 1.00 92.44 193 ALA A C 1
ATOM 1560 O O . ALA A 1 193 ? -15.843 -0.993 20.415 1.00 92.44 193 ALA A O 1
ATOM 1561 N N . GLY A 1 194 ? -16.917 -1.142 18.477 1.00 92.06 194 GLY A N 1
ATOM 1562 C CA . GLY A 1 194 ? -17.404 0.231 18.455 1.00 92.06 194 GLY A CA 1
ATOM 1563 C C . GLY A 1 194 ? -18.014 0.598 17.102 1.00 92.06 194 GLY A C 1
ATOM 1564 O O . GLY A 1 194 ? -18.067 -0.247 16.203 1.00 92.06 194 GLY A O 1
ATOM 1565 N N . PRO A 1 195 ? -18.474 1.852 16.939 1.00 91.25 195 PRO A N 1
ATOM 1566 C CA . PRO A 1 195 ? -18.951 2.331 15.650 1.00 91.25 195 PRO A CA 1
ATOM 1567 C C . PRO A 1 195 ? -17.826 2.289 14.611 1.00 91.25 195 PRO A C 1
ATOM 1569 O O . PRO A 1 195 ? -16.668 2.595 14.911 1.00 91.25 195 PRO A O 1
ATOM 1572 N N . VAL A 1 196 ? -18.187 1.919 13.385 1.00 96.44 196 VAL A N 1
ATOM 1573 C CA . VAL A 1 196 ? -17.306 2.044 12.223 1.00 96.44 196 VAL A CA 1
ATOM 1574 C C . VAL A 1 196 ? -17.400 3.481 11.723 1.00 96.44 196 VAL A C 1
ATOM 1576 O O . VAL A 1 196 ? -18.499 3.963 11.459 1.00 96.44 196 VAL A O 1
ATOM 1579 N N . ASP A 1 197 ? -16.261 4.158 11.600 1.00 97.44 197 ASP A N 1
ATOM 1580 C CA . ASP A 1 197 ? -16.163 5.378 10.802 1.00 97.44 197 ASP A CA 1
AT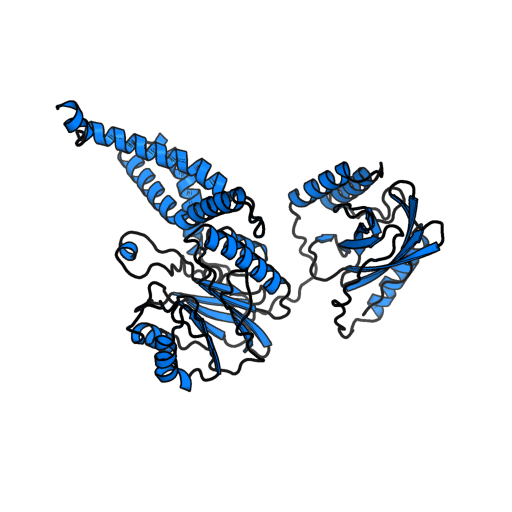OM 1581 C C . ASP A 1 197 ? -16.120 4.950 9.335 1.00 97.44 197 ASP A C 1
ATOM 1583 O O . ASP A 1 197 ? -15.098 4.464 8.849 1.00 97.44 197 ASP A O 1
ATOM 1587 N N . ASP A 1 198 ? -17.267 5.025 8.666 1.00 92.56 198 ASP A N 1
ATOM 1588 C CA . ASP A 1 198 ? -17.464 4.559 7.295 1.00 92.56 198 ASP A CA 1
ATOM 1589 C C . ASP A 1 198 ? -17.035 5.586 6.239 1.00 92.56 198 ASP A C 1
ATOM 1591 O O . ASP A 1 198 ? -16.999 5.267 5.053 1.00 92.56 198 ASP A O 1
ATOM 1595 N N . ARG A 1 199 ? -16.686 6.801 6.675 1.00 93.44 199 ARG A N 1
ATOM 1596 C CA . ARG A 1 199 ? -16.269 7.930 5.837 1.00 93.44 199 ARG A CA 1
ATOM 1597 C C . ARG A 1 199 ? -14.969 8.526 6.352 1.00 93.44 199 ARG A C 1
ATOM 1599 O O . ARG A 1 199 ? -14.810 9.748 6.393 1.00 93.44 199 ARG A O 1
ATOM 1606 N N . PHE A 1 200 ? -14.029 7.665 6.728 1.00 96.00 200 PHE A N 1
ATOM 1607 C CA . PHE A 1 200 ? -12.706 8.076 7.170 1.00 96.00 200 PHE A CA 1
ATOM 1608 C C . PHE A 1 200 ? -12.014 8.848 6.033 1.00 96.00 200 PHE A C 1
ATOM 1610 O O . PHE A 1 200 ? -11.686 8.295 4.984 1.00 96.00 200 PHE A O 1
ATOM 1617 N N . ARG A 1 201 ? -11.866 10.169 6.190 1.00 90.31 201 ARG A N 1
ATOM 1618 C CA . ARG A 1 201 ? -11.456 11.050 5.086 1.00 90.31 201 ARG A CA 1
ATOM 1619 C C . ARG A 1 201 ? -9.943 11.088 4.949 1.00 90.31 201 ARG A C 1
ATOM 1621 O O . ARG A 1 201 ? -9.246 11.458 5.886 1.00 90.31 201 ARG A O 1
ATOM 1628 N N . LEU A 1 202 ? -9.471 10.803 3.741 1.00 95.00 202 LEU A N 1
ATOM 1629 C CA . LEU A 1 202 ? -8.088 10.999 3.325 1.00 95.00 202 LEU A CA 1
ATOM 1630 C C . LEU A 1 202 ? -8.050 11.864 2.064 1.00 95.00 202 LEU A C 1
ATOM 1632 O O . LEU A 1 202 ? -8.828 11.634 1.132 1.00 95.00 202 LEU A O 1
ATOM 1636 N N . GLY A 1 203 ? -7.111 12.807 2.002 1.00 94.12 203 GLY A N 1
ATOM 1637 C CA . GLY A 1 203 ? -6.936 13.690 0.853 1.00 94.12 203 GLY A CA 1
ATOM 1638 C C . GLY A 1 203 ? -8.151 14.572 0.566 1.00 94.12 203 GLY A C 1
ATOM 1639 O O . GLY A 1 203 ? -9.030 14.785 1.404 1.00 94.12 203 GLY A O 1
ATOM 1640 N N . ASN A 1 204 ? -8.203 15.097 -0.657 1.00 91.88 204 ASN A N 1
ATOM 1641 C CA . ASN A 1 204 ? -9.187 16.094 -1.078 1.00 91.88 204 ASN A CA 1
ATOM 1642 C C . ASN A 1 204 ? -10.225 15.550 -2.070 1.00 91.88 204 ASN A C 1
ATOM 1644 O O . ASN A 1 204 ? -11.215 16.226 -2.346 1.00 91.88 204 ASN A O 1
ATOM 1648 N N . SER A 1 205 ? -10.029 14.345 -2.613 1.00 87.94 205 SER A N 1
ATOM 1649 C CA . SER A 1 205 ? -10.918 13.746 -3.622 1.00 87.94 205 SER A CA 1
ATOM 1650 C C . SER A 1 205 ? -12.290 13.313 -3.107 1.00 87.94 205 SER A C 1
ATOM 1652 O O . SER A 1 205 ? -13.197 13.111 -3.913 1.00 87.94 205 SER A O 1
ATOM 1654 N N . GLY A 1 206 ? -12.462 13.171 -1.790 1.00 86.94 206 GLY A N 1
ATOM 1655 C CA . GLY A 1 206 ? -13.719 12.696 -1.205 1.00 86.94 206 GLY A CA 1
ATOM 1656 C C . GLY A 1 206 ? -13.994 11.211 -1.462 1.00 86.94 206 GLY A C 1
ATOM 1657 O O . GLY A 1 206 ? -15.153 10.804 -1.448 1.00 86.94 206 GLY A O 1
ATOM 1658 N N . VAL A 1 207 ? -12.948 10.419 -1.722 1.00 90.62 207 VAL A N 1
ATOM 1659 C CA . VAL A 1 207 ? -13.027 8.954 -1.743 1.00 90.62 207 VAL A CA 1
ATOM 1660 C C . VAL A 1 207 ? -13.094 8.457 -0.303 1.00 90.62 207 VAL A C 1
ATOM 1662 O O . VAL A 1 207 ? -12.153 8.665 0.467 1.00 90.62 207 VAL A O 1
ATOM 1665 N N . ASP A 1 208 ? -14.210 7.823 0.048 1.00 93.38 208 ASP A N 1
ATOM 1666 C CA . ASP A 1 208 ? -14.436 7.279 1.384 1.00 93.38 208 ASP A CA 1
ATOM 1667 C C . ASP A 1 208 ? -13.440 6.143 1.688 1.00 93.38 208 ASP A C 1
ATOM 1669 O O . ASP A 1 208 ? -12.987 5.420 0.800 1.00 93.38 208 ASP A O 1
ATOM 1673 N N . GLN A 1 209 ? -13.081 6.008 2.960 1.00 97.75 209 GLN A N 1
ATOM 1674 C CA . GLN A 1 209 ? -12.265 4.932 3.529 1.00 97.75 209 GLN A CA 1
ATOM 1675 C C . GLN A 1 209 ? -12.963 4.483 4.818 1.00 97.75 209 GLN A C 1
ATOM 1677 O O . GLN A 1 209 ? -13.868 5.176 5.285 1.00 97.75 209 GLN A O 1
ATOM 1682 N N . GLN A 1 210 ? -12.545 3.377 5.442 1.00 98.44 210 GLN A N 1
ATOM 1683 C CA . GLN A 1 210 ? -13.163 2.963 6.712 1.00 98.44 210 GLN A CA 1
ATOM 1684 C C . GLN A 1 210 ? -12.144 2.774 7.826 1.00 98.44 210 GLN A C 1
ATOM 1686 O O . GLN A 1 210 ? -11.057 2.231 7.614 1.00 98.44 210 GLN A O 1
ATOM 1691 N N . ARG A 1 211 ? -12.539 3.164 9.039 1.00 98.38 211 ARG A N 1
ATOM 1692 C CA . ARG A 1 211 ? -11.830 2.850 10.279 1.00 98.38 211 ARG A CA 1
ATOM 1693 C C . ARG A 1 211 ? -12.789 2.155 11.239 1.00 98.38 211 ARG A C 1
ATOM 1695 O O . ARG A 1 211 ? -13.755 2.743 11.715 1.00 98.38 211 ARG A O 1
ATOM 1702 N N . ALA A 1 212 ? -12.491 0.908 11.576 1.00 98.31 212 ALA A N 1
ATOM 1703 C CA . ALA A 1 212 ? -13.238 0.118 12.550 1.00 98.31 212 ALA A CA 1
ATOM 1704 C C . ALA A 1 212 ? -12.368 -0.228 13.767 1.00 98.31 212 ALA A C 1
ATOM 1706 O O . ALA A 1 212 ? -11.162 0.022 13.801 1.00 98.31 212 ALA A O 1
ATOM 1707 N N . SER A 1 213 ? -12.977 -0.811 14.795 1.00 97.75 213 SER A N 1
ATOM 1708 C CA . SER A 1 213 ? -12.254 -1.483 15.877 1.00 97.75 213 SER A CA 1
ATOM 1709 C C . SER A 1 213 ? -12.768 -2.907 16.013 1.00 97.75 213 SER A C 1
ATOM 1711 O O . SER A 1 213 ? -13.968 -3.136 15.884 1.00 97.75 213 SER A O 1
ATOM 1713 N N . ILE A 1 214 ? -11.880 -3.856 16.281 1.00 95.56 214 ILE A N 1
ATOM 1714 C CA . ILE A 1 214 ? -12.234 -5.253 16.533 1.00 95.56 214 ILE A CA 1
ATOM 1715 C C . ILE A 1 214 ? -11.527 -5.744 17.787 1.00 95.56 214 ILE A C 1
ATOM 1717 O O . ILE A 1 214 ? -10.396 -5.343 18.058 1.00 95.56 214 ILE A O 1
ATOM 1721 N N . GLU A 1 215 ? -12.183 -6.616 18.541 1.00 92.56 215 GLU A N 1
ATOM 1722 C CA . GLU A 1 215 ? -11.549 -7.324 19.644 1.00 92.56 215 GLU A CA 1
ATOM 1723 C C . GLU A 1 215 ? -11.093 -8.710 19.175 1.00 92.56 215 GLU A C 1
ATOM 1725 O O . GLU A 1 215 ? -11.890 -9.489 18.649 1.00 92.56 215 GLU A O 1
ATOM 1730 N N . PHE A 1 216 ? -9.815 -9.032 19.372 1.00 88.38 216 PHE A N 1
ATOM 1731 C CA . PHE A 1 216 ? -9.316 -10.403 19.266 1.00 88.38 216 PHE A CA 1
ATOM 1732 C C . PHE A 1 216 ? -8.213 -10.639 20.303 1.00 88.38 216 PHE A C 1
ATOM 1734 O O . PHE A 1 216 ? -7.523 -9.709 20.703 1.00 88.38 216 PHE A O 1
ATOM 1741 N N . ASP A 1 217 ? -8.079 -11.870 20.801 1.00 84.06 217 ASP A N 1
ATOM 1742 C CA . ASP A 1 217 ? -7.132 -12.212 21.882 1.00 84.06 217 ASP A CA 1
ATOM 1743 C C . ASP A 1 217 ? -7.259 -11.319 23.145 1.00 84.06 217 ASP A C 1
ATOM 1745 O O . ASP A 1 217 ? -6.283 -11.007 23.829 1.00 84.06 217 ASP A O 1
ATOM 1749 N N . GLY A 1 218 ? -8.486 -10.870 23.446 1.00 83.50 218 GLY A N 1
ATOM 1750 C CA . GLY A 1 218 ? -8.794 -10.022 24.604 1.00 83.50 218 GLY A CA 1
ATOM 1751 C C . GLY A 1 218 ? -8.229 -8.599 24.522 1.00 83.50 218 GLY A C 1
ATOM 1752 O O . GLY A 1 218 ? -8.066 -7.946 25.553 1.00 83.50 218 GLY A O 1
ATOM 1753 N N . ARG A 1 219 ? -7.880 -8.126 23.319 1.00 88.12 219 ARG A N 1
ATOM 1754 C CA . ARG A 1 219 ? -7.397 -6.765 23.056 1.00 88.12 219 ARG A CA 1
ATOM 1755 C C . ARG A 1 219 ? -8.157 -6.146 21.893 1.00 88.12 219 ARG A C 1
ATOM 1757 O O . ARG A 1 219 ? -8.524 -6.831 20.942 1.00 88.12 219 ARG A O 1
ATOM 1764 N N . GLU A 1 220 ? -8.347 -4.834 21.957 1.00 92.81 220 GLU A N 1
ATOM 1765 C CA . GLU A 1 220 ? -8.922 -4.072 20.854 1.00 92.81 220 GLU A CA 1
ATOM 1766 C C . GLU A 1 220 ? -7.848 -3.593 19.879 1.00 92.81 220 GLU A C 1
ATOM 1768 O O . GLU A 1 220 ? -6.839 -3.005 20.274 1.00 92.81 220 GLU A O 1
ATOM 1773 N N . TYR A 1 221 ? -8.128 -3.766 18.593 1.00 94.88 221 TYR A N 1
ATOM 1774 C CA . TYR A 1 221 ? -7.283 -3.352 17.484 1.00 94.88 221 TYR A CA 1
ATOM 1775 C C . TYR A 1 221 ? -8.054 -2.427 16.551 1.00 94.88 221 TYR A C 1
ATOM 1777 O O . TYR A 1 221 ? -9.247 -2.629 16.313 1.00 94.88 221 TYR A O 1
ATOM 1785 N N . ALA A 1 222 ? -7.381 -1.420 16.001 1.00 98.25 222 ALA A N 1
ATOM 1786 C CA . ALA A 1 222 ? -7.942 -0.597 14.938 1.00 98.25 222 ALA A CA 1
ATOM 1787 C C . ALA A 1 222 ? -7.761 -1.280 13.575 1.00 98.25 222 ALA A C 1
ATOM 1789 O O . ALA A 1 222 ? -6.694 -1.810 13.262 1.00 98.25 222 ALA A O 1
ATOM 1790 N N . LEU A 1 223 ? -8.809 -1.256 12.757 1.00 98.75 223 LEU A N 1
ATOM 1791 C CA . LEU A 1 223 ? -8.792 -1.754 11.387 1.00 98.75 223 LEU A CA 1
ATOM 1792 C C . LEU A 1 223 ? -8.953 -0.570 10.440 1.00 98.75 223 LEU A C 1
ATOM 1794 O O . LEU A 1 223 ? -9.966 0.122 10.506 1.00 98.75 223 LEU A O 1
ATOM 1798 N N . TYR A 1 224 ? -7.985 -0.362 9.556 1.00 98.75 224 TYR A N 1
ATOM 1799 C CA . TYR A 1 224 ? -8.040 0.644 8.500 1.00 98.75 224 TYR A CA 1
ATOM 1800 C C . TYR A 1 224 ? -8.232 -0.047 7.151 1.00 98.75 224 TYR A C 1
ATOM 1802 O O . TYR A 1 224 ? -7.382 -0.828 6.716 1.00 98.75 224 TYR A O 1
ATOM 1810 N N . HIS A 1 225 ? -9.353 0.252 6.503 1.00 98.56 225 HIS A N 1
ATOM 1811 C CA . HIS A 1 225 ? -9.714 -0.227 5.177 1.00 98.56 225 HIS A CA 1
ATOM 1812 C C . HIS A 1 225 ? -9.426 0.870 4.154 1.00 98.56 225 HIS A C 1
ATOM 1814 O O . HIS A 1 225 ? -10.105 1.899 4.147 1.00 98.56 225 HIS A O 1
ATOM 1820 N N . ILE A 1 226 ? -8.402 0.651 3.328 1.00 98.31 226 ILE A N 1
ATOM 1821 C CA . ILE A 1 226 ? -7.815 1.685 2.481 1.00 98.31 226 ILE A CA 1
ATOM 1822 C C . ILE A 1 226 ? -7.952 1.345 0.991 1.00 98.31 226 ILE A C 1
ATOM 1824 O O . ILE A 1 226 ? -7.507 0.296 0.544 1.00 98.31 226 ILE A O 1
ATOM 1828 N N . HIS A 1 227 ? -8.497 2.267 0.206 1.00 98.25 227 HIS A N 1
ATOM 1829 C CA . HIS A 1 227 ? -8.456 2.280 -1.250 1.00 98.25 227 HIS A CA 1
ATOM 1830 C C . HIS A 1 227 ? -7.961 3.655 -1.726 1.00 98.25 227 HIS A C 1
ATOM 1832 O O . HIS A 1 227 ? -8.734 4.610 -1.847 1.00 98.25 227 HIS A O 1
ATOM 1838 N N . LEU A 1 228 ? -6.647 3.780 -1.939 1.00 98.06 228 LEU A N 1
ATOM 1839 C CA . LEU A 1 228 ? -6.042 5.041 -2.385 1.00 98.06 228 LEU A CA 1
ATOM 1840 C C . LEU A 1 228 ? -6.246 5.246 -3.885 1.00 98.06 228 LEU A C 1
ATOM 1842 O O . LEU A 1 228 ? -6.305 4.286 -4.654 1.00 98.06 228 LEU A O 1
ATOM 1846 N N . LEU A 1 229 ? -6.270 6.508 -4.319 1.00 97.88 229 LEU A N 1
ATOM 1847 C CA . LEU A 1 229 ? -6.426 6.843 -5.731 1.00 97.88 229 LEU A CA 1
ATOM 1848 C C . LEU A 1 229 ? -5.337 6.195 -6.603 1.00 97.88 229 LEU A C 1
ATOM 1850 O O . LEU A 1 229 ? -4.148 6.286 -6.273 1.00 97.88 229 LEU A O 1
ATOM 1854 N N . PRO A 1 230 ? -5.696 5.617 -7.764 1.00 96.12 230 PRO A N 1
ATOM 1855 C CA . PRO A 1 230 ? -4.718 5.067 -8.690 1.00 96.12 230 PRO A CA 1
ATOM 1856 C C . PRO A 1 230 ? -3.902 6.183 -9.355 1.00 96.12 230 PRO A C 1
ATOM 1858 O O . PRO A 1 230 ? -4.475 7.161 -9.836 1.00 96.12 230 PRO A O 1
ATOM 1861 N N . PRO A 1 231 ? -2.574 6.049 -9.506 1.00 94.19 231 PRO A N 1
ATOM 1862 C CA . PRO A 1 231 ? -1.683 7.099 -10.009 1.00 94.19 231 PRO A CA 1
ATOM 1863 C C . PRO A 1 231 ? -1.742 7.246 -11.545 1.00 94.19 231 PRO A C 1
ATOM 1865 O O . PRO A 1 231 ? -0.720 7.422 -12.212 1.00 94.19 231 PRO A O 1
ATOM 1868 N N . ARG A 1 232 ? -2.945 7.154 -12.128 1.00 92.94 232 ARG A N 1
ATOM 1869 C CA . ARG A 1 232 ? -3.212 7.140 -13.577 1.00 92.94 232 ARG A CA 1
ATOM 1870 C C . ARG A 1 232 ? -3.212 8.524 -14.232 1.00 92.94 232 ARG A C 1
ATOM 1872 O O . ARG A 1 232 ? -3.218 8.626 -15.454 1.00 92.94 232 ARG A O 1
ATOM 1879 N N . SER A 1 233 ? -3.243 9.584 -13.429 1.00 92.81 233 SER A N 1
ATOM 1880 C CA . SER A 1 233 ? -3.179 10.978 -13.872 1.00 92.81 233 SER A CA 1
ATOM 1881 C C . SER A 1 233 ? -2.408 11.821 -12.856 1.00 92.81 233 SER A C 1
ATOM 1883 O O . SER A 1 233 ? -2.229 11.400 -11.712 1.00 92.81 233 SER A O 1
ATOM 1885 N N . PHE A 1 234 ? -1.975 13.021 -13.256 1.00 90.88 234 PHE A N 1
ATOM 1886 C CA . PHE A 1 234 ? -1.288 13.944 -12.348 1.00 90.88 234 PHE A CA 1
ATOM 1887 C C . PHE A 1 234 ? -2.152 14.350 -11.158 1.00 90.88 234 PHE A C 1
ATOM 1889 O O . PHE A 1 234 ? -1.648 14.364 -10.040 1.00 90.88 234 PHE A O 1
ATOM 1896 N N . ASP A 1 235 ? -3.437 14.633 -11.376 1.00 92.81 235 ASP A N 1
ATOM 1897 C CA . ASP A 1 235 ? -4.342 15.028 -10.294 1.00 92.81 235 ASP A CA 1
ATOM 1898 C C . ASP A 1 235 ? -4.587 13.879 -9.319 1.00 92.81 235 ASP A C 1
ATOM 1900 O O . ASP A 1 235 ? -4.556 14.087 -8.109 1.00 92.81 235 ASP A O 1
ATOM 1904 N N . TYR A 1 236 ? -4.734 12.653 -9.831 1.00 96.38 236 TYR A N 1
ATOM 1905 C CA . TYR A 1 236 ? -4.900 11.483 -8.970 1.00 96.38 236 TYR A CA 1
ATOM 1906 C C . TYR A 1 236 ? -3.630 11.202 -8.173 1.00 96.38 236 TYR A C 1
ATOM 1908 O O . TYR A 1 236 ? -3.707 10.941 -6.982 1.00 96.38 236 TYR A O 1
ATOM 1916 N N . TYR A 1 237 ? -2.454 11.290 -8.798 1.00 95.88 237 TYR A N 1
ATOM 1917 C CA . TYR A 1 237 ? -1.192 11.098 -8.087 1.00 95.88 237 TYR A CA 1
ATOM 1918 C C . TYR A 1 237 ? -0.928 12.204 -7.054 1.00 95.88 237 TYR A C 1
ATOM 1920 O O . TYR A 1 237 ? -0.411 11.932 -5.970 1.00 95.88 237 TYR A O 1
ATOM 1928 N N . LYS A 1 238 ? -1.289 13.453 -7.373 1.00 95.44 238 LYS A N 1
ATOM 1929 C CA . LYS A 1 238 ? -1.218 14.577 -6.437 1.00 95.44 238 LYS A CA 1
ATOM 1930 C C . LYS A 1 238 ? -2.049 14.284 -5.193 1.00 95.44 238 LYS A C 1
ATOM 1932 O O . LYS A 1 238 ? -1.509 14.370 -4.097 1.00 95.44 238 LYS A O 1
ATOM 1937 N N . ASP A 1 239 ? -3.308 13.889 -5.365 1.00 97.00 239 ASP A N 1
ATOM 1938 C CA . ASP A 1 239 ? -4.188 13.622 -4.230 1.00 97.00 239 ASP A CA 1
ATOM 1939 C C . ASP A 1 239 ? -3.829 12.317 -3.504 1.00 97.00 239 ASP A C 1
ATOM 1941 O O . ASP A 1 239 ? -3.803 12.307 -2.282 1.00 97.00 239 ASP A O 1
ATOM 1945 N N . GLN A 1 240 ? -3.400 11.263 -4.211 1.00 97.62 240 GLN A N 1
ATOM 1946 C CA . GLN A 1 240 ? -2.880 10.027 -3.603 1.00 97.62 240 GLN A CA 1
ATOM 1947 C C . GLN A 1 240 ? -1.749 10.315 -2.600 1.00 97.62 240 GLN A C 1
ATOM 1949 O O . GLN A 1 240 ? -1.683 9.699 -1.535 1.00 97.62 240 GLN A O 1
ATOM 1954 N N . ARG A 1 241 ? -0.846 11.256 -2.914 1.00 96.44 241 ARG A N 1
ATOM 1955 C CA . ARG A 1 241 ? 0.231 11.660 -1.992 1.00 96.44 241 ARG A CA 1
ATOM 1956 C C . ARG A 1 241 ? -0.316 12.300 -0.719 1.00 96.44 241 ARG A C 1
ATOM 1958 O O . ARG A 1 241 ? 0.209 12.016 0.353 1.00 96.44 241 ARG A O 1
ATOM 1965 N N . ILE A 1 242 ? -1.360 13.117 -0.834 1.00 97.56 242 ILE A N 1
ATOM 1966 C CA . ILE A 1 242 ? -2.028 13.743 0.312 1.00 97.56 242 ILE A CA 1
ATOM 1967 C C . ILE A 1 242 ? -2.769 12.674 1.120 1.00 97.56 242 ILE A C 1
ATOM 1969 O O . ILE A 1 242 ? -2.556 12.591 2.323 1.00 97.56 242 ILE A O 1
ATOM 1973 N N . GLN A 1 243 ? -3.515 11.777 0.463 1.00 98.19 243 GLN A N 1
ATOM 1974 C CA . GLN A 1 243 ? -4.180 10.651 1.124 1.00 98.19 243 GLN A CA 1
ATOM 1975 C C . GLN A 1 243 ? -3.194 9.797 1.931 1.00 98.19 243 GLN A C 1
ATOM 1977 O O . GLN A 1 243 ? -3.469 9.416 3.065 1.00 98.19 243 GLN A O 1
ATOM 1982 N N . PHE A 1 244 ? -2.016 9.524 1.366 1.00 98.19 244 PHE A N 1
ATOM 1983 C CA . PHE A 1 244 ? -0.961 8.792 2.058 1.00 98.19 244 PHE A CA 1
ATOM 1984 C C . PHE A 1 244 ? -0.388 9.566 3.258 1.00 98.19 244 PHE A C 1
ATOM 1986 O O . PHE A 1 244 ? -0.101 8.964 4.292 1.00 98.19 244 PHE A O 1
ATOM 1993 N N . ALA A 1 245 ? -0.229 10.887 3.142 1.00 97.31 245 ALA A N 1
ATOM 1994 C CA . ALA A 1 245 ? 0.235 11.736 4.238 1.00 97.31 245 ALA A CA 1
ATOM 1995 C C . ALA A 1 245 ? -0.775 11.788 5.392 1.00 97.31 245 ALA A C 1
ATOM 1997 O O . ALA A 1 245 ? -0.394 11.642 6.550 1.00 97.31 245 ALA A O 1
ATOM 1998 N N . ASP A 1 246 ? -2.057 11.941 5.073 1.00 97.88 246 ASP A N 1
ATOM 1999 C CA . ASP A 1 246 ? -3.139 11.953 6.057 1.00 97.88 246 ASP A CA 1
ATOM 2000 C C . ASP A 1 246 ? -3.255 10.591 6.755 1.00 97.88 246 ASP A C 1
ATOM 2002 O O . ASP A 1 246 ? -3.441 10.525 7.968 1.00 97.88 246 ASP A O 1
ATOM 2006 N N . LEU A 1 247 ? -3.052 9.495 6.013 1.00 98.00 247 LEU A N 1
ATOM 2007 C CA . LEU A 1 247 ? -3.014 8.152 6.585 1.00 98.00 247 LEU A CA 1
ATOM 2008 C C . LEU A 1 247 ? -1.832 7.983 7.543 1.00 98.00 247 LEU A C 1
ATOM 2010 O O . LEU A 1 247 ? -2.004 7.431 8.623 1.00 98.00 247 LEU A O 1
ATOM 2014 N N . LEU A 1 248 ? -0.639 8.468 7.185 1.00 94.38 248 LEU A N 1
ATOM 2015 C CA . LEU A 1 248 ? 0.518 8.451 8.085 1.00 94.38 248 LEU A CA 1
ATOM 2016 C C . LEU A 1 248 ? 0.235 9.185 9.397 1.00 94.38 248 LEU A C 1
ATOM 2018 O O . LEU A 1 248 ? 0.551 8.654 10.461 1.00 94.38 248 LEU A O 1
ATOM 2022 N N . ASP A 1 249 ? -0.363 10.372 9.320 1.00 93.56 249 ASP A N 1
ATOM 2023 C CA . ASP A 1 249 ? -0.680 11.172 10.502 1.00 93.56 249 ASP A CA 1
ATOM 2024 C C . ASP A 1 249 ? -1.743 10.483 11.365 1.00 93.56 249 ASP A C 1
ATOM 2026 O O . ASP A 1 249 ? -1.596 10.400 12.585 1.00 93.56 249 ASP A O 1
ATOM 2030 N N . ALA A 1 250 ? -2.766 9.894 10.741 1.00 93.88 250 ALA A N 1
ATOM 2031 C CA . ALA A 1 250 ? -3.785 9.128 11.448 1.00 93.88 250 ALA A CA 1
ATOM 2032 C C . ALA A 1 250 ? -3.211 7.889 12.152 1.00 93.88 250 ALA A C 1
ATOM 2034 O O . ALA A 1 250 ? -3.551 7.630 13.304 1.00 93.88 250 ALA A O 1
ATOM 2035 N N . LEU A 1 251 ? -2.311 7.148 11.500 1.00 93.50 251 LEU A N 1
ATOM 2036 C CA . LEU A 1 251 ? -1.650 5.982 12.097 1.00 93.50 251 LEU A CA 1
ATOM 2037 C C . LEU A 1 251 ? -0.658 6.370 13.198 1.00 93.50 251 LEU A C 1
ATOM 2039 O O . LEU A 1 251 ? -0.449 5.598 14.130 1.00 93.50 251 LEU A O 1
ATOM 2043 N N . ALA A 1 252 ? -0.042 7.550 13.106 1.00 90.19 252 ALA A N 1
ATOM 2044 C CA . ALA A 1 252 ? 0.809 8.083 14.165 1.00 90.19 252 ALA A CA 1
ATOM 2045 C C . ALA A 1 252 ? -0.001 8.536 15.393 1.00 90.19 252 ALA A C 1
ATOM 2047 O O . ALA A 1 252 ? 0.500 8.452 16.515 1.00 90.19 252 ALA A O 1
ATOM 2048 N N . ALA A 1 253 ? -1.236 9.001 15.185 1.00 90.81 253 ALA A N 1
ATOM 2049 C CA . ALA A 1 253 ? -2.159 9.410 16.242 1.00 90.81 253 ALA A CA 1
ATOM 2050 C C . ALA A 1 253 ? -2.981 8.247 16.837 1.00 90.81 253 ALA A C 1
ATOM 2052 O O . ALA A 1 253 ? -3.581 8.403 17.904 1.00 90.81 253 ALA A O 1
ATOM 2053 N N . GLU A 1 254 ? -3.032 7.092 16.167 1.00 92.12 254 GLU A N 1
ATOM 2054 C CA . GLU A 1 254 ? -3.786 5.926 16.627 1.00 92.12 254 GLU A CA 1
ATOM 2055 C C . GLU A 1 254 ? -3.168 5.337 17.904 1.00 92.12 254 GLU A C 1
ATOM 2057 O O . GLU A 1 254 ? -1.973 5.051 17.990 1.00 92.12 254 GLU A O 1
ATOM 2062 N N . LYS A 1 255 ? -4.014 5.165 18.922 1.00 88.38 255 LYS A N 1
ATOM 2063 C CA . LYS A 1 255 ? -3.618 4.685 20.253 1.00 88.38 255 LYS A CA 1
ATOM 2064 C C . LYS A 1 255 ? -3.692 3.165 20.352 1.00 88.38 255 LYS A C 1
ATOM 2066 O O . LYS A 1 255 ? -3.035 2.578 21.211 1.00 88.38 255 LYS A O 1
ATOM 2071 N N . LYS A 1 256 ? -4.526 2.539 19.519 1.00 91.69 256 LYS A N 1
ATOM 2072 C CA . LYS A 1 256 ? -4.651 1.084 19.433 1.00 91.69 256 LYS A CA 1
ATOM 2073 C C . LYS A 1 256 ? -3.571 0.523 18.517 1.00 91.69 256 LYS A C 1
ATOM 2075 O O . LYS A 1 256 ? -3.152 1.148 17.548 1.00 91.69 256 LYS A O 1
ATOM 2080 N N . SER A 1 257 ? -3.179 -0.711 18.775 1.00 94.75 257 SER A N 1
ATOM 2081 C CA . SER A 1 257 ? -2.488 -1.515 17.773 1.00 94.75 257 SER A CA 1
ATOM 2082 C C . SER A 1 257 ? -3.385 -1.655 16.545 1.00 94.75 257 SER A C 1
ATOM 2084 O O . SER A 1 257 ? -4.608 -1.749 16.681 1.00 94.75 257 SER A O 1
ATOM 2086 N N . TYR A 1 258 ? -2.811 -1.635 15.346 1.00 97.56 258 TYR A N 1
ATOM 2087 C CA . TYR A 1 258 ? -3.601 -1.478 14.130 1.00 97.56 258 TYR A CA 1
ATOM 2088 C C . TYR A 1 258 ? -3.185 -2.401 12.995 1.00 97.56 258 TYR A C 1
ATOM 2090 O O . TYR A 1 258 ? -2.021 -2.776 12.837 1.00 97.56 258 TYR A O 1
ATOM 2098 N N . ILE A 1 259 ? -4.178 -2.708 12.166 1.00 98.50 259 ILE A N 1
ATOM 2099 C CA . ILE A 1 259 ? -4.040 -3.402 10.894 1.00 98.50 259 ILE A CA 1
ATOM 2100 C C . ILE A 1 259 ? -4.556 -2.461 9.808 1.00 98.50 259 ILE A C 1
ATOM 2102 O O . ILE A 1 259 ? -5.688 -1.988 9.884 1.00 98.50 259 ILE A O 1
ATOM 2106 N N . VAL A 1 260 ? -3.736 -2.190 8.797 1.00 98.50 260 VAL A N 1
ATOM 2107 C CA . VAL A 1 260 ? -4.084 -1.330 7.658 1.00 98.50 260 VAL A CA 1
ATOM 2108 C C . VAL A 1 260 ? -4.022 -2.170 6.399 1.00 98.50 260 VAL A C 1
ATOM 2110 O O . VAL A 1 260 ? -2.978 -2.743 6.095 1.00 98.50 260 VAL A O 1
ATOM 2113 N N . CYS A 1 261 ? -5.117 -2.270 5.659 1.00 97.88 261 CYS A N 1
ATOM 2114 C CA . CYS A 1 261 ? -5.181 -3.154 4.503 1.00 97.88 261 CYS A CA 1
ATOM 2115 C C . CYS A 1 261 ? -6.076 -2.618 3.392 1.00 97.88 261 CYS A C 1
ATOM 2117 O O . CYS A 1 261 ? -6.964 -1.802 3.638 1.00 97.88 261 CYS A O 1
ATOM 2119 N N . GLY A 1 262 ? -5.831 -3.101 2.175 1.00 98.31 262 GLY A N 1
ATOM 2120 C CA . GLY A 1 262 ? -6.575 -2.699 0.984 1.00 98.31 262 GLY A CA 1
ATOM 2121 C C . GLY A 1 262 ? -5.678 -2.445 -0.218 1.00 98.31 262 GLY A C 1
ATOM 2122 O O . GLY A 1 262 ? -4.500 -2.818 -0.199 1.00 98.31 262 GLY A O 1
ATOM 2123 N N . ASP A 1 263 ? -6.252 -1.828 -1.247 1.00 98.56 263 ASP A N 1
ATOM 2124 C CA . ASP A 1 263 ? -5.552 -1.417 -2.459 1.00 98.56 263 ASP A CA 1
ATOM 2125 C C . ASP A 1 263 ? -4.937 -0.027 -2.260 1.00 98.56 263 ASP A C 1
ATOM 2127 O O . ASP A 1 263 ? -5.597 1.016 -2.270 1.00 98.56 263 ASP A O 1
ATOM 2131 N N . PHE A 1 264 ? -3.624 -0.004 -2.072 1.00 98.38 264 PHE A N 1
ATOM 2132 C CA . PHE A 1 264 ? -2.888 1.236 -1.872 1.00 98.38 264 PHE A CA 1
ATOM 2133 C C . PHE A 1 264 ? -2.471 1.894 -3.186 1.00 98.38 264 PHE A C 1
ATOM 2135 O O . PHE A 1 264 ? -1.921 2.999 -3.164 1.00 98.38 264 PHE A O 1
ATOM 2142 N N . ASN A 1 265 ? -2.662 1.219 -4.324 1.00 98.06 265 ASN A N 1
ATOM 2143 C CA . ASN A 1 265 ? -2.249 1.704 -5.633 1.00 98.06 265 ASN A CA 1
ATOM 2144 C C . ASN A 1 265 ? -0.759 2.113 -5.707 1.00 98.06 265 ASN A C 1
ATOM 2146 O O . ASN A 1 265 ? -0.349 2.949 -6.521 1.00 98.06 265 ASN A O 1
ATOM 2150 N N . PHE A 1 266 ? 0.079 1.511 -4.855 1.00 97.19 266 PHE A N 1
ATOM 2151 C CA . PHE A 1 266 ? 1.532 1.653 -4.858 1.00 97.19 266 PHE A CA 1
ATOM 2152 C C . PHE A 1 266 ? 2.215 0.316 -4.571 1.00 97.19 266 PHE A C 1
ATOM 2154 O O . PHE A 1 266 ? 1.668 -0.532 -3.877 1.00 97.19 266 PHE A O 1
ATOM 2161 N N . SER A 1 267 ? 3.435 0.129 -5.079 1.00 94.81 267 SER A N 1
ATOM 2162 C CA . SER A 1 267 ? 4.189 -1.122 -4.903 1.00 94.81 267 SER A CA 1
ATOM 2163 C C . SER A 1 267 ? 5.186 -1.109 -3.749 1.00 94.81 267 SER A C 1
ATOM 2165 O O . SER A 1 267 ? 5.529 -0.063 -3.205 1.00 94.81 267 SER A O 1
ATOM 2167 N N . GLU A 1 268 ? 5.703 -2.284 -3.390 1.00 91.44 268 GLU A N 1
ATOM 2168 C CA . GLU A 1 268 ? 6.686 -2.464 -2.318 1.00 91.44 268 GLU A CA 1
ATOM 2169 C C . GLU A 1 268 ? 8.013 -1.729 -2.575 1.00 91.44 268 GLU A C 1
ATOM 2171 O O . GLU A 1 268 ? 8.840 -1.538 -1.684 1.00 91.44 268 GLU A O 1
ATOM 2176 N N . THR A 1 269 ? 8.240 -1.299 -3.812 1.00 91.44 269 THR A N 1
ATOM 2177 C CA . THR A 1 269 ? 9.415 -0.523 -4.184 1.00 91.44 269 THR A CA 1
ATOM 2178 C C . THR A 1 269 ? 9.170 0.973 -4.141 1.00 91.44 269 THR A C 1
ATOM 2180 O O . THR A 1 269 ? 10.155 1.688 -4.270 1.00 91.44 269 THR A O 1
ATOM 2183 N N . THR A 1 270 ? 7.952 1.495 -3.968 1.00 94.75 270 THR A N 1
ATOM 2184 C CA . THR A 1 270 ? 7.669 2.943 -4.051 1.00 94.75 270 THR A CA 1
ATOM 2185 C C . THR A 1 270 ? 8.103 3.709 -2.793 1.00 94.75 270 THR A C 1
ATOM 2187 O O . THR A 1 270 ? 8.444 3.104 -1.769 1.00 94.75 270 THR A O 1
ATOM 2190 N N . PRO A 1 271 ? 8.161 5.055 -2.844 1.00 90.81 271 PRO A N 1
ATOM 2191 C CA . PRO A 1 271 ? 8.501 5.851 -1.670 1.00 90.81 271 PRO A CA 1
ATOM 2192 C C . PRO A 1 271 ? 7.496 5.707 -0.514 1.00 90.81 271 PRO A C 1
ATOM 2194 O O . PRO A 1 271 ? 7.917 5.754 0.639 1.00 90.81 271 PRO A O 1
ATOM 2197 N N . GLN A 1 272 ? 6.209 5.477 -0.804 1.00 94.94 272 GLN A N 1
ATOM 2198 C CA . GLN A 1 272 ? 5.155 5.297 0.201 1.00 94.94 272 GLN A CA 1
ATOM 2199 C C . GLN A 1 272 ? 5.416 4.064 1.077 1.00 94.94 272 GLN A C 1
ATOM 2201 O O . GLN A 1 272 ? 5.530 4.181 2.296 1.00 94.94 272 GLN A O 1
ATOM 2206 N N . HIS A 1 273 ? 5.637 2.896 0.459 1.00 94.06 273 HIS A N 1
ATOM 2207 C CA . HIS A 1 273 ? 5.984 1.674 1.192 1.00 94.06 273 HIS A CA 1
ATOM 2208 C C . HIS A 1 273 ? 7.219 1.884 2.082 1.00 94.06 273 HIS A C 1
ATOM 2210 O O . HIS A 1 273 ? 7.227 1.525 3.259 1.00 94.06 273 HIS A O 1
ATOM 2216 N N . ARG A 1 274 ? 8.264 2.530 1.544 1.00 89.00 274 ARG A N 1
ATOM 2217 C CA . ARG A 1 274 ? 9.487 2.825 2.303 1.00 89.00 274 ARG A CA 1
ATOM 2218 C C . ARG A 1 274 ? 9.215 3.716 3.517 1.00 89.00 274 ARG A C 1
ATOM 2220 O O . ARG A 1 274 ? 9.852 3.513 4.548 1.00 89.00 274 ARG A O 1
ATOM 2227 N N . GLN A 1 275 ? 8.301 4.677 3.405 1.00 91.44 275 GLN A N 1
ATOM 2228 C CA . GLN A 1 275 ? 7.942 5.563 4.508 1.00 91.44 275 GLN A CA 1
ATOM 2229 C C . GLN A 1 275 ? 7.208 4.812 5.629 1.00 91.44 275 GLN A C 1
ATOM 2231 O O . GLN A 1 275 ? 7.536 5.025 6.794 1.00 91.44 275 GLN A O 1
ATOM 2236 N N . PHE A 1 276 ? 6.312 3.873 5.304 1.00 91.88 276 PHE A N 1
ATOM 2237 C CA . PHE A 1 276 ? 5.737 2.961 6.305 1.00 91.88 276 PHE A CA 1
ATOM 2238 C C . PHE A 1 276 ? 6.813 2.123 7.001 1.00 91.88 276 PHE A C 1
ATOM 2240 O O . PHE A 1 276 ? 6.857 2.080 8.231 1.00 91.88 276 PHE A O 1
ATOM 2247 N N . MET A 1 277 ? 7.747 1.537 6.243 1.00 87.56 277 MET A N 1
ATOM 2248 C CA . MET A 1 277 ? 8.833 0.753 6.843 1.00 87.56 277 MET A CA 1
ATOM 2249 C C . MET A 1 277 ? 9.717 1.615 7.759 1.00 87.56 277 MET A C 1
ATOM 2251 O O . MET A 1 277 ? 10.097 1.180 8.843 1.00 87.56 277 MET A O 1
ATOM 2255 N N . ALA A 1 278 ? 10.017 2.856 7.357 1.00 86.50 278 ALA A N 1
ATOM 2256 C CA . ALA A 1 278 ? 10.790 3.804 8.162 1.00 86.50 278 ALA A CA 1
ATOM 2257 C C . ALA A 1 278 ? 10.056 4.244 9.443 1.00 86.50 278 ALA A C 1
ATOM 2259 O O . ALA A 1 278 ? 10.700 4.533 10.453 1.00 86.50 278 ALA A O 1
ATOM 2260 N N . ALA A 1 279 ? 8.720 4.260 9.430 1.00 84.81 279 ALA A N 1
ATOM 2261 C CA . ALA A 1 279 ? 7.904 4.531 10.610 1.00 84.81 279 ALA A CA 1
ATOM 2262 C C . ALA A 1 279 ? 7.887 3.361 11.619 1.00 84.81 279 ALA A C 1
ATOM 2264 O O . ALA A 1 279 ? 7.510 3.566 12.775 1.00 84.81 279 ALA A O 1
ATOM 2265 N N . GLY A 1 280 ? 8.373 2.176 11.226 1.00 87.94 280 GLY A N 1
ATOM 2266 C CA . GLY A 1 280 ? 8.338 0.952 12.032 1.00 87.94 280 GLY A CA 1
ATOM 2267 C C . GLY A 1 280 ? 7.072 0.120 11.822 1.00 87.94 280 GLY A C 1
ATOM 2268 O O . GLY A 1 280 ? 6.798 -0.780 12.611 1.00 87.94 280 GLY A O 1
ATOM 2269 N N . ILE A 1 281 ? 6.308 0.419 10.770 1.00 91.88 281 ILE A N 1
ATOM 2270 C CA . ILE A 1 281 ? 5.109 -0.324 10.392 1.00 91.88 281 ILE A CA 1
ATOM 2271 C C . ILE A 1 281 ? 5.561 -1.569 9.625 1.00 91.88 281 ILE A C 1
ATOM 2273 O O . ILE A 1 281 ? 6.315 -1.467 8.658 1.00 91.88 281 ILE A O 1
ATOM 2277 N N . GLY A 1 282 ? 5.146 -2.751 10.073 1.00 92.75 282 GLY A N 1
ATOM 2278 C CA . GLY A 1 282 ? 5.461 -4.019 9.422 1.00 92.75 282 GLY A CA 1
ATOM 2279 C C . GLY A 1 282 ? 4.609 -4.248 8.177 1.00 92.75 282 GLY A C 1
ATOM 2280 O O . GLY A 1 282 ? 3.488 -3.761 8.101 1.00 92.75 282 GLY A O 1
ATOM 2281 N N . GLU A 1 283 ? 5.113 -5.010 7.205 1.00 93.69 283 GLU A N 1
ATOM 2282 C CA . GLU A 1 283 ? 4.336 -5.455 6.038 1.00 93.69 283 GLU A CA 1
ATOM 2283 C C . GLU A 1 283 ? 4.213 -6.983 6.040 1.00 93.69 283 GLU A C 1
ATOM 2285 O O . GLU A 1 283 ? 5.196 -7.695 6.268 1.00 93.69 283 GLU A O 1
ATOM 2290 N N . ALA A 1 284 ? 3.002 -7.492 5.815 1.00 94.12 284 ALA A N 1
ATOM 2291 C CA . ALA A 1 284 ? 2.661 -8.893 6.035 1.00 94.12 284 ALA A CA 1
ATOM 2292 C C . ALA A 1 284 ? 3.367 -9.868 5.077 1.00 94.12 284 ALA A C 1
ATOM 2294 O O . ALA A 1 284 ? 3.848 -10.920 5.516 1.00 94.12 284 ALA A O 1
ATOM 2295 N N . HIS A 1 285 ? 3.477 -9.548 3.781 1.00 91.25 285 HIS A N 1
ATOM 2296 C CA . HIS A 1 285 ? 4.244 -10.379 2.842 1.00 91.25 285 HIS A CA 1
ATOM 2297 C C . HIS A 1 285 ? 5.722 -10.427 3.227 1.00 91.25 285 HIS A C 1
ATOM 2299 O O . HIS A 1 285 ? 6.340 -11.493 3.235 1.00 91.25 285 HIS A O 1
ATOM 2305 N N . ALA A 1 286 ? 6.283 -9.279 3.599 1.00 88.25 286 ALA A N 1
ATOM 2306 C CA . ALA A 1 286 ? 7.652 -9.163 4.056 1.00 88.25 286 ALA A CA 1
ATOM 2307 C C . ALA A 1 286 ? 7.903 -9.986 5.333 1.00 88.25 286 ALA A C 1
ATOM 2309 O O . ALA A 1 286 ? 8.920 -10.668 5.413 1.00 88.25 286 ALA A O 1
ATOM 2310 N N . GLN A 1 287 ? 7.001 -9.956 6.317 1.00 89.38 287 GLN A N 1
ATOM 2311 C CA . GLN A 1 287 ? 7.129 -10.716 7.570 1.00 89.38 287 GLN A CA 1
ATOM 2312 C C . GLN A 1 287 ? 6.996 -12.235 7.379 1.00 89.38 287 GLN A C 1
ATOM 2314 O O . GLN A 1 287 ? 7.738 -12.993 7.998 1.00 89.38 287 GLN A O 1
ATOM 2319 N N . SER A 1 288 ? 6.099 -12.677 6.496 1.00 85.56 288 SER A N 1
ATOM 2320 C CA . SER A 1 288 ? 5.813 -14.103 6.259 1.00 85.56 288 SER A CA 1
ATOM 2321 C C . SER A 1 288 ? 6.709 -14.776 5.207 1.00 85.56 288 SER A C 1
ATOM 2323 O O . SER A 1 288 ? 6.609 -15.985 5.005 1.00 85.56 288 SER A O 1
ATOM 2325 N N . ALA A 1 289 ? 7.594 -14.016 4.548 1.00 80.88 289 ALA A N 1
ATOM 2326 C CA . ALA A 1 289 ? 8.559 -14.504 3.556 1.00 80.88 289 ALA A CA 1
ATOM 2327 C C . ALA A 1 289 ? 7.933 -15.296 2.386 1.00 80.88 289 ALA A C 1
ATOM 2329 O O . ALA A 1 289 ? 8.535 -16.229 1.853 1.00 80.88 289 ALA A O 1
ATOM 2330 N N . THR A 1 290 ? 6.729 -14.919 1.947 1.00 77.38 290 THR A N 1
ATOM 2331 C CA . THR A 1 290 ? 5.992 -15.624 0.879 1.00 77.38 290 THR A CA 1
ATOM 2332 C C . THR A 1 290 ? 6.311 -15.133 -0.538 1.00 77.38 290 THR A C 1
ATOM 2334 O O . THR A 1 290 ? 5.586 -15.419 -1.495 1.00 77.38 290 THR A O 1
ATOM 2337 N N . GLY A 1 291 ? 7.434 -14.430 -0.708 1.00 81.31 291 GLY A N 1
ATOM 2338 C CA . GLY A 1 291 ? 7.892 -13.906 -1.991 1.00 81.31 291 GLY A CA 1
ATOM 2339 C C . GLY A 1 291 ? 7.209 -12.597 -2.392 1.00 81.31 291 GLY A C 1
ATOM 2340 O O . GLY A 1 291 ? 6.757 -11.818 -1.557 1.00 81.31 291 GLY A O 1
ATOM 2341 N N . ARG A 1 292 ? 7.153 -12.341 -3.707 1.00 86.00 292 ARG A N 1
ATOM 2342 C CA . ARG A 1 292 ? 6.675 -11.058 -4.256 1.00 86.00 292 ARG A CA 1
ATOM 2343 C C . ARG A 1 292 ? 5.185 -10.792 -4.069 1.00 86.00 292 ARG A C 1
ATOM 2345 O O . ARG A 1 292 ? 4.805 -9.628 -4.044 1.00 86.00 292 ARG A O 1
ATOM 2352 N N . GLY A 1 293 ? 4.352 -11.827 -3.966 1.00 89.25 293 GLY A N 1
ATOM 2353 C CA . GLY A 1 293 ? 2.914 -11.654 -3.730 1.00 89.25 293 GLY A CA 1
ATOM 2354 C C . GLY A 1 293 ? 2.240 -10.685 -4.705 1.00 89.25 293 GLY A C 1
ATOM 2355 O O . GLY A 1 293 ? 1.501 -9.818 -4.270 1.00 89.25 293 GLY A O 1
ATOM 2356 N N . ALA A 1 294 ? 2.559 -10.752 -6.003 1.00 91.94 294 ALA A N 1
ATOM 2357 C CA . ALA A 1 294 ? 1.978 -9.834 -6.982 1.00 91.94 294 ALA A CA 1
ATOM 2358 C C . ALA A 1 294 ? 0.452 -9.985 -7.026 1.00 91.94 294 ALA A C 1
ATOM 2360 O O . ALA A 1 294 ? -0.041 -11.105 -7.199 1.00 91.94 294 ALA A O 1
ATOM 2361 N N . THR A 1 295 ? -0.258 -8.866 -6.909 1.00 94.94 295 THR A N 1
ATOM 2362 C CA . THR A 1 295 ? -1.719 -8.809 -6.845 1.00 94.94 295 THR A CA 1
ATOM 2363 C C . THR A 1 295 ? -2.333 -8.290 -8.136 1.00 94.94 295 THR A C 1
ATOM 2365 O O . THR A 1 295 ? -3.439 -8.701 -8.443 1.00 94.94 295 THR A O 1
ATOM 2368 N N . TRP A 1 296 ? -1.609 -7.506 -8.944 1.00 94.44 296 TRP A N 1
ATOM 2369 C CA . TRP A 1 296 ? -2.134 -6.897 -10.170 1.00 94.44 296 TRP A CA 1
ATOM 2370 C C . TRP A 1 296 ? -1.091 -6.844 -11.308 1.00 94.44 296 TRP A C 1
ATOM 2372 O O . TRP A 1 296 ? 0.099 -6.658 -11.033 1.00 94.44 296 TRP A O 1
ATOM 2382 N N . PRO A 1 297 ? -1.470 -6.963 -12.596 1.00 90.69 297 PRO A N 1
ATOM 2383 C CA . PRO A 1 297 ? -2.783 -7.358 -13.104 1.00 90.69 297 PRO A CA 1
ATOM 2384 C C . PRO A 1 297 ? -2.920 -8.888 -13.217 1.00 90.69 297 PRO A C 1
ATOM 2386 O O . PRO A 1 297 ? -1.963 -9.596 -13.547 1.00 90.69 297 PRO A O 1
ATOM 2389 N N . VAL A 1 298 ? -4.129 -9.406 -12.992 1.00 84.19 298 VAL A N 1
ATOM 2390 C CA . VAL A 1 298 ? -4.462 -10.849 -13.041 1.00 84.19 298 VAL A CA 1
ATOM 2391 C C . VAL A 1 298 ? -5.197 -11.253 -14.318 1.00 84.19 298 VAL A C 1
ATOM 2393 O O . VAL A 1 298 ? -5.222 -12.433 -14.690 1.00 84.19 298 VAL A O 1
ATOM 2396 N N . ASN A 1 299 ? -5.768 -10.292 -15.037 1.00 76.00 299 ASN A N 1
ATOM 2397 C CA . ASN A 1 299 ? -6.503 -10.520 -16.273 1.00 76.00 299 ASN A CA 1
ATOM 2398 C C . ASN A 1 299 ? -5.799 -9.878 -17.490 1.00 76.00 299 ASN A C 1
ATOM 2400 O O . ASN A 1 299 ? -4.744 -9.248 -17.393 1.00 76.00 299 ASN A O 1
ATOM 2404 N N . GLY A 1 300 ? -6.349 -10.136 -18.678 1.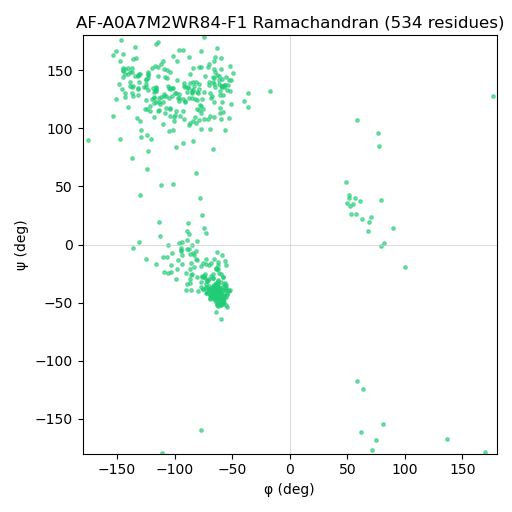00 70.12 300 GLY A N 1
ATOM 2405 C CA . GLY A 1 300 ? -5.827 -9.610 -19.940 1.00 70.12 300 GLY A CA 1
ATOM 2406 C C . GLY A 1 300 ? -4.500 -10.225 -20.403 1.00 70.12 300 GLY A C 1
ATOM 2407 O O . GLY A 1 300 ? -3.953 -11.148 -19.803 1.00 70.12 300 GLY A O 1
ATOM 2408 N N . VAL A 1 301 ? -3.977 -9.715 -21.523 1.00 68.62 301 VAL A N 1
ATOM 2409 C CA . VAL A 1 301 ? -2.713 -10.192 -22.121 1.00 68.62 301 VAL A CA 1
ATOM 2410 C C . VAL A 1 301 ? -1.527 -9.921 -21.192 1.00 68.62 301 VAL A C 1
ATOM 2412 O O . VAL A 1 301 ? -0.613 -10.741 -21.126 1.00 68.62 301 VAL A O 1
ATOM 2415 N N . MET A 1 302 ? -1.577 -8.817 -20.435 1.00 66.50 302 MET A N 1
ATOM 2416 C CA . MET A 1 302 ? -0.500 -8.354 -19.551 1.00 66.50 302 MET A CA 1
ATOM 2417 C C . MET A 1 302 ? -0.068 -9.409 -18.525 1.00 66.50 302 MET A C 1
ATOM 2419 O O . MET A 1 302 ? 1.133 -9.562 -18.305 1.00 66.50 302 MET A O 1
ATOM 2423 N N . ARG A 1 303 ? -0.996 -10.232 -18.008 1.00 72.31 303 ARG A N 1
ATOM 2424 C CA . ARG A 1 303 ? -0.675 -11.318 -17.060 1.00 72.31 303 ARG A CA 1
ATOM 2425 C C . ARG A 1 303 ? 0.303 -12.367 -17.604 1.00 72.31 303 ARG A C 1
ATOM 2427 O O . ARG A 1 303 ? 0.956 -13.056 -16.827 1.00 72.31 303 ARG A O 1
ATOM 2434 N N . TYR A 1 304 ? 0.369 -12.530 -18.929 1.00 68.38 304 TYR A N 1
ATOM 2435 C CA . TYR A 1 304 ? 1.209 -13.533 -19.593 1.00 68.38 304 TYR A CA 1
ATOM 2436 C C . TYR A 1 304 ? 2.536 -12.975 -20.102 1.00 68.38 304 TYR A C 1
ATOM 2438 O O . TYR A 1 304 ? 3.466 -13.740 -20.348 1.00 68.38 304 TYR A O 1
ATOM 2446 N N . ILE A 1 305 ? 2.618 -11.658 -20.294 1.00 64.75 305 ILE A N 1
ATOM 2447 C CA . ILE A 1 305 ? 3.785 -11.006 -20.901 1.00 64.75 305 ILE A CA 1
ATOM 2448 C C . ILE A 1 305 ? 4.673 -10.308 -19.876 1.00 64.75 305 ILE A C 1
ATOM 2450 O O . ILE A 1 305 ? 5.863 -10.136 -20.135 1.00 64.75 305 ILE A O 1
ATOM 2454 N N . THR A 1 306 ? 4.135 -9.938 -18.712 1.00 73.25 306 THR A N 1
ATOM 2455 C CA . THR A 1 306 ? 4.894 -9.246 -17.670 1.00 73.25 306 THR A CA 1
ATOM 2456 C C . THR A 1 306 ? 4.556 -9.778 -16.276 1.00 73.25 306 THR A C 1
ATOM 2458 O O . THR A 1 306 ? 3.386 -10.030 -15.993 1.00 73.25 306 THR A O 1
ATOM 2461 N N . PRO A 1 307 ? 5.546 -9.934 -15.380 1.00 86.62 307 PRO A N 1
ATOM 2462 C CA . PRO A 1 307 ? 5.281 -10.241 -13.978 1.00 86.62 307 PRO A CA 1
ATOM 2463 C C . PRO A 1 307 ? 4.416 -9.154 -13.329 1.00 86.62 307 PRO A C 1
ATOM 2465 O O . PRO A 1 307 ? 4.721 -7.977 -13.470 1.00 86.62 307 PRO A O 1
ATOM 2468 N N . GLY A 1 308 ? 3.404 -9.527 -12.548 1.00 90.56 308 GLY A N 1
ATOM 2469 C CA . GLY A 1 308 ? 2.599 -8.543 -11.817 1.00 90.56 308 GLY A CA 1
ATOM 2470 C C . GLY A 1 308 ? 3.393 -7.740 -10.773 1.00 90.56 308 GLY A C 1
ATOM 2471 O O . GLY A 1 308 ? 4.535 -8.069 -10.420 1.00 90.56 308 GLY A O 1
ATOM 2472 N N . ILE A 1 309 ? 2.754 -6.697 -10.255 1.00 93.31 309 ILE A N 1
ATOM 2473 C CA . ILE A 1 309 ? 3.166 -5.869 -9.118 1.00 93.31 309 ILE A CA 1
ATOM 2474 C C . ILE A 1 309 ? 2.232 -6.122 -7.926 1.00 93.31 309 ILE A C 1
ATOM 2476 O O . ILE A 1 309 ? 1.119 -6.615 -8.099 1.00 93.31 309 ILE A O 1
ATOM 2480 N N . ARG A 1 310 ? 2.693 -5.834 -6.706 1.00 95.00 310 ARG A N 1
ATOM 2481 C CA . ARG A 1 310 ? 1.864 -5.914 -5.498 1.00 95.00 310 ARG A CA 1
ATOM 2482 C C . ARG A 1 310 ? 1.384 -4.516 -5.142 1.00 95.00 310 ARG A C 1
ATOM 2484 O O . ARG A 1 310 ? 2.220 -3.693 -4.788 1.00 95.00 310 ARG A O 1
ATOM 2491 N N . ILE A 1 311 ? 0.091 -4.247 -5.275 1.00 97.25 311 ILE A N 1
ATOM 2492 C CA . ILE A 1 311 ? -0.516 -2.949 -4.915 1.00 97.25 311 ILE A CA 1
ATOM 2493 C C . ILE A 1 311 ? -1.528 -3.054 -3.777 1.00 97.25 311 ILE A C 1
ATOM 2495 O O . ILE A 1 311 ? -1.779 -2.067 -3.088 1.00 97.25 311 ILE A O 1
ATOM 2499 N N . ASP A 1 312 ? -1.985 -4.270 -3.502 1.00 98.31 312 ASP A N 1
ATOM 2500 C CA . ASP A 1 312 ? -2.775 -4.612 -2.333 1.00 98.31 312 ASP A CA 1
ATOM 2501 C C . ASP A 1 312 ? -1.824 -5.072 -1.226 1.00 98.31 312 ASP A C 1
ATOM 2503 O O . ASP A 1 312 ? -0.996 -5.970 -1.426 1.00 98.31 312 ASP A O 1
ATOM 2507 N N . HIS A 1 313 ? -1.908 -4.437 -0.060 1.00 97.69 313 HIS A N 1
ATOM 2508 C CA . HIS A 1 313 ? -0.987 -4.696 1.049 1.00 97.69 313 HIS A CA 1
ATOM 2509 C C . HIS A 1 313 ? -1.734 -4.860 2.365 1.00 97.69 313 HIS A C 1
ATOM 2511 O O . HIS A 1 313 ? -2.861 -4.395 2.531 1.00 97.69 313 HIS A O 1
ATOM 2517 N N . VAL A 1 314 ? -1.053 -5.488 3.323 1.00 98.25 314 VAL A N 1
ATOM 2518 C CA . VAL A 1 314 ? -1.450 -5.513 4.730 1.00 98.25 314 VAL A CA 1
ATOM 2519 C C . VAL A 1 314 ? -0.270 -5.027 5.560 1.00 98.25 314 VAL A C 1
ATOM 2521 O O . VAL A 1 314 ? 0.794 -5.652 5.580 1.00 98.25 314 VAL A O 1
ATOM 2524 N N . TYR A 1 315 ? -0.471 -3.907 6.242 1.00 98.38 315 TYR A N 1
ATOM 2525 C CA . TYR A 1 315 ? 0.479 -3.283 7.145 1.00 98.38 315 TYR A CA 1
ATOM 2526 C C . TYR A 1 315 ? 0.034 -3.444 8.596 1.00 98.38 315 TYR A C 1
ATOM 2528 O O . TYR A 1 315 ? -1.158 -3.414 8.899 1.00 98.38 315 TYR A O 1
ATOM 2536 N N . LEU A 1 316 ? 1.001 -3.620 9.488 1.00 97.12 316 LEU A N 1
ATOM 2537 C CA . LEU A 1 316 ? 0.785 -3.986 10.884 1.00 97.12 316 LEU A CA 1
ATOM 2538 C C . LEU A 1 316 ? 1.573 -3.053 11.806 1.00 97.12 316 LEU A C 1
ATOM 2540 O O . LEU A 1 316 ? 2.731 -2.732 11.520 1.00 97.12 316 LEU A O 1
ATOM 2544 N N . SER A 1 317 ? 0.975 -2.645 12.927 1.00 94.38 317 SER A N 1
ATOM 2545 C CA . SER A 1 317 ? 1.714 -1.992 14.012 1.00 94.38 317 SER A CA 1
ATOM 2546 C C . SER A 1 317 ? 2.819 -2.908 14.562 1.00 94.38 317 SER A C 1
ATOM 2548 O O . SER A 1 317 ? 2.812 -4.123 14.366 1.00 94.38 317 SER A O 1
ATOM 2550 N N . SER A 1 318 ? 3.806 -2.331 15.251 1.00 88.81 318 SER A N 1
ATOM 2551 C CA . SER A 1 318 ? 5.038 -3.033 15.655 1.00 88.81 318 SER A CA 1
ATOM 2552 C C . SER A 1 318 ? 4.838 -4.215 16.612 1.00 88.81 318 SER A C 1
ATOM 2554 O O . SER A 1 318 ? 5.746 -5.019 16.794 1.00 88.81 318 SER A O 1
ATOM 2556 N N . ASP A 1 319 ? 3.684 -4.292 17.266 1.00 87.25 319 ASP A N 1
ATOM 2557 C CA . ASP A 1 319 ? 3.306 -5.337 18.216 1.00 87.25 319 ASP A CA 1
ATOM 2558 C C . ASP A 1 319 ? 2.460 -6.458 17.582 1.00 87.25 319 ASP A C 1
ATOM 2560 O O . ASP A 1 319 ? 2.096 -7.419 18.265 1.00 87.25 319 ASP A O 1
ATOM 2564 N N . LEU A 1 320 ? 2.196 -6.372 16.277 1.00 91.88 320 LEU A N 1
ATOM 2565 C CA . LEU A 1 320 ? 1.513 -7.385 15.482 1.00 91.88 320 LEU A CA 1
ATOM 2566 C C . LEU A 1 320 ? 2.475 -8.079 14.513 1.00 91.88 320 LEU A C 1
ATOM 2568 O O . LEU A 1 320 ? 3.449 -7.499 14.025 1.00 91.88 320 LEU A O 1
ATOM 2572 N N . TRP A 1 321 ? 2.175 -9.339 14.198 1.00 92.06 321 TRP A N 1
ATOM 2573 C CA . TRP A 1 321 ? 2.968 -10.124 13.257 1.00 92.06 321 TRP A CA 1
ATOM 2574 C C . TRP A 1 321 ? 2.107 -10.969 12.322 1.00 92.06 321 TRP A C 1
ATOM 2576 O O . TRP A 1 321 ? 1.176 -11.646 12.756 1.00 92.06 321 TRP A O 1
ATOM 2586 N N . ALA A 1 322 ? 2.456 -10.982 11.036 1.00 93.19 322 ALA A N 1
ATOM 2587 C CA . ALA A 1 322 ? 1.879 -11.881 10.047 1.00 93.19 322 ALA A CA 1
ATOM 2588 C C . ALA A 1 322 ? 2.592 -13.239 10.084 1.00 93.19 322 ALA A C 1
ATOM 2590 O O . ALA A 1 322 ? 3.721 -13.392 9.612 1.00 93.19 322 ALA A O 1
ATOM 2591 N N . THR A 1 323 ? 1.919 -14.250 10.628 1.00 90.19 323 THR A N 1
ATOM 2592 C CA . THR A 1 323 ? 2.426 -15.637 10.641 1.00 90.19 323 THR A CA 1
ATOM 2593 C C . THR A 1 323 ? 2.315 -16.302 9.273 1.00 90.19 323 THR A C 1
ATOM 2595 O O . THR A 1 323 ? 3.115 -17.172 8.931 1.00 90.19 323 THR A O 1
ATOM 2598 N N . LYS A 1 324 ? 1.344 -15.860 8.471 1.00 90.94 324 LYS A N 1
ATOM 2599 C CA . LYS A 1 324 ? 1.105 -16.309 7.104 1.00 90.94 324 LYS A CA 1
ATOM 2600 C C . LYS A 1 324 ? 0.533 -15.151 6.293 1.00 90.94 324 LYS A C 1
ATOM 2602 O O . LYS A 1 324 ? -0.330 -14.438 6.789 1.00 90.94 324 LYS A O 1
ATOM 2607 N N . CYS A 1 325 ? 0.987 -14.981 5.055 1.00 94.12 325 CYS A N 1
ATOM 2608 C CA . CYS A 1 325 ? 0.402 -14.051 4.087 1.00 94.12 325 CYS A CA 1
ATOM 2609 C C . CYS A 1 325 ? 0.470 -14.679 2.698 1.00 94.12 325 CYS A C 1
ATOM 2611 O O . CYS A 1 325 ? 1.543 -15.103 2.272 1.00 94.12 325 CYS A O 1
ATOM 2613 N N . GLN A 1 326 ? -0.643 -14.761 1.983 1.00 94.62 326 GLN A N 1
ATOM 2614 C CA . GLN A 1 326 ? -0.679 -15.346 0.645 1.00 94.62 326 GLN A CA 1
ATOM 2615 C C . GLN A 1 326 ? -1.681 -14.620 -0.247 1.00 94.62 326 GLN A C 1
ATOM 2617 O O . GLN A 1 326 ? -2.709 -14.140 0.223 1.00 94.62 326 GLN A O 1
ATOM 2622 N N . THR A 1 327 ? -1.400 -14.599 -1.546 1.00 95.44 327 THR A N 1
ATOM 2623 C CA . THR A 1 327 ? -2.354 -14.132 -2.553 1.00 95.44 327 THR A CA 1
ATOM 2624 C C . THR A 1 327 ? -3.266 -15.276 -2.993 1.00 95.44 327 THR A C 1
ATOM 2626 O O . THR A 1 327 ? -2.772 -16.384 -3.218 1.00 95.44 327 THR A O 1
ATOM 2629 N N . GLY A 1 328 ? -4.559 -15.012 -3.173 1.00 93.81 328 GLY A N 1
ATOM 2630 C CA . GLY A 1 328 ? -5.487 -15.934 -3.832 1.00 93.81 328 GLY A CA 1
ATOM 2631 C C . GLY A 1 328 ? -5.344 -15.924 -5.354 1.00 93.81 328 GLY A C 1
ATOM 2632 O O . GLY A 1 328 ? -4.308 -15.536 -5.898 1.00 93.81 328 GLY A O 1
ATOM 2633 N N . ILE A 1 329 ? -6.379 -16.380 -6.053 1.00 92.56 329 ILE A N 1
ATOM 2634 C CA . ILE A 1 329 ? -6.382 -16.511 -7.513 1.00 92.56 329 ILE A CA 1
ATOM 2635 C C . ILE A 1 329 ? -6.886 -15.222 -8.164 1.00 92.56 329 ILE A C 1
ATOM 2637 O O . ILE A 1 329 ? -6.305 -14.815 -9.171 1.00 92.56 329 ILE A O 1
ATOM 2641 N N . GLY A 1 330 ? -7.906 -14.579 -7.586 1.00 92.31 330 GLY A N 1
ATOM 2642 C CA . GLY A 1 330 ? -8.537 -13.386 -8.155 1.00 92.31 330 GLY A CA 1
ATOM 2643 C C . GLY A 1 330 ? -9.523 -13.722 -9.272 1.00 92.31 330 GLY A C 1
ATOM 2644 O O . GLY A 1 330 ? -9.548 -13.061 -10.307 1.00 92.31 330 GLY A O 1
ATOM 2645 N N . ARG A 1 331 ? -10.292 -14.809 -9.140 1.00 90.38 331 ARG A N 1
ATOM 2646 C CA . ARG A 1 331 ? -11.200 -15.265 -10.198 1.00 90.38 331 ARG A CA 1
ATOM 2647 C C . ARG A 1 331 ? -12.319 -14.242 -10.421 1.00 90.38 331 ARG A C 1
ATOM 2649 O O . ARG A 1 331 ? -13.221 -14.119 -9.605 1.00 90.38 331 ARG A O 1
ATOM 2656 N N . GLY A 1 332 ? -12.266 -13.565 -11.567 1.00 88.75 332 GLY A N 1
ATOM 2657 C CA . GLY A 1 332 ? -13.232 -12.535 -11.968 1.00 88.75 332 GLY A CA 1
ATOM 2658 C C . GLY A 1 332 ? -12.735 -11.105 -11.736 1.00 88.75 332 GLY A C 1
ATOM 2659 O O . GLY A 1 332 ? -13.198 -10.196 -12.414 1.00 88.75 332 GLY A O 1
ATOM 2660 N N . SER A 1 333 ? -11.724 -10.916 -10.882 1.00 93.50 333 SER A N 1
ATOM 2661 C CA . SER A 1 333 ? -11.072 -9.622 -10.650 1.00 93.50 333 SER A CA 1
ATOM 2662 C C . SER A 1 333 ? -9.769 -9.493 -11.457 1.00 93.50 333 SER A C 1
ATOM 2664 O O . SER A 1 333 ? -9.166 -10.482 -11.889 1.00 93.50 333 SER A O 1
ATOM 2666 N N . ASP A 1 334 ? -9.323 -8.262 -11.703 1.00 93.19 334 ASP A N 1
ATOM 2667 C CA . ASP A 1 334 ? -7.954 -7.973 -12.140 1.00 93.19 334 ASP A CA 1
ATOM 2668 C C . ASP A 1 334 ? -6.954 -7.932 -10.975 1.00 93.19 334 ASP A C 1
ATOM 2670 O O . ASP A 1 334 ? -5.747 -7.886 -11.233 1.00 93.19 334 ASP A O 1
ATOM 2674 N N . HIS A 1 335 ? -7.435 -8.042 -9.734 1.00 96.19 335 HIS A N 1
ATOM 2675 C CA . HIS A 1 335 ? -6.647 -8.173 -8.512 1.00 96.19 335 HIS A CA 1
ATOM 2676 C C . HIS A 1 335 ? -6.706 -9.591 -7.928 1.00 96.19 335 HIS A C 1
ATOM 2678 O O . HIS A 1 335 ? -7.701 -10.308 -8.043 1.00 96.19 335 HIS A O 1
ATOM 2684 N N . ARG A 1 336 ? -5.633 -10.000 -7.242 1.00 95.88 336 ARG A N 1
ATOM 2685 C CA . ARG A 1 336 ? -5.643 -11.171 -6.352 1.00 95.88 336 ARG A CA 1
ATOM 2686 C C . ARG A 1 336 ? -5.985 -10.724 -4.940 1.00 95.88 336 ARG A C 1
ATOM 2688 O O . ARG A 1 336 ? -5.362 -9.775 -4.466 1.00 95.88 336 ARG A O 1
ATOM 2695 N N . PRO A 1 337 ? -6.857 -11.451 -4.225 1.00 97.00 337 PRO A N 1
ATOM 2696 C CA . PRO A 1 337 ? -7.077 -11.177 -2.817 1.00 97.00 337 PRO A CA 1
ATOM 2697 C C . PRO A 1 337 ? -5.813 -11.476 -2.007 1.00 97.00 337 PRO A C 1
ATOM 2699 O O . PRO A 1 337 ? -5.049 -12.380 -2.354 1.00 97.00 337 PRO A O 1
ATOM 2702 N N . VAL A 1 338 ? -5.622 -10.770 -0.899 1.00 98.19 338 VAL A N 1
ATOM 2703 C CA . VAL A 1 338 ? -4.539 -11.008 0.064 1.00 98.19 338 VAL A CA 1
ATOM 2704 C C . VAL A 1 338 ? -5.141 -11.570 1.346 1.00 98.19 338 VAL A C 1
ATOM 2706 O O . VAL A 1 338 ? -6.006 -10.939 1.946 1.00 98.19 338 VAL A O 1
ATOM 2709 N N . VAL A 1 339 ? -4.686 -12.753 1.767 1.00 98.31 339 VAL A N 1
ATOM 2710 C CA . VAL A 1 339 ? -5.141 -13.440 2.987 1.00 98.31 339 VAL A CA 1
ATOM 2711 C C . VAL A 1 339 ? -3.997 -13.508 3.989 1.00 98.31 339 VAL A C 1
ATOM 2713 O O . VAL A 1 339 ? -2.920 -14.014 3.658 1.00 98.31 339 VAL A O 1
ATOM 2716 N N . VAL A 1 340 ? -4.235 -13.030 5.211 1.00 97.44 340 VAL A N 1
ATOM 2717 C CA . VAL A 1 340 ? -3.208 -12.896 6.254 1.00 97.44 340 VAL A CA 1
ATOM 2718 C C . VAL A 1 340 ? -3.692 -13.466 7.579 1.00 97.44 340 VAL A C 1
ATOM 2720 O O . VAL A 1 340 ? -4.797 -13.156 8.007 1.00 97.44 340 VAL A O 1
ATOM 2723 N N . ASP A 1 341 ? -2.834 -14.244 8.241 1.00 95.62 341 ASP A N 1
ATOM 2724 C CA . ASP A 1 341 ? -3.027 -14.698 9.622 1.00 95.62 341 ASP A CA 1
ATOM 2725 C C . ASP A 1 341 ? -2.175 -13.825 10.555 1.00 95.62 341 ASP A C 1
ATOM 2727 O O . ASP A 1 341 ? -0.940 -13.944 10.588 1.00 95.62 341 ASP A O 1
ATOM 2731 N N . VAL A 1 342 ? -2.834 -12.936 11.299 1.00 95.06 342 VAL A N 1
ATOM 2732 C CA . VAL A 1 342 ? -2.210 -11.939 12.179 1.00 95.06 342 VAL A CA 1
ATOM 2733 C C . VAL A 1 342 ? -2.277 -12.401 13.630 1.00 95.06 342 VAL A C 1
ATOM 2735 O O . VAL A 1 342 ? -3.321 -12.840 14.097 1.00 95.06 342 VAL A O 1
ATOM 2738 N N . VAL A 1 343 ? -1.176 -12.277 14.365 1.00 92.25 343 VAL A N 1
ATOM 2739 C CA . VAL A 1 343 ? -1.121 -12.562 15.806 1.00 92.25 343 VAL A CA 1
ATOM 2740 C C . VAL A 1 343 ? -0.632 -11.348 16.578 1.00 92.25 343 VAL A C 1
ATOM 2742 O O . VAL A 1 343 ? 0.215 -10.590 16.095 1.00 92.25 343 VAL A O 1
ATOM 2745 N N . GLY A 1 344 ? -1.124 -11.206 17.808 1.00 87.81 344 GLY A N 1
ATOM 2746 C CA . GLY A 1 344 ? -0.476 -10.368 18.803 1.00 87.81 344 GLY A CA 1
ATOM 2747 C C . GLY A 1 344 ? 0.889 -10.950 19.142 1.00 87.81 344 GLY A C 1
ATOM 2748 O O . GLY A 1 344 ? 1.041 -12.159 19.324 1.00 87.81 344 GLY A O 1
ATOM 2749 N N . THR A 1 345 ? 1.903 -10.101 19.225 1.00 79.00 345 THR A N 1
ATOM 2750 C CA . THR A 1 345 ? 3.207 -10.516 19.731 1.00 79.00 345 THR A CA 1
ATOM 2751 C C . THR A 1 345 ? 3.309 -10.126 21.193 1.00 79.00 345 THR A C 1
ATOM 2753 O O . THR A 1 345 ? 2.854 -9.055 21.610 1.00 79.00 345 THR A O 1
ATOM 2756 N N . ALA A 1 346 ? 3.929 -10.988 22.000 1.00 60.12 346 ALA A N 1
ATOM 2757 C CA . ALA A 1 346 ? 4.479 -10.546 23.268 1.00 60.12 346 ALA A CA 1
ATOM 2758 C C . ALA A 1 346 ? 5.619 -9.593 22.928 1.00 60.12 346 ALA A C 1
ATOM 2760 O O . ALA A 1 346 ? 6.776 -10.006 22.861 1.00 60.12 346 ALA A O 1
ATOM 2761 N N . ALA A 1 347 ? 5.304 -8.327 22.652 1.00 44.31 347 ALA A N 1
ATOM 2762 C CA . ALA A 1 347 ? 6.321 -7.304 22.655 1.00 44.31 347 ALA A CA 1
ATOM 2763 C C . ALA A 1 347 ? 7.042 -7.476 23.991 1.00 44.31 347 ALA A C 1
ATOM 2765 O O . ALA A 1 347 ? 6.412 -7.454 25.058 1.00 44.31 347 ALA A O 1
ATOM 2766 N N . ALA A 1 348 ? 8.352 -7.727 23.924 1.00 32.75 348 ALA A N 1
ATOM 2767 C CA . ALA A 1 348 ? 9.217 -7.491 25.055 1.00 32.75 348 ALA A CA 1
ATOM 2768 C C . ALA A 1 348 ? 8.725 -6.180 25.668 1.00 32.75 348 ALA A C 1
ATOM 2770 O O . ALA A 1 348 ? 8.630 -5.173 24.957 1.00 32.75 348 ALA A O 1
ATOM 2771 N N . ARG A 1 349 ? 8.358 -6.197 26.962 1.00 27.14 349 ARG A N 1
ATOM 2772 C CA . ARG A 1 349 ? 8.326 -4.958 27.752 1.00 27.14 349 ARG A CA 1
ATOM 2773 C C . ARG A 1 349 ? 9.509 -4.141 27.252 1.00 27.14 349 ARG A C 1
ATOM 2775 O O . ARG A 1 349 ? 10.574 -4.758 27.161 1.00 27.14 349 ARG A O 1
ATOM 2782 N N . PRO A 1 350 ? 9.366 -2.856 26.893 1.00 29.14 350 PRO A N 1
ATOM 2783 C CA . PRO A 1 350 ? 10.520 -2.088 26.482 1.00 29.14 350 PRO A CA 1
ATOM 2784 C C . PRO A 1 350 ? 11.523 -2.158 27.632 1.00 29.14 350 PRO A C 1
ATOM 2786 O O . PRO A 1 350 ? 11.380 -1.483 28.650 1.00 29.14 350 PRO A O 1
ATOM 2789 N N . SER A 1 351 ? 12.502 -3.055 27.509 1.00 25.03 351 SER A N 1
ATOM 2790 C CA . SER A 1 351 ? 13.681 -3.042 28.332 1.00 25.03 351 SER A CA 1
ATOM 2791 C C . SER A 1 351 ? 14.389 -1.802 27.841 1.00 25.03 351 SER A C 1
ATOM 2793 O O . SER A 1 351 ? 14.800 -1.716 26.683 1.00 25.03 351 SER A O 1
ATOM 2795 N N . THR A 1 352 ? 14.412 -0.809 28.712 1.00 30.39 352 THR A N 1
ATOM 2796 C CA . THR A 1 352 ? 15.394 0.265 28.742 1.00 30.39 352 THR A CA 1
ATOM 2797 C C . THR A 1 352 ? 16.658 -0.050 27.930 1.00 30.39 352 THR A C 1
ATOM 2799 O O . THR A 1 352 ? 17.261 -1.104 28.111 1.00 30.39 352 THR A O 1
ATOM 2802 N N . SER A 1 353 ? 17.050 0.926 27.107 1.00 27.47 353 SER A N 1
ATOM 2803 C CA . SER A 1 353 ? 18.294 1.047 26.333 1.00 27.47 353 SER A CA 1
ATOM 2804 C C . SER A 1 353 ? 18.425 0.218 25.046 1.00 27.47 353 SER A C 1
ATOM 2806 O O . SER A 1 353 ? 19.112 -0.798 25.003 1.00 27.47 353 SER A O 1
ATOM 2808 N N . GLN A 1 354 ? 17.903 0.753 23.941 1.00 24.92 354 GLN A N 1
ATOM 2809 C CA . GLN A 1 354 ? 18.621 0.710 22.665 1.00 24.92 354 GLN A CA 1
ATOM 2810 C C . GLN A 1 354 ? 18.631 2.119 22.070 1.00 24.92 354 GLN A C 1
ATOM 2812 O O . GLN A 1 354 ? 17.614 2.644 21.628 1.00 24.92 354 GLN A O 1
ATOM 2817 N N . THR A 1 355 ? 19.797 2.754 22.123 1.00 25.03 355 THR A N 1
ATOM 2818 C CA . THR A 1 355 ? 20.106 4.006 21.435 1.00 25.03 355 THR A CA 1
ATOM 2819 C C . THR A 1 355 ? 20.209 3.737 19.936 1.00 25.03 355 THR A C 1
ATOM 2821 O O . THR A 1 355 ? 21.169 3.115 19.484 1.00 25.03 355 THR A O 1
ATOM 2824 N N . VAL A 1 356 ? 19.223 4.191 19.164 1.00 25.73 356 VAL A N 1
ATOM 2825 C CA . VAL A 1 356 ? 19.315 4.255 17.698 1.00 25.73 356 VAL A CA 1
ATOM 2826 C C . VAL A 1 356 ? 20.118 5.511 17.327 1.00 25.73 356 VAL A C 1
ATOM 2828 O O . VAL A 1 356 ? 19.791 6.582 17.843 1.00 25.73 356 VAL A O 1
ATOM 2831 N N . PRO A 1 357 ? 21.146 5.439 16.459 1.00 26.77 357 PRO A N 1
ATOM 2832 C CA . PRO A 1 357 ? 21.878 6.625 16.031 1.00 26.77 357 PRO A CA 1
ATOM 2833 C C . PRO A 1 357 ? 20.994 7.503 15.139 1.00 26.77 357 PRO A C 1
ATOM 2835 O O . PRO A 1 357 ? 20.379 7.028 14.183 1.00 26.77 357 PRO A O 1
ATOM 2838 N N . PHE A 1 358 ? 20.946 8.791 15.461 1.00 33.62 358 PHE A N 1
ATOM 2839 C CA . PHE A 1 358 ? 20.247 9.825 14.706 1.00 33.62 358 PHE A CA 1
ATOM 2840 C C . PHE A 1 358 ? 20.962 10.107 13.374 1.00 33.62 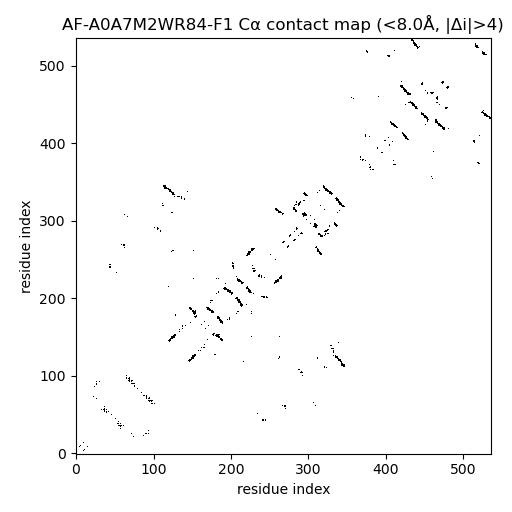358 PHE A C 1
ATOM 2842 O O . PHE A 1 358 ? 22.191 10.139 13.317 1.00 33.62 358 PHE A O 1
ATOM 2849 N N . ALA A 1 359 ? 20.210 10.313 12.289 1.00 31.22 359 ALA A N 1
ATOM 2850 C CA . ALA A 1 359 ? 20.783 10.673 10.994 1.00 31.22 359 ALA A CA 1
ATOM 2851 C C . ALA A 1 359 ? 21.197 12.156 10.990 1.00 31.22 359 ALA A C 1
ATOM 2853 O O . ALA A 1 359 ? 20.368 13.026 11.233 1.00 31.22 359 ALA A O 1
ATOM 2854 N N . ALA A 1 360 ? 22.458 12.450 10.663 1.00 30.39 360 ALA A N 1
ATOM 2855 C CA . ALA A 1 360 ? 23.062 13.791 10.697 1.00 30.39 360 ALA A CA 1
ATOM 2856 C C . ALA A 1 360 ? 22.329 14.880 9.870 1.00 30.39 360 ALA A C 1
ATOM 2858 O O . ALA A 1 360 ? 22.502 16.071 10.120 1.00 30.39 360 ALA A O 1
ATOM 2859 N N . HIS A 1 361 ? 21.466 14.497 8.924 1.00 32.78 361 HIS A N 1
ATOM 2860 C CA . HIS A 1 361 ? 20.806 15.417 7.989 1.00 32.78 361 HIS A CA 1
ATOM 2861 C C . HIS A 1 361 ? 19.693 16.292 8.596 1.00 32.78 361 HIS A C 1
ATOM 2863 O O . HIS A 1 361 ? 19.320 17.298 7.997 1.00 32.78 361 HIS A O 1
ATOM 2869 N N . SER A 1 362 ? 19.163 15.957 9.774 1.00 46.47 362 SER A N 1
ATOM 2870 C CA . SER A 1 362 ? 18.162 16.777 10.484 1.00 46.47 362 SER A CA 1
ATOM 2871 C C . SER A 1 362 ? 18.781 17.911 11.316 1.00 46.47 362 SER A C 1
ATOM 2873 O O . SER A 1 362 ? 18.087 18.877 11.624 1.00 46.47 362 SER A O 1
ATOM 2875 N N . LEU A 1 363 ? 20.078 17.840 11.648 1.00 44.22 363 LEU A N 1
ATOM 2876 C CA . LEU A 1 363 ? 20.776 18.853 12.461 1.00 44.22 363 LEU A CA 1
ATOM 2877 C C . LEU A 1 363 ? 21.385 19.973 11.615 1.00 44.22 363 LEU A C 1
ATOM 2879 O O . LEU A 1 363 ? 21.348 21.134 12.017 1.00 44.22 363 LEU A O 1
ATOM 2883 N N . GLU A 1 364 ? 21.861 19.653 10.409 1.00 45.69 364 GLU A N 1
ATOM 2884 C CA . GLU A 1 364 ? 22.369 20.650 9.453 1.00 45.69 364 GLU A CA 1
ATOM 2885 C C . GLU A 1 364 ? 21.271 21.642 9.021 1.00 45.69 364 GLU A C 1
ATOM 2887 O O . GLU A 1 364 ? 21.537 22.831 8.841 1.00 45.69 364 GLU A O 1
ATOM 2892 N N . GLY A 1 365 ? 20.016 21.180 8.924 1.00 47.62 365 GLY A N 1
ATOM 2893 C CA . GLY A 1 365 ? 18.853 22.028 8.638 1.00 47.62 365 GLY A CA 1
ATOM 2894 C C . GLY A 1 365 ? 18.510 22.996 9.776 1.00 47.62 365 GLY A C 1
ATOM 2895 O O . GLY A 1 365 ? 18.184 24.156 9.516 1.00 47.62 365 GLY A O 1
ATOM 2896 N N . LEU A 1 366 ? 18.648 22.548 11.029 1.00 47.81 366 LEU A N 1
ATOM 2897 C CA . LEU A 1 366 ? 18.419 23.367 12.220 1.00 47.81 366 LEU A CA 1
ATOM 2898 C C . LEU A 1 366 ? 19.492 24.458 12.352 1.00 47.81 366 LEU A C 1
ATOM 2900 O O . LEU A 1 366 ? 19.163 25.626 12.548 1.00 47.81 366 LEU A O 1
ATOM 2904 N N . GLU A 1 367 ? 20.768 24.112 12.161 1.00 50.69 367 GLU A N 1
ATOM 2905 C CA . GLU A 1 367 ? 21.867 25.084 12.201 1.00 50.69 367 GLU A CA 1
ATOM 2906 C C . GLU A 1 367 ? 21.731 26.148 11.095 1.00 50.69 367 GLU A C 1
ATOM 2908 O O . GLU A 1 367 ? 21.871 27.347 11.353 1.00 50.69 367 GLU A O 1
ATOM 2913 N N . ALA A 1 368 ? 21.397 25.731 9.867 1.00 52.06 368 ALA A N 1
ATOM 2914 C CA . ALA A 1 368 ? 21.195 26.636 8.736 1.00 52.06 368 ALA A CA 1
ATOM 2915 C C . ALA A 1 368 ? 19.990 27.576 8.930 1.00 52.06 368 ALA A C 1
ATOM 2917 O O . ALA A 1 368 ? 20.062 28.749 8.552 1.00 52.06 368 ALA A O 1
ATOM 2918 N N . MET A 1 369 ? 18.901 27.091 9.539 1.00 47.66 369 MET A N 1
ATOM 2919 C CA . MET A 1 369 ? 17.749 27.920 9.915 1.00 47.66 369 MET A CA 1
ATOM 2920 C C . MET A 1 369 ? 18.116 28.962 10.974 1.00 47.66 369 MET A C 1
ATOM 2922 O O . MET A 1 369 ? 17.771 30.133 10.823 1.00 47.66 369 MET A O 1
ATOM 2926 N N . LEU A 1 370 ? 18.846 28.561 12.016 1.00 49.41 370 LEU A N 1
ATOM 2927 C CA . LEU A 1 370 ? 19.187 29.429 13.144 1.00 49.41 370 LEU A CA 1
ATOM 2928 C C . LEU A 1 370 ? 20.225 30.494 12.775 1.00 49.41 370 LEU A C 1
ATOM 2930 O O . LEU A 1 370 ? 20.052 31.665 13.110 1.00 49.41 370 LEU A O 1
ATOM 2934 N N . LYS A 1 371 ? 21.243 30.131 11.982 1.00 53.56 371 LYS A N 1
ATOM 2935 C CA . LYS A 1 371 ? 22.249 31.070 11.450 1.00 53.56 371 LYS A CA 1
ATOM 2936 C C . LYS A 1 371 ? 21.629 32.194 10.616 1.00 53.56 371 LYS A C 1
ATOM 2938 O O . LYS A 1 371 ? 22.200 33.275 10.505 1.00 53.56 371 LYS A O 1
ATOM 2943 N N . LYS A 1 372 ? 20.478 31.930 9.995 1.00 45.97 372 LYS A N 1
ATOM 2944 C CA . LYS A 1 372 ? 19.774 32.880 9.131 1.00 45.97 372 LYS A CA 1
ATOM 2945 C C . LYS A 1 372 ? 18.835 33.816 9.904 1.00 45.97 372 LYS A C 1
ATOM 2947 O O . LYS A 1 372 ? 18.470 34.855 9.357 1.00 45.97 372 LYS A O 1
ATOM 2952 N N . HIS A 1 373 ? 18.413 33.455 11.120 1.00 44.69 373 HIS A N 1
ATOM 2953 C CA . HIS A 1 373 ? 17.207 34.035 11.726 1.00 44.69 373 HIS A CA 1
ATOM 2954 C C . HIS A 1 373 ? 17.306 34.446 13.210 1.00 44.69 373 HIS A C 1
ATOM 2956 O O . HIS A 1 373 ? 16.350 35.040 13.706 1.00 44.69 373 HIS A O 1
ATOM 2962 N N . CYS A 1 374 ? 18.425 34.214 13.908 1.00 43.94 374 CYS A N 1
ATOM 2963 C CA . CYS A 1 374 ? 18.629 34.699 15.280 1.00 43.94 374 CYS A CA 1
ATOM 2964 C C . CYS A 1 374 ? 19.586 35.909 15.314 1.00 43.94 374 CYS A C 1
ATOM 2966 O O . CYS A 1 374 ? 20.768 35.757 15.028 1.00 43.94 374 CYS A O 1
ATOM 2968 N N . ASP A 1 375 ? 19.111 37.085 15.747 1.00 45.53 375 ASP A N 1
ATOM 2969 C CA . ASP A 1 375 ? 19.949 38.249 16.133 1.00 45.53 375 ASP A CA 1
ATOM 2970 C C . ASP A 1 375 ? 20.611 38.054 17.525 1.00 45.53 375 ASP A C 1
ATOM 2972 O O . ASP A 1 375 ? 20.927 39.006 18.238 1.00 45.53 375 ASP A O 1
ATOM 2976 N N . ASP A 1 376 ? 20.807 36.797 17.930 1.00 49.00 376 ASP A N 1
ATOM 2977 C CA . ASP A 1 376 ? 21.533 36.384 19.128 1.00 49.00 376 ASP A CA 1
ATOM 2978 C C . ASP A 1 376 ? 22.902 35.852 18.676 1.00 49.00 376 ASP A C 1
ATOM 2980 O O . ASP A 1 376 ? 22.957 34.802 18.024 1.00 49.00 376 ASP A O 1
ATOM 2984 N N . PRO A 1 377 ? 24.001 36.570 18.969 1.00 52.78 377 PRO A N 1
ATOM 2985 C CA . PRO A 1 377 ? 25.316 36.255 18.416 1.00 52.78 377 PRO A CA 1
ATOM 2986 C C . PRO A 1 377 ? 25.849 34.885 18.861 1.00 52.78 377 PRO A C 1
ATOM 2988 O O . PRO A 1 377 ? 26.681 34.305 18.166 1.00 52.78 377 PRO A O 1
ATOM 2991 N N . ASP A 1 378 ? 25.337 34.344 19.967 1.00 54.22 378 ASP A N 1
ATOM 2992 C CA . ASP A 1 378 ? 25.851 33.130 20.598 1.00 54.22 378 ASP A CA 1
ATOM 2993 C C . ASP A 1 378 ? 24.925 31.917 20.392 1.00 54.22 378 ASP A C 1
ATOM 2995 O O . ASP A 1 378 ? 25.317 30.776 20.646 1.00 54.22 378 ASP A O 1
ATOM 2999 N N . ALA A 1 379 ? 23.703 32.116 19.882 1.00 55.97 379 ALA A N 1
ATOM 3000 C CA . ALA A 1 379 ? 22.745 31.032 19.648 1.00 55.97 379 ALA A CA 1
ATOM 3001 C C . ALA A 1 379 ? 23.268 29.930 18.698 1.00 55.97 379 ALA A C 1
ATOM 3003 O O . ALA A 1 379 ? 23.113 28.749 19.030 1.00 55.97 379 ALA A O 1
ATOM 3004 N N . PRO A 1 380 ? 23.939 30.243 17.568 1.00 57.34 380 PRO A N 1
ATOM 3005 C CA . PRO A 1 380 ? 24.533 29.213 16.714 1.00 57.34 380 PRO A CA 1
ATOM 3006 C C . PRO A 1 380 ? 25.630 28.415 17.430 1.00 57.34 380 PRO A C 1
ATOM 3008 O O . PRO A 1 380 ? 25.734 27.204 17.244 1.00 57.34 380 PRO A O 1
ATOM 3011 N N . THR A 1 381 ? 26.418 29.079 18.281 1.00 59.47 381 THR A N 1
ATOM 3012 C CA . THR A 1 381 ? 27.482 28.455 19.079 1.00 59.47 381 THR A CA 1
ATOM 3013 C C . THR A 1 381 ? 26.896 27.515 20.125 1.00 59.47 381 THR A C 1
ATOM 3015 O O . THR A 1 381 ? 27.339 26.372 20.222 1.00 59.47 381 THR A O 1
ATOM 3018 N N . ARG A 1 382 ? 25.843 27.938 20.839 1.00 60.38 382 ARG A N 1
ATOM 3019 C CA . ARG A 1 382 ? 25.153 27.096 21.827 1.00 60.38 382 ARG A CA 1
ATOM 3020 C C . ARG A 1 382 ? 24.540 25.849 21.205 1.00 60.38 382 ARG A C 1
ATOM 3022 O O . ARG A 1 382 ? 24.669 24.756 21.751 1.00 60.38 382 ARG A O 1
ATOM 3029 N N . VAL A 1 383 ? 23.906 25.996 20.042 1.00 58.72 383 VAL A N 1
ATOM 3030 C CA . VAL A 1 383 ? 23.297 24.868 19.329 1.00 58.72 383 VAL A CA 1
ATOM 3031 C C . VAL A 1 383 ? 24.353 23.930 18.760 1.00 58.72 383 VAL A C 1
ATOM 3033 O O . VAL A 1 383 ? 24.194 22.719 18.868 1.00 58.72 383 VAL A O 1
ATOM 3036 N N . ARG A 1 384 ? 25.462 24.451 18.228 1.00 60.47 384 ARG A N 1
ATOM 3037 C CA . ARG A 1 384 ? 26.569 23.611 17.759 1.00 60.47 384 ARG A CA 1
ATOM 3038 C C . ARG A 1 384 ? 27.264 22.878 18.910 1.00 60.47 384 ARG A C 1
ATOM 3040 O O . ARG A 1 384 ? 27.472 21.680 18.798 1.00 60.47 384 ARG A O 1
ATOM 3047 N N . ALA A 1 385 ? 27.514 23.536 20.044 1.00 61.25 385 ALA A N 1
ATOM 3048 C CA . ALA A 1 385 ? 28.060 22.890 21.241 1.00 61.25 385 ALA A CA 1
ATOM 3049 C C . ALA A 1 385 ? 27.137 21.781 21.778 1.00 61.25 385 ALA A C 1
ATOM 3051 O O . ALA A 1 385 ? 27.613 20.721 22.191 1.00 61.25 385 ALA A O 1
ATOM 3052 N N . LEU A 1 386 ? 25.817 21.999 21.723 1.00 57.22 386 LEU A N 1
ATOM 3053 C CA . LEU A 1 386 ? 24.819 20.980 22.032 1.00 57.22 386 LEU A CA 1
ATOM 3054 C C . LEU A 1 386 ? 24.910 19.814 21.037 1.00 57.22 386 LEU A C 1
ATOM 3056 O O . LEU A 1 386 ? 25.060 18.675 21.461 1.00 57.22 386 LEU A O 1
ATOM 3060 N N . ILE A 1 387 ? 24.884 20.085 19.730 1.00 56.69 387 ILE A N 1
ATOM 3061 C CA . ILE A 1 387 ? 24.989 19.075 18.664 1.00 56.69 387 ILE A CA 1
ATOM 3062 C C . ILE A 1 387 ? 26.280 18.251 18.787 1.00 56.69 387 ILE A C 1
ATOM 3064 O O . ILE A 1 387 ? 26.224 17.027 18.710 1.00 56.69 387 ILE A O 1
ATOM 3068 N N . ASP A 1 388 ? 27.420 18.891 19.036 1.00 57.03 388 ASP A N 1
ATOM 3069 C CA . ASP A 1 388 ? 28.725 18.234 19.162 1.00 57.03 388 ASP A CA 1
ATOM 3070 C C . ASP A 1 388 ? 28.809 17.379 20.441 1.00 57.03 388 ASP A C 1
ATOM 3072 O O . ASP A 1 388 ? 29.327 16.255 20.426 1.00 57.03 388 ASP A O 1
ATOM 3076 N N . SER A 1 389 ? 28.232 17.858 21.549 1.00 52.31 389 SER A N 1
ATOM 3077 C CA . SER A 1 389 ? 28.106 17.080 22.793 1.00 52.31 389 SER A CA 1
ATOM 3078 C C . SER A 1 389 ? 27.181 15.871 22.607 1.00 52.31 389 SER A C 1
ATOM 3080 O O . SER A 1 389 ? 27.473 14.780 23.093 1.00 52.31 389 SER A O 1
ATOM 3082 N N . LEU A 1 390 ? 26.098 16.036 21.838 1.00 52.03 390 LEU A N 1
ATOM 3083 C CA . LEU A 1 390 ? 25.161 14.968 21.483 1.00 52.03 390 LEU A CA 1
ATOM 3084 C C . LEU A 1 390 ? 25.792 13.925 20.545 1.00 52.03 390 LEU A C 1
ATOM 3086 O O . LEU A 1 390 ? 25.575 12.728 20.727 1.00 52.03 390 LEU A O 1
ATOM 3090 N N . ALA A 1 391 ? 26.586 14.357 19.563 1.00 49.16 391 ALA A N 1
ATOM 3091 C CA . ALA A 1 391 ? 27.231 13.483 18.583 1.00 49.16 391 ALA A CA 1
ATOM 3092 C C . ALA A 1 391 ? 28.410 12.685 19.169 1.00 49.16 391 ALA A C 1
ATOM 3094 O O . ALA A 1 391 ? 28.692 11.577 18.714 1.00 49.16 391 ALA A O 1
ATOM 3095 N N . SER A 1 392 ? 29.089 13.226 20.185 1.00 50.00 392 SER A N 1
ATOM 3096 C CA . SER A 1 392 ? 30.233 12.580 20.847 1.00 50.00 392 SER A CA 1
ATOM 3097 C C . SER A 1 392 ? 29.843 11.564 21.929 1.00 50.00 392 SER A C 1
ATOM 3099 O O . SER A 1 392 ? 30.709 10.841 22.422 1.00 50.00 392 SER A O 1
ATOM 3101 N N . GLY A 1 393 ? 28.559 11.482 22.301 1.00 40.41 393 GLY A N 1
ATOM 3102 C CA . GLY A 1 393 ? 28.077 10.598 23.370 1.00 40.41 393 GLY A CA 1
ATOM 3103 C C . GLY A 1 393 ? 28.548 11.000 24.774 1.00 40.41 393 GLY A C 1
ATOM 3104 O O . GLY A 1 393 ? 28.406 10.215 25.714 1.00 40.41 393 GLY A O 1
ATOM 3105 N N . ALA A 1 394 ? 29.117 12.198 24.925 1.00 45.84 394 ALA A N 1
ATOM 3106 C CA . ALA A 1 394 ? 29.512 12.748 26.212 1.00 45.84 394 ALA A CA 1
ATOM 3107 C C . ALA A 1 394 ? 28.275 13.129 27.045 1.00 45.84 394 ALA A C 1
ATOM 3109 O O . ALA A 1 394 ? 27.211 13.450 26.513 1.00 45.84 394 ALA A O 1
ATOM 3110 N N . SER A 1 395 ? 28.409 13.115 28.374 1.00 44.91 395 SER A N 1
ATOM 3111 C CA . SER A 1 395 ? 27.419 13.738 29.255 1.00 44.91 395 SER A CA 1
ATOM 3112 C C . SER A 1 395 ? 27.289 15.216 28.891 1.00 44.91 395 SER A C 1
ATOM 3114 O O . SER A 1 395 ? 28.303 15.914 28.823 1.00 44.91 395 SER A O 1
ATOM 3116 N N . LEU A 1 396 ? 26.058 15.681 28.667 1.00 48.16 396 LEU A N 1
ATOM 3117 C CA . LEU A 1 396 ? 25.786 17.093 28.418 1.00 48.16 396 LEU A CA 1
ATOM 3118 C C . LEU A 1 396 ? 26.328 17.937 29.582 1.00 48.16 396 LEU A C 1
ATOM 3120 O O . LEU A 1 396 ? 26.152 17.536 30.735 1.00 48.16 396 LEU A O 1
ATOM 3124 N N . PRO A 1 397 ? 26.980 19.077 29.310 1.00 47.56 397 PRO A N 1
ATOM 3125 C CA . PRO A 1 397 ? 27.334 20.008 30.370 1.00 47.56 397 PRO A CA 1
ATOM 3126 C C . PRO A 1 397 ? 26.053 20.552 31.015 1.00 47.56 397 PRO A C 1
ATOM 3128 O O . PRO A 1 397 ? 25.052 20.754 30.331 1.00 47.56 397 PRO A O 1
ATOM 3131 N N . ASP A 1 398 ? 26.076 20.820 32.322 1.00 42.12 398 ASP A N 1
ATOM 3132 C CA . ASP A 1 398 ? 24.895 21.324 33.042 1.00 42.12 398 ASP A CA 1
ATOM 3133 C C . ASP A 1 398 ? 24.422 22.690 32.496 1.00 42.12 398 ASP A C 1
ATOM 3135 O O . ASP A 1 398 ? 23.242 23.039 32.598 1.00 42.12 398 ASP A O 1
ATOM 3139 N N . GLN A 1 399 ? 25.331 23.453 31.873 1.00 46.47 399 GLN A N 1
ATOM 3140 C CA . GLN A 1 399 ? 25.068 24.739 31.226 1.00 46.47 399 GLN A CA 1
ATOM 3141 C C . GLN A 1 399 ? 25.897 24.913 29.943 1.00 46.47 399 GLN A C 1
ATOM 3143 O O . GLN A 1 399 ? 27.021 24.420 29.853 1.00 46.47 399 GLN A O 1
ATOM 3148 N N . ILE A 1 400 ? 25.374 25.677 28.980 1.00 44.66 400 ILE A N 1
ATOM 3149 C CA . ILE A 1 400 ? 26.120 26.194 27.823 1.00 44.66 400 ILE A CA 1
ATOM 3150 C C . ILE A 1 400 ? 26.011 27.720 27.862 1.00 44.66 400 ILE A C 1
ATOM 3152 O O . ILE A 1 400 ? 24.908 28.261 27.857 1.00 44.66 400 ILE A O 1
ATOM 3156 N N . ASP A 1 401 ? 27.146 28.413 27.967 1.00 47.19 401 ASP A N 1
ATOM 3157 C CA . ASP A 1 401 ? 27.220 29.874 28.143 1.00 47.19 401 ASP A CA 1
ATOM 3158 C C . ASP A 1 401 ? 26.346 30.405 29.300 1.00 47.19 401 ASP A C 1
ATOM 3160 O O . ASP A 1 401 ? 25.678 31.430 29.192 1.00 47.19 401 ASP A O 1
ATOM 3164 N N . GLY A 1 402 ? 26.319 29.676 30.424 1.00 41.56 402 GLY A N 1
ATOM 3165 C CA . GLY A 1 402 ? 25.533 30.031 31.614 1.00 41.56 402 GLY A CA 1
ATOM 3166 C C . GLY A 1 402 ? 24.038 29.695 31.527 1.00 41.56 402 GLY A C 1
ATOM 3167 O O . GLY A 1 402 ? 23.309 29.913 32.494 1.00 41.56 402 GLY A O 1
ATOM 3168 N N . VAL A 1 403 ? 23.575 29.141 30.401 1.00 40.59 403 VAL A N 1
ATOM 3169 C CA . VAL A 1 403 ? 22.183 28.721 30.192 1.00 40.59 403 VAL A CA 1
ATOM 3170 C C . VAL A 1 403 ? 22.046 27.223 30.484 1.00 40.59 403 VAL A C 1
ATOM 3172 O O . VAL A 1 403 ? 22.751 26.429 29.856 1.00 40.59 403 VAL A O 1
ATOM 3175 N N . PRO A 1 404 ? 21.157 26.796 31.400 1.00 41.75 404 PRO A N 1
ATOM 3176 C CA . PRO A 1 404 ? 20.919 25.380 31.660 1.00 41.75 404 PRO A CA 1
ATOM 3177 C C . PRO A 1 404 ? 20.421 24.646 30.416 1.00 41.75 404 PRO A C 1
ATOM 3179 O O . PRO A 1 404 ? 19.455 25.064 29.777 1.00 41.75 404 PRO A O 1
ATOM 3182 N N . VAL A 1 405 ? 21.028 23.499 30.116 1.00 47.03 405 VAL A N 1
ATOM 3183 C CA . VAL A 1 405 ? 20.716 22.709 28.910 1.00 47.03 405 VAL A CA 1
ATOM 3184 C C . VAL A 1 405 ? 19.262 22.209 28.878 1.00 47.03 405 VAL A C 1
ATOM 3186 O O . VAL A 1 405 ? 18.716 21.957 27.807 1.00 47.03 405 VAL A O 1
ATOM 3189 N N . ALA A 1 406 ? 18.596 22.135 30.035 1.00 43.81 406 ALA A N 1
ATOM 3190 C CA . ALA A 1 406 ? 17.193 21.736 30.150 1.00 43.81 406 ALA A CA 1
ATOM 3191 C C . ALA A 1 406 ? 16.194 22.695 29.463 1.00 43.81 406 ALA A C 1
ATOM 3193 O O . ALA A 1 406 ? 15.076 22.285 29.150 1.00 43.81 406 ALA A O 1
ATOM 3194 N N . ALA A 1 407 ? 16.571 23.952 29.201 1.00 46.69 407 ALA A N 1
ATOM 3195 C CA . ALA A 1 407 ? 15.680 24.942 28.598 1.00 46.69 407 ALA A CA 1
ATOM 3196 C C . ALA A 1 407 ? 16.460 25.923 27.714 1.00 46.69 407 ALA A C 1
ATOM 3198 O O . ALA A 1 407 ? 16.911 26.969 28.176 1.00 46.69 407 ALA A O 1
ATOM 3199 N N . ILE A 1 408 ? 16.589 25.607 26.425 1.00 48.94 408 ILE A N 1
ATOM 3200 C CA . ILE A 1 408 ? 17.130 26.536 25.428 1.00 48.94 408 ILE A CA 1
ATOM 3201 C C . ILE A 1 408 ? 15.953 27.057 24.598 1.00 48.94 408 ILE A C 1
ATOM 3203 O O . ILE A 1 408 ? 15.495 26.419 23.659 1.00 48.94 408 ILE A O 1
ATOM 3207 N N . ALA A 1 409 ? 15.432 28.235 24.928 1.00 46.00 409 ALA A N 1
ATOM 3208 C CA . ALA A 1 409 ? 14.395 28.867 24.114 1.00 46.00 409 ALA A CA 1
ATOM 3209 C C . ALA A 1 409 ? 15.022 29.668 22.963 1.00 46.00 409 ALA A C 1
ATOM 3211 O O . ALA A 1 409 ? 15.907 30.485 23.214 1.00 46.00 409 ALA A O 1
ATOM 3212 N N . LEU A 1 410 ? 14.559 29.472 21.720 1.00 45.00 410 LEU A N 1
ATOM 3213 C CA . LEU A 1 410 ? 15.056 30.198 20.547 1.00 45.00 410 LEU A CA 1
ATOM 3214 C C . LEU A 1 410 ? 13.903 30.928 19.824 1.00 45.00 410 LEU A C 1
ATOM 3216 O O . LEU A 1 410 ? 12.849 30.355 19.556 1.00 45.00 410 LEU A O 1
ATOM 3220 N N . PRO A 1 411 ? 14.044 32.209 19.463 1.00 39.62 411 PRO A N 1
ATOM 3221 C CA . PRO A 1 411 ? 13.013 32.877 18.675 1.00 39.62 411 PRO A CA 1
ATOM 3222 C C . PRO A 1 411 ? 12.973 32.285 17.254 1.00 39.62 411 PRO A C 1
ATOM 3224 O O . PRO A 1 411 ? 13.995 32.245 16.571 1.00 39.62 411 PRO A O 1
ATOM 3227 N N . GLY A 1 412 ? 11.799 31.839 16.798 1.00 38.25 412 GLY A N 1
ATOM 3228 C CA . GLY A 1 412 ? 11.584 31.320 15.445 1.00 38.25 412 GLY A CA 1
ATOM 3229 C C . GLY A 1 412 ? 10.576 32.200 14.719 1.00 38.25 412 GLY A C 1
ATOM 3230 O O . GLY A 1 412 ? 9.413 32.208 15.077 1.00 38.25 412 GLY A O 1
ATOM 3231 N N . TRP A 1 413 ? 10.996 32.975 13.724 1.00 32.78 413 TRP A N 1
ATOM 3232 C CA . TRP A 1 413 ? 10.067 33.793 12.934 1.00 32.78 413 TRP A CA 1
ATOM 3233 C C . TRP A 1 413 ? 9.606 32.989 11.721 1.00 32.78 413 TRP A C 1
ATOM 3235 O O . TRP A 1 413 ? 10.480 32.386 11.126 1.00 32.78 413 TRP A O 1
ATOM 3245 N N . TRP A 1 414 ? 8.328 33.026 11.313 1.00 29.80 414 TRP A N 1
ATOM 3246 C CA . TRP A 1 414 ? 7.863 33.039 9.904 1.00 29.80 414 TRP A CA 1
ATOM 3247 C C . TRP A 1 414 ? 6.320 33.203 9.821 1.00 29.80 414 TRP A C 1
ATOM 3249 O O . TRP A 1 414 ? 5.591 32.227 9.767 1.00 29.80 414 TRP A O 1
ATOM 3259 N N . LEU A 1 415 ? 5.814 34.446 9.752 1.00 27.50 415 LEU A N 1
ATOM 3260 C CA . LEU A 1 415 ? 4.714 34.902 8.866 1.00 27.50 415 LEU A CA 1
ATOM 3261 C C . LEU A 1 415 ? 4.375 36.374 9.152 1.00 27.50 415 LEU A C 1
ATOM 3263 O O . LEU A 1 415 ? 4.130 36.782 10.281 1.00 27.50 415 LEU A O 1
ATOM 3267 N N . ARG A 1 416 ? 4.366 37.194 8.094 1.00 31.44 416 ARG A N 1
ATOM 3268 C CA . ARG A 1 416 ? 3.953 38.602 8.133 1.00 31.44 416 ARG A CA 1
ATOM 3269 C C . ARG A 1 416 ? 2.444 38.711 8.376 1.00 31.44 416 ARG A C 1
ATOM 3271 O O . ARG A 1 416 ? 1.663 38.697 7.432 1.00 31.44 416 ARG A O 1
ATOM 3278 N N . SER A 1 417 ? 2.074 38.962 9.621 1.00 33.66 417 SER A N 1
ATOM 3279 C CA . SER A 1 417 ? 1.015 39.902 9.997 1.00 33.66 417 SER A CA 1
ATOM 3280 C C . SER A 1 417 ? 1.660 40.917 10.945 1.00 33.66 417 SER A C 1
ATOM 3282 O O . SER A 1 417 ? 2.594 40.566 11.657 1.00 33.66 417 SER A O 1
ATOM 3284 N N . LYS A 1 418 ? 1.246 42.189 10.947 1.00 43.94 418 LYS A N 1
ATOM 3285 C CA . LYS A 1 418 ? 1.906 43.241 11.754 1.00 43.94 418 LYS A CA 1
ATOM 3286 C C . LYS A 1 418 ? 1.831 43.010 13.274 1.00 43.94 418 LYS A C 1
ATOM 3288 O O . LYS A 1 418 ? 2.460 43.764 14.011 1.00 43.94 418 LYS A O 1
ATOM 3293 N N . ASP A 1 419 ? 1.090 42.000 13.727 1.00 44.38 419 ASP A N 1
ATOM 3294 C CA . ASP A 1 419 ? 0.640 41.903 15.112 1.00 44.38 419 ASP A CA 1
ATOM 3295 C C . ASP A 1 419 ? 0.882 40.537 15.792 1.00 44.38 419 ASP A C 1
ATOM 3297 O O . ASP A 1 419 ? 0.510 40.409 16.956 1.00 44.38 419 ASP A O 1
ATOM 3301 N N . VAL A 1 420 ? 1.510 39.547 15.130 1.00 43.06 420 VAL A N 1
ATOM 3302 C CA . VAL A 1 420 ? 1.766 38.196 15.692 1.00 43.06 420 VAL A CA 1
ATOM 3303 C C . VAL A 1 420 ? 3.188 37.708 15.364 1.00 43.06 420 VAL A C 1
ATOM 3305 O O . VAL A 1 420 ? 3.647 37.839 14.230 1.00 43.06 420 VAL A O 1
ATOM 3308 N N . CYS A 1 421 ? 3.869 37.139 16.357 1.00 47.00 421 CYS A N 1
ATOM 3309 C CA . CYS A 1 421 ? 5.184 36.502 16.317 1.00 47.00 421 CYS A CA 1
ATOM 3310 C C . CYS A 1 421 ? 5.056 35.011 16.678 1.00 47.00 421 CYS A C 1
ATOM 3312 O O . CYS A 1 421 ? 4.167 34.629 17.429 1.00 47.00 421 CYS A O 1
ATOM 3314 N N . GLU A 1 422 ? 5.967 34.169 16.199 1.00 44.88 422 GLU A N 1
ATOM 3315 C CA . GLU A 1 422 ? 6.075 32.767 16.620 1.00 44.88 422 GLU A CA 1
ATOM 3316 C C . GLU A 1 422 ? 7.316 32.596 17.523 1.00 44.88 422 GLU A C 1
ATOM 3318 O O . GLU A 1 422 ? 8.331 33.278 17.362 1.00 44.88 422 GLU A O 1
ATOM 3323 N N . LEU A 1 423 ? 7.222 31.748 18.543 1.00 50.69 423 LEU A N 1
ATOM 3324 C CA . LEU A 1 423 ? 8.270 31.470 19.524 1.00 50.69 423 LEU A CA 1
ATOM 3325 C C . LEU A 1 423 ? 8.535 29.964 19.534 1.00 50.69 423 LEU A C 1
ATOM 3327 O O . LEU A 1 423 ? 7.606 29.192 19.748 1.00 50.69 423 LEU A O 1
ATOM 3331 N N . THR A 1 424 ? 9.786 29.539 19.319 1.00 49.59 424 THR A N 1
ATOM 3332 C CA . THR A 1 424 ? 10.167 28.115 19.308 1.00 49.59 424 THR A CA 1
ATOM 3333 C C . THR A 1 424 ? 11.019 27.768 20.531 1.00 49.59 424 THR A C 1
ATOM 3335 O O . THR A 1 424 ? 12.209 28.054 20.614 1.00 49.59 424 THR A O 1
ATOM 3338 N N . VAL A 1 425 ? 10.437 27.105 21.516 1.00 51.78 425 VAL A N 1
ATOM 3339 C CA . VAL A 1 425 ? 11.156 26.692 22.722 1.00 51.78 425 VAL A CA 1
ATOM 3340 C C . VAL A 1 425 ? 11.727 25.289 22.531 1.00 51.78 425 VAL A C 1
ATOM 3342 O O . VAL A 1 425 ? 10.967 24.360 22.268 1.00 51.78 425 VAL A O 1
ATOM 3345 N N . LEU A 1 426 ? 13.046 25.111 22.687 1.00 49.03 426 LEU A N 1
ATOM 3346 C CA . LEU A 1 426 ? 13.629 23.782 22.874 1.00 49.03 426 LEU A CA 1
ATOM 3347 C C . LEU A 1 426 ? 13.714 23.464 24.368 1.00 49.03 426 LEU A C 1
ATOM 3349 O O . LEU A 1 426 ? 14.359 24.170 25.146 1.00 49.03 426 LEU A O 1
ATOM 3353 N N . SER A 1 427 ? 13.088 22.367 24.769 1.00 51.72 427 SER A N 1
ATOM 3354 C CA . SER A 1 427 ? 13.156 21.839 26.130 1.00 51.72 427 SER A CA 1
ATOM 3355 C C . SER A 1 427 ? 13.819 20.469 26.120 1.00 51.72 427 SER A C 1
ATOM 3357 O O . SER A 1 427 ? 13.435 19.601 25.331 1.00 51.72 427 SER A O 1
ATOM 3359 N N . LEU A 1 428 ? 14.785 20.260 27.013 1.00 49.34 428 LEU A N 1
ATOM 3360 C CA . LEU A 1 428 ? 15.366 18.948 27.279 1.00 49.34 428 LEU A CA 1
ATOM 3361 C C . LEU A 1 428 ? 14.886 18.482 28.658 1.00 49.34 428 LEU A C 1
ATOM 3363 O O . LEU A 1 428 ? 15.235 19.072 29.678 1.00 49.34 428 LEU A O 1
ATOM 3367 N N . GLY A 1 429 ? 14.069 17.432 28.694 1.00 50.72 429 GLY A N 1
ATOM 3368 C CA . GLY A 1 429 ? 13.331 17.052 29.897 1.00 50.72 429 GLY A CA 1
ATOM 3369 C C . GLY A 1 429 ? 13.118 15.553 30.067 1.00 50.72 429 GLY A C 1
ATOM 3370 O O . GLY A 1 429 ? 13.499 14.733 29.228 1.00 50.72 429 GLY A O 1
ATOM 3371 N N . LYS A 1 430 ? 12.522 15.177 31.199 1.00 41.94 430 LYS A N 1
ATOM 3372 C CA . LYS A 1 430 ? 12.065 13.810 31.451 1.00 41.94 430 LYS A CA 1
ATOM 3373 C C . LYS A 1 430 ? 10.805 13.560 30.623 1.00 41.94 430 LYS A C 1
ATOM 3375 O O . LYS A 1 430 ? 9.977 14.449 30.462 1.00 41.94 430 LYS A O 1
ATOM 3380 N N . ARG A 1 431 ? 10.664 12.329 30.138 1.00 43.53 431 ARG A N 1
ATOM 3381 C CA . ARG A 1 431 ? 9.439 11.847 29.496 1.00 43.53 431 ARG A CA 1
ATOM 3382 C C . ARG A 1 431 ? 8.230 12.072 30.413 1.00 43.53 431 ARG A C 1
ATOM 3384 O O . ARG A 1 431 ? 8.340 11.787 31.608 1.00 43.53 431 ARG A O 1
ATOM 3391 N N . ASP A 1 432 ? 7.116 12.528 29.844 1.00 48.03 432 ASP A N 1
ATOM 3392 C CA . ASP A 1 432 ? 5.828 12.690 30.534 1.00 48.03 432 ASP A CA 1
ATOM 3393 C C . ASP A 1 432 ? 5.884 13.675 31.720 1.00 48.03 432 ASP A C 1
ATOM 3395 O O . ASP A 1 432 ? 5.284 13.449 32.772 1.00 48.03 432 ASP A O 1
ATOM 3399 N N . ALA A 1 433 ? 6.657 14.757 31.570 1.00 48.16 433 ALA A N 1
ATOM 3400 C CA . ALA A 1 433 ? 6.712 15.859 32.524 1.00 48.16 433 ALA A CA 1
ATOM 3401 C C . ALA A 1 433 ? 6.271 17.177 31.870 1.00 48.16 433 ALA A C 1
ATOM 3403 O O . ALA A 1 433 ? 6.732 17.518 30.777 1.00 48.16 433 ALA A O 1
ATOM 3404 N N . ASP A 1 434 ? 5.419 17.915 32.582 1.00 50.47 434 ASP A N 1
ATOM 3405 C CA . ASP A 1 434 ? 5.051 19.293 32.260 1.00 50.47 434 ASP A CA 1
ATOM 3406 C C . ASP A 1 434 ? 6.095 20.248 32.844 1.00 50.47 434 ASP A C 1
ATOM 3408 O O . ASP A 1 434 ? 6.438 20.152 34.025 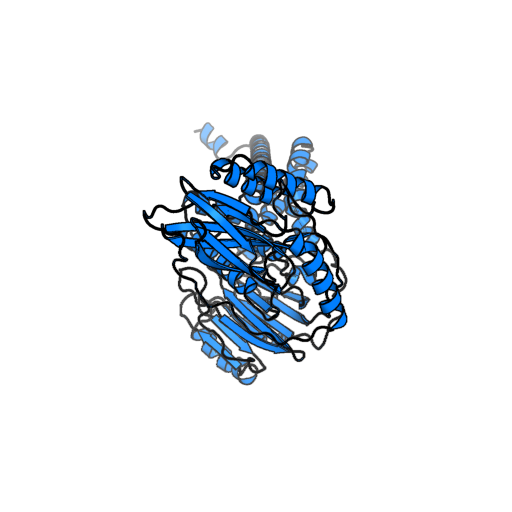1.00 50.47 434 ASP A O 1
ATOM 3412 N N . TYR A 1 435 ? 6.552 21.209 32.048 1.00 53.62 435 TYR A N 1
ATOM 3413 C CA . TYR A 1 435 ? 7.405 22.301 32.507 1.00 53.62 435 TYR A CA 1
ATOM 3414 C C . TYR A 1 435 ? 6.653 23.627 32.384 1.00 53.62 435 TYR A C 1
ATOM 3416 O O . TYR A 1 435 ? 6.350 24.071 31.274 1.00 53.62 435 TYR A O 1
ATOM 3424 N N . ASP A 1 436 ? 6.373 24.260 33.527 1.00 55.12 436 ASP A N 1
ATOM 3425 C CA . ASP A 1 436 ? 5.792 25.604 33.572 1.00 55.12 436 ASP A CA 1
ATOM 3426 C C . ASP A 1 436 ? 6.903 26.637 33.280 1.00 55.12 436 ASP A C 1
ATOM 3428 O O . ASP A 1 436 ? 7.925 26.719 33.976 1.00 55.12 436 ASP A O 1
ATOM 3432 N N . LEU A 1 437 ? 6.713 27.414 32.217 1.00 55.56 437 LEU A N 1
ATOM 3433 C CA . LEU A 1 437 ? 7.626 28.448 31.742 1.00 55.56 437 LEU A CA 1
ATOM 3434 C C . LEU A 1 437 ? 6.938 29.805 31.844 1.00 55.56 437 LEU A C 1
ATOM 3436 O O . LEU A 1 437 ? 5.909 30.041 31.221 1.00 55.56 437 LEU A O 1
ATOM 3440 N N . SER A 1 438 ? 7.531 30.739 32.576 1.00 57.22 438 SER A N 1
ATOM 3441 C CA . SER A 1 438 ? 7.024 32.107 32.661 1.00 57.22 438 SER A CA 1
ATOM 3442 C C . SER A 1 438 ? 7.814 33.032 31.739 1.00 57.22 438 SER A C 1
ATOM 3444 O O . SER A 1 438 ? 9.047 33.067 31.779 1.00 57.22 438 SER A O 1
ATOM 3446 N N . ILE A 1 439 ? 7.092 33.808 30.931 1.00 58.84 439 ILE A N 1
ATOM 3447 C CA . ILE A 1 439 ? 7.643 34.859 30.074 1.00 58.84 439 ILE A CA 1
ATOM 3448 C C . ILE A 1 439 ? 7.512 36.189 30.807 1.00 58.84 439 ILE A C 1
ATOM 3450 O O . ILE A 1 439 ? 6.412 36.571 31.210 1.00 58.84 439 ILE A O 1
ATOM 3454 N N . PHE A 1 440 ? 8.618 36.916 30.947 1.00 54.94 440 PHE A N 1
ATOM 3455 C CA . PHE A 1 440 ? 8.655 38.250 31.535 1.00 54.94 440 PHE A CA 1
ATOM 3456 C C . PHE A 1 440 ? 9.106 39.292 30.512 1.00 54.94 440 PHE A C 1
ATOM 3458 O O . PHE A 1 440 ? 10.128 39.124 29.849 1.00 54.94 440 PHE A O 1
ATOM 3465 N N . GLU A 1 441 ? 8.406 40.422 30.466 1.00 53.66 441 GLU A N 1
ATOM 3466 C CA . GLU A 1 441 ? 8.806 41.622 29.732 1.00 53.66 441 GLU A CA 1
ATOM 3467 C C . GLU A 1 441 ? 9.001 42.764 30.739 1.00 53.66 441 GLU A C 1
ATOM 3469 O O . GLU A 1 441 ? 8.134 43.030 31.573 1.00 53.66 441 GLU A O 1
ATOM 3474 N N . GLN A 1 442 ? 10.171 43.415 30.717 1.00 58.25 442 GLN A N 1
ATOM 3475 C CA . GLN A 1 442 ? 10.514 44.522 31.633 1.00 58.25 442 GLN A CA 1
ATOM 3476 C C . GLN A 1 442 ? 10.258 44.206 33.126 1.00 58.25 442 GLN A C 1
ATOM 3478 O O . GLN A 1 442 ? 9.854 45.066 33.908 1.00 58.25 442 GLN A O 1
ATOM 3483 N N . GLY A 1 443 ? 10.483 42.951 33.530 1.00 52.28 443 GLY A N 1
ATOM 3484 C CA . GLY A 1 443 ? 10.318 42.490 34.913 1.00 52.28 443 GLY A CA 1
ATOM 3485 C C . GLY A 1 443 ? 8.882 42.154 35.330 1.00 52.28 443 GLY A C 1
ATOM 3486 O O . GLY A 1 443 ? 8.677 41.745 36.470 1.00 52.28 443 GLY A O 1
ATOM 3487 N N . LYS A 1 444 ? 7.894 42.272 34.434 1.00 54.34 444 LYS A N 1
ATOM 3488 C CA . LYS A 1 444 ? 6.518 41.810 34.668 1.00 54.34 444 LYS A CA 1
ATOM 3489 C C . LYS A 1 444 ? 6.264 40.520 33.903 1.00 54.34 444 LYS A C 1
ATOM 3491 O O . LYS A 1 444 ? 6.609 40.434 32.729 1.00 54.34 444 LYS A O 1
ATOM 3496 N N . GLN A 1 445 ? 5.659 39.529 34.557 1.00 64.19 445 GLN A N 1
ATOM 3497 C CA . GLN A 1 445 ? 5.220 38.312 33.877 1.00 64.19 445 GLN A CA 1
ATOM 3498 C C . GLN A 1 445 ? 4.103 38.681 32.897 1.00 64.19 445 GLN A C 1
ATOM 3500 O O . GLN A 1 445 ? 3.102 39.279 33.293 1.00 64.19 445 GLN A O 1
ATOM 3505 N N . VAL A 1 446 ? 4.304 38.360 31.624 1.00 57.41 446 VAL A N 1
ATOM 3506 C CA . VAL A 1 446 ? 3.372 38.665 30.530 1.00 57.41 446 VAL A CA 1
ATOM 3507 C C . VAL A 1 446 ? 2.677 37.420 29.990 1.00 57.41 446 VAL A C 1
ATOM 3509 O O . VAL A 1 446 ? 1.574 37.541 29.463 1.00 57.41 446 VAL A O 1
ATOM 3512 N N . ALA A 1 447 ? 3.269 36.234 30.171 1.00 59.72 447 ALA A N 1
ATOM 3513 C CA . ALA A 1 447 ? 2.654 34.964 29.803 1.00 59.72 447 ALA A CA 1
ATOM 3514 C C . ALA A 1 447 ? 3.187 33.792 30.646 1.00 59.72 447 ALA A C 1
ATOM 3516 O O . ALA A 1 447 ? 4.238 33.879 31.289 1.00 59.72 447 ALA A O 1
ATOM 3517 N N . GLU A 1 448 ? 2.445 32.692 30.626 1.00 61.31 448 GLU A N 1
ATOM 3518 C CA . GLU A 1 448 ? 2.843 31.385 31.142 1.00 61.31 448 GLU A CA 1
ATOM 3519 C C . GLU A 1 448 ? 2.634 30.363 30.021 1.00 61.31 448 GLU A C 1
ATOM 3521 O O . GLU A 1 448 ? 1.630 30.410 29.309 1.00 61.31 448 GLU A O 1
ATOM 3526 N N . LEU A 1 449 ? 3.608 29.485 29.827 1.00 56.75 449 LEU A N 1
ATOM 3527 C CA . LEU A 1 449 ? 3.615 28.439 28.820 1.00 56.75 449 LEU A CA 1
ATOM 3528 C C . LEU A 1 449 ? 3.795 27.098 29.516 1.00 56.75 449 LEU A C 1
ATOM 3530 O O . LEU A 1 449 ? 4.546 26.991 30.484 1.00 56.75 449 LEU A O 1
ATOM 3534 N N . LYS A 1 450 ? 3.164 26.064 28.970 1.00 52.97 450 LYS A N 1
ATOM 3535 C CA . LYS A 1 450 ? 3.469 24.683 29.322 1.00 52.97 450 LYS A CA 1
ATOM 3536 C C . LYS A 1 450 ? 4.277 24.057 28.201 1.00 52.97 450 LYS A C 1
ATOM 3538 O O . LYS A 1 450 ? 3.782 23.936 27.084 1.00 52.97 450 LYS A O 1
ATOM 3543 N N . ALA A 1 451 ? 5.503 23.651 28.501 1.00 50.38 451 ALA A N 1
ATOM 3544 C CA . ALA A 1 451 ? 6.240 22.743 27.637 1.00 50.38 451 ALA A CA 1
ATOM 3545 C C . ALA A 1 451 ? 5.954 21.316 28.108 1.00 50.38 451 ALA A C 1
ATOM 3547 O O . ALA A 1 451 ? 6.395 20.907 29.183 1.00 50.38 451 ALA A O 1
ATOM 3548 N N . ILE A 1 452 ? 5.177 20.577 27.319 1.00 48.09 452 ILE A N 1
ATOM 3549 C CA . ILE A 1 452 ? 4.954 19.146 27.526 1.00 48.09 452 ILE A CA 1
ATOM 3550 C C . ILE A 1 452 ? 6.029 18.419 26.724 1.00 48.09 452 ILE A C 1
ATOM 3552 O O . ILE A 1 452 ? 6.285 18.772 25.575 1.00 48.09 452 ILE A O 1
ATOM 3556 N N . VAL A 1 453 ? 6.656 17.398 27.304 1.00 46.00 453 VAL A N 1
ATOM 3557 C CA . VAL A 1 453 ? 7.528 16.475 26.563 1.00 46.00 453 VAL A CA 1
ATOM 3558 C C . VAL A 1 453 ? 6.717 15.211 26.238 1.00 46.00 453 VAL A C 1
ATOM 3560 O O . VAL A 1 453 ? 6.764 14.248 27.011 1.00 46.00 453 VAL A O 1
ATOM 3563 N N . PRO A 1 454 ? 5.919 15.204 25.147 1.00 39.97 454 PRO A N 1
ATOM 3564 C CA . PRO A 1 454 ? 5.041 14.091 24.815 1.00 39.97 454 PRO A CA 1
ATOM 3565 C C . PRO A 1 454 ? 5.833 12.859 24.370 1.00 39.97 454 PRO A C 1
ATOM 3567 O O . PRO A 1 454 ? 6.936 12.948 23.825 1.00 39.97 454 PRO A O 1
ATOM 3570 N N . THR A 1 455 ? 5.211 11.692 24.539 1.00 37.97 455 THR A N 1
ATOM 3571 C CA . THR A 1 455 ? 5.728 10.362 24.172 1.00 37.97 455 THR A CA 1
ATOM 3572 C C . THR A 1 455 ? 6.119 10.197 22.700 1.00 37.97 455 THR A C 1
ATOM 3574 O O . THR A 1 455 ? 6.790 9.221 22.360 1.00 37.97 455 THR A O 1
ATOM 3577 N N . THR A 1 456 ? 5.713 11.114 21.824 1.00 37.31 456 THR A N 1
ATOM 3578 C CA . THR A 1 456 ? 5.759 10.943 20.369 1.00 37.31 456 THR A CA 1
ATOM 3579 C C . THR A 1 456 ? 6.976 11.568 19.684 1.00 37.31 456 THR A C 1
ATOM 3581 O O . THR A 1 456 ? 7.264 11.190 18.548 1.00 37.31 456 THR A O 1
ATOM 3584 N N . ASN A 1 457 ? 7.755 12.436 20.349 1.00 37.50 457 ASN A N 1
ATOM 3585 C CA . ASN A 1 457 ? 8.938 13.043 19.723 1.00 37.50 457 ASN A CA 1
ATOM 3586 C C . ASN A 1 457 ? 10.231 12.254 19.997 1.00 37.50 457 ASN A C 1
ATOM 3588 O O . ASN A 1 457 ? 10.702 12.111 21.124 1.00 37.50 457 ASN A O 1
ATOM 3592 N N . ARG A 1 458 ? 10.799 11.705 18.915 1.00 42.16 458 ARG A N 1
ATOM 3593 C CA . ARG A 1 458 ? 11.932 10.770 18.912 1.00 42.16 458 ARG A CA 1
ATOM 3594 C C . ARG A 1 458 ? 13.279 11.503 18.969 1.00 42.16 458 ARG A C 1
ATOM 3596 O O . ARG A 1 458 ? 13.895 11.741 17.935 1.00 42.16 458 ARG A O 1
ATOM 3603 N N . ALA A 1 459 ? 13.769 11.771 20.176 1.00 40.78 459 ALA A N 1
ATOM 3604 C CA . ALA A 1 459 ? 15.202 11.919 20.446 1.00 40.78 459 ALA A CA 1
ATOM 3605 C C . ALA A 1 459 ? 15.503 11.577 21.915 1.00 40.78 459 ALA A C 1
ATOM 3607 O O . ALA A 1 459 ? 15.124 12.320 22.816 1.00 40.78 459 ALA A O 1
ATOM 3608 N N . THR A 1 460 ? 16.188 10.454 22.152 1.00 35.44 460 THR A N 1
ATOM 3609 C CA . THR A 1 460 ? 16.666 10.031 23.482 1.00 35.44 460 THR A CA 1
ATOM 3610 C C . THR A 1 460 ? 18.151 10.309 23.639 1.00 35.44 460 THR A C 1
ATOM 3612 O O . THR A 1 460 ? 18.954 9.844 22.831 1.00 35.44 460 THR A O 1
ATOM 3615 N N . VAL A 1 461 ? 18.513 10.992 24.724 1.00 39.50 461 VAL A N 1
ATOM 3616 C CA . VAL A 1 461 ? 19.894 11.274 25.131 1.00 39.50 461 VAL A CA 1
ATOM 3617 C C . VAL A 1 461 ? 20.070 10.739 26.548 1.00 39.50 461 VAL A C 1
ATOM 3619 O O . VAL A 1 461 ? 19.679 11.369 27.531 1.00 39.50 461 VAL A O 1
ATOM 3622 N N . GLY A 1 462 ? 20.571 9.510 26.674 1.00 47.62 462 GLY A N 1
ATOM 3623 C CA . GLY A 1 462 ? 20.549 8.809 27.961 1.00 47.62 462 GLY A CA 1
ATOM 3624 C C . GLY A 1 462 ? 19.113 8.653 28.493 1.00 47.62 462 GLY A C 1
ATOM 3625 O O . GLY A 1 462 ? 18.297 7.990 27.857 1.00 47.62 462 GLY A O 1
ATOM 3626 N N . GLN A 1 463 ? 18.802 9.252 29.653 1.00 40.94 463 GLN A N 1
ATOM 3627 C CA . GLN A 1 463 ? 17.451 9.264 30.254 1.00 40.94 463 GLN A CA 1
ATOM 3628 C C . GLN A 1 463 ? 16.601 10.508 29.897 1.00 40.94 463 GLN A C 1
ATOM 3630 O O . GLN A 1 463 ? 15.477 10.626 30.391 1.00 40.94 463 GLN A O 1
ATOM 3635 N N . PHE A 1 464 ? 17.104 11.424 29.061 1.00 41.16 464 PHE A N 1
ATOM 3636 C CA . PHE A 1 464 ? 16.458 12.706 28.740 1.00 41.16 464 PHE A CA 1
ATOM 3637 C C . PHE A 1 464 ? 15.966 12.775 27.287 1.00 41.16 464 PHE A C 1
ATOM 3639 O O . PHE A 1 464 ? 16.487 12.080 26.412 1.00 41.16 464 PHE A O 1
ATOM 3646 N N . TRP A 1 465 ? 14.960 13.617 27.044 1.00 44.78 465 TRP A N 1
ATOM 3647 C CA . TRP A 1 465 ? 14.252 13.760 25.770 1.00 44.78 465 TRP A CA 1
ATOM 3648 C C . TRP A 1 465 ? 14.277 15.212 25.298 1.00 44.78 465 TRP A C 1
ATOM 3650 O O . TRP A 1 465 ? 14.043 16.116 26.100 1.00 44.78 465 TRP A O 1
ATOM 3660 N N . LEU A 1 466 ? 14.555 15.430 24.010 1.00 45.16 466 LEU A N 1
ATOM 3661 C CA . LEU A 1 466 ? 14.562 16.760 23.388 1.00 45.16 466 LEU A CA 1
ATOM 3662 C C . LEU A 1 466 ? 13.221 17.031 22.700 1.00 45.16 466 LEU A C 1
ATOM 3664 O O . LEU A 1 466 ? 12.759 16.218 21.899 1.00 45.16 466 LEU A O 1
ATOM 3668 N N . HIS A 1 467 ? 12.619 18.185 22.981 1.00 49.78 467 HIS A N 1
ATOM 3669 C CA . HIS A 1 467 ? 11.334 18.590 22.419 1.00 49.78 467 HIS A CA 1
ATOM 3670 C C . HIS A 1 467 ? 11.357 20.046 21.937 1.00 49.78 467 HIS A C 1
ATOM 3672 O O . HIS A 1 467 ? 12.005 20.893 22.547 1.00 49.78 467 HIS A O 1
ATOM 3678 N N . THR A 1 468 ? 10.641 20.326 20.845 1.00 49.00 468 THR A N 1
ATOM 3679 C CA . THR A 1 468 ? 10.439 21.666 20.280 1.00 49.00 468 THR A CA 1
ATOM 3680 C C . THR A 1 468 ? 8.973 22.057 20.415 1.00 49.00 468 THR A C 1
ATOM 3682 O O . THR A 1 468 ? 8.121 21.442 19.776 1.00 49.00 468 THR A O 1
ATOM 3685 N N . THR A 1 469 ? 8.681 23.090 21.196 1.00 50.62 469 THR A N 1
ATOM 3686 C CA . THR A 1 469 ? 7.337 23.663 21.325 1.00 50.62 469 THR A CA 1
ATOM 3687 C C . THR A 1 469 ? 7.271 24.980 20.562 1.00 50.62 469 THR A C 1
ATOM 3689 O O . THR A 1 469 ? 8.087 25.868 20.799 1.00 50.62 469 THR A O 1
ATOM 3692 N N . GLN A 1 470 ? 6.308 25.121 19.652 1.00 49.97 470 GLN A N 1
ATOM 3693 C CA . GLN A 1 470 ? 6.055 26.360 18.912 1.00 49.97 470 GLN A CA 1
ATOM 3694 C C . GLN A 1 470 ? 4.801 27.044 19.459 1.00 49.97 470 GLN A C 1
ATOM 3696 O O . GLN A 1 470 ? 3.795 26.382 19.703 1.00 49.97 470 GLN A O 1
ATOM 3701 N N . VAL A 1 471 ? 4.865 28.357 19.682 1.00 53.91 471 VAL A N 1
ATOM 3702 C CA . VAL A 1 471 ? 3.754 29.152 20.225 1.00 53.91 471 VAL A CA 1
ATOM 3703 C C . VAL A 1 471 ? 3.616 30.457 19.452 1.00 53.91 471 VAL A C 1
ATOM 3705 O O . VAL A 1 471 ? 4.613 31.130 19.202 1.00 53.91 471 VAL A O 1
ATOM 3708 N N . GLN A 1 472 ? 2.385 30.849 19.122 1.00 51.44 472 GLN A N 1
ATOM 3709 C CA . GLN A 1 472 ? 2.089 32.166 18.557 1.00 51.44 472 GLN A CA 1
ATOM 3710 C C . GLN A 1 472 ? 1.811 33.183 19.670 1.00 51.44 472 GLN A C 1
ATOM 3712 O O . GLN A 1 472 ? 1.033 32.935 20.591 1.00 51.44 472 GLN A O 1
ATOM 3717 N N . VAL A 1 473 ? 2.453 34.343 19.593 1.00 53.84 473 VAL A N 1
ATOM 3718 C CA . VAL A 1 473 ? 2.328 35.446 20.551 1.00 53.84 473 VAL A CA 1
ATOM 3719 C C . VAL A 1 473 ? 2.051 36.756 19.822 1.00 53.84 473 VAL A C 1
ATOM 3721 O O . VAL A 1 473 ? 2.530 36.955 18.715 1.00 53.84 473 VAL A O 1
ATOM 3724 N N . ASP A 1 474 ? 1.280 37.671 20.403 1.00 54.81 474 ASP A N 1
ATOM 3725 C CA . ASP A 1 474 ? 1.026 38.976 19.797 1.00 54.81 474 ASP A CA 1
ATOM 3726 C C . ASP A 1 474 ? 2.253 39.892 19.922 1.00 54.81 474 ASP A C 1
ATOM 3728 O O . ASP A 1 474 ? 3.268 39.571 20.545 1.00 54.81 474 ASP A O 1
ATOM 3732 N N . ARG A 1 475 ? 2.141 41.100 19.370 1.00 53.03 475 ARG A N 1
ATOM 3733 C CA . ARG A 1 475 ? 3.151 42.163 19.507 1.00 53.03 475 ARG A CA 1
ATOM 3734 C C . ARG A 1 475 ? 3.456 42.605 20.954 1.00 53.03 475 ARG A C 1
ATOM 3736 O O . ARG A 1 475 ? 4.375 43.397 21.142 1.00 53.03 475 ARG A O 1
ATOM 3743 N N . HIS A 1 476 ? 2.681 42.155 21.944 1.00 54.62 476 HIS A N 1
ATOM 3744 C CA . HIS A 1 476 ? 2.895 42.370 23.381 1.00 54.62 476 HIS A CA 1
ATOM 3745 C C . HIS A 1 476 ? 3.219 41.056 24.119 1.00 54.62 476 HIS A C 1
ATOM 3747 O O . HIS A 1 476 ? 3.060 40.985 25.338 1.00 54.62 476 HIS A O 1
ATOM 3753 N N . TRP A 1 477 ? 3.650 40.017 23.393 1.00 51.94 477 TRP A N 1
ATOM 3754 C CA . TRP A 1 477 ? 4.076 38.720 23.929 1.00 51.94 477 TRP A CA 1
ATOM 3755 C C . TRP A 1 477 ? 2.987 37.930 24.660 1.00 51.94 477 TRP A C 1
ATOM 3757 O O . TRP A 1 477 ? 3.288 37.043 25.461 1.00 51.94 477 TRP A O 1
ATOM 3767 N N . ARG A 1 478 ? 1.716 38.220 24.376 1.00 57.06 478 ARG A N 1
ATOM 3768 C CA . ARG A 1 478 ? 0.581 37.440 24.879 1.00 57.06 478 ARG A CA 1
ATOM 3769 C C . ARG A 1 478 ? 0.295 36.304 23.918 1.00 57.06 478 ARG A C 1
ATOM 3771 O O . ARG A 1 478 ? 0.261 36.534 22.717 1.00 57.06 478 ARG A O 1
ATOM 3778 N N . VAL A 1 479 ? 0.056 35.101 24.431 1.00 56.00 479 VAL A N 1
ATOM 3779 C CA . VAL A 1 479 ? -0.307 33.944 23.599 1.00 56.00 479 VAL A CA 1
ATOM 3780 C C . VAL A 1 479 ? -1.591 34.254 22.827 1.00 56.00 479 VAL A C 1
ATOM 3782 O O . VAL A 1 479 ? -2.612 34.595 23.428 1.00 56.00 479 VAL A O 1
ATOM 3785 N N . VAL A 1 480 ? -1.526 34.164 21.500 1.00 46.75 480 VAL A N 1
ATOM 3786 C CA . VAL A 1 480 ? -2.670 34.363 20.606 1.00 46.75 480 VAL A CA 1
ATOM 3787 C C . VAL A 1 480 ? -3.129 32.974 20.203 1.00 46.75 480 VAL A C 1
ATOM 3789 O O . VAL A 1 480 ? -2.525 32.364 19.334 1.00 46.75 480 VAL A O 1
ATOM 3792 N N . ASP A 1 481 ? -4.170 32.498 20.885 1.00 44.19 481 ASP A N 1
ATOM 3793 C CA . ASP A 1 481 ? -4.805 31.182 20.721 1.00 44.19 481 ASP A CA 1
ATOM 3794 C C . ASP A 1 481 ? -4.043 29.980 21.332 1.00 44.19 481 ASP A C 1
ATOM 3796 O O . ASP A 1 481 ? -3.149 29.400 20.713 1.00 44.19 481 ASP A O 1
ATOM 3800 N N . PRO A 1 482 ? -4.389 29.560 22.563 1.00 42.56 482 PRO A N 1
ATOM 3801 C CA . PRO A 1 482 ? -4.031 28.248 23.063 1.00 42.56 482 PRO A CA 1
ATOM 3802 C C . PRO A 1 482 ? -5.131 27.273 22.633 1.00 42.56 482 PRO A C 1
ATOM 3804 O O . PRO A 1 482 ? -6.178 27.242 23.271 1.00 42.56 482 PRO A O 1
ATOM 3807 N N . SER A 1 483 ? -4.929 26.447 21.604 1.00 29.55 483 SER A N 1
ATOM 3808 C CA . SER A 1 483 ? -5.787 25.262 21.456 1.00 29.55 483 SER A CA 1
ATOM 3809 C C . SER A 1 483 ? -5.609 24.382 22.706 1.00 29.55 483 SER A C 1
ATOM 3811 O O . SER A 1 483 ? -4.513 23.856 22.911 1.00 29.55 483 SER A O 1
ATOM 3813 N N . PRO A 1 484 ? -6.628 24.207 23.572 1.00 34.47 484 PRO A N 1
ATOM 3814 C CA . PRO A 1 484 ? -6.528 23.425 24.794 1.00 34.47 484 PRO A CA 1
ATOM 3815 C C . PRO A 1 484 ? -7.171 22.042 24.591 1.00 34.47 484 PRO A C 1
ATOM 3817 O O . PRO A 1 484 ? -8.052 21.654 25.354 1.00 34.47 484 PRO A O 1
ATOM 3820 N N . GLN A 1 485 ? -6.782 21.301 23.545 1.00 29.20 485 GLN A N 1
ATOM 3821 C CA . GLN A 1 485 ? -7.358 19.972 23.255 1.00 29.20 485 GLN A CA 1
ATOM 3822 C C . GLN A 1 485 ? -6.465 18.762 23.583 1.00 29.20 485 GLN A C 1
ATOM 3824 O O . GLN A 1 485 ? -6.943 17.636 23.494 1.00 29.20 485 GLN A O 1
ATOM 3829 N N . ASP A 1 486 ? -5.247 18.955 24.094 1.00 29.94 486 ASP A N 1
ATOM 3830 C CA . ASP A 1 486 ? -4.322 17.849 24.405 1.00 29.94 486 ASP A CA 1
ATOM 3831 C C . ASP A 1 486 ? -4.062 17.653 25.908 1.00 29.94 486 ASP A C 1
ATOM 3833 O O . ASP A 1 486 ? -2.922 17.553 26.355 1.00 29.94 486 ASP A O 1
ATOM 3837 N N . MET A 1 487 ? -5.117 17.556 26.724 1.00 28.08 487 MET A N 1
ATOM 3838 C CA . MET A 1 487 ? -4.988 17.056 28.102 1.00 28.08 487 MET A CA 1
ATOM 3839 C C . MET A 1 487 ? -5.897 15.851 28.340 1.00 28.08 487 MET A C 1
ATOM 3841 O O . MET A 1 487 ? -6.977 15.959 28.912 1.00 28.08 487 MET A O 1
ATOM 3845 N N . ASN A 1 488 ? -5.430 14.677 27.902 1.00 25.80 488 ASN A N 1
ATOM 3846 C CA . ASN A 1 488 ? -5.936 13.408 28.417 1.00 25.80 488 ASN A CA 1
ATOM 3847 C C . ASN A 1 488 ? -5.298 13.131 29.782 1.00 25.80 488 ASN A C 1
ATOM 3849 O O . ASN A 1 488 ? -4.091 12.919 29.885 1.00 25.80 488 ASN A O 1
ATOM 3853 N N . SER A 1 489 ? -6.146 13.104 30.805 1.00 23.81 489 SER A N 1
ATOM 3854 C CA . SER A 1 489 ? -5.913 12.457 32.093 1.00 23.81 489 SER A CA 1
ATOM 3855 C C . SER A 1 489 ? -5.481 10.998 31.909 1.00 23.81 489 SER A C 1
ATOM 3857 O O . SER A 1 489 ? -6.150 10.250 31.191 1.00 23.81 489 SER A O 1
ATOM 3859 N N . ALA A 1 490 ? -4.422 10.574 32.596 1.00 24.16 490 ALA A N 1
ATOM 3860 C CA . ALA A 1 490 ? -4.094 9.164 32.775 1.00 24.16 490 ALA A CA 1
ATOM 3861 C C . ALA A 1 490 ? -3.686 8.922 34.231 1.00 24.16 490 ALA A C 1
ATOM 3863 O O . ALA A 1 490 ? -2.824 9.618 34.758 1.00 24.16 490 ALA A O 1
ATOM 3864 N N . ASP A 1 491 ? -4.334 7.940 34.856 1.00 22.62 491 ASP A N 1
ATOM 3865 C CA . ASP A 1 491 ? -4.106 7.529 36.236 1.00 22.62 491 ASP A CA 1
ATOM 3866 C C . ASP A 1 491 ? -2.650 7.118 36.506 1.00 22.62 491 ASP A C 1
ATOM 3868 O O . ASP A 1 491 ? -2.008 6.383 35.749 1.00 22.62 491 ASP A O 1
ATOM 3872 N N . ILE A 1 492 ? -2.160 7.584 37.653 1.00 27.39 492 ILE A N 1
ATOM 3873 C CA . ILE A 1 492 ? -0.825 7.365 38.203 1.00 27.39 492 ILE A CA 1
ATOM 3874 C C . ILE A 1 492 ? -0.780 6.051 38.984 1.00 27.39 492 ILE A C 1
ATOM 3876 O O . ILE A 1 492 ? -1.512 5.898 39.955 1.00 27.39 492 ILE A O 1
ATOM 3880 N N . TYR A 1 493 ? 0.222 5.208 38.718 1.00 25.56 493 TYR A N 1
ATOM 3881 C CA . TYR A 1 493 ? 0.926 4.503 39.796 1.00 25.56 493 TYR A CA 1
ATOM 3882 C C . TYR A 1 493 ? 2.419 4.437 39.494 1.00 25.56 493 TYR A C 1
ATOM 3884 O O . TYR A 1 493 ? 2.858 3.840 38.513 1.00 25.56 493 TYR A O 1
ATOM 3892 N N . ALA A 1 494 ? 3.220 5.036 40.370 1.00 31.19 494 ALA A N 1
ATOM 3893 C CA . ALA A 1 494 ? 4.658 4.855 40.372 1.00 31.19 494 ALA A CA 1
ATOM 3894 C C . ALA A 1 494 ? 5.183 4.902 41.801 1.00 31.19 494 ALA A C 1
ATOM 3896 O O . ALA A 1 494 ? 4.846 5.805 42.561 1.00 31.19 494 ALA A O 1
ATOM 3897 N N . ASP A 1 495 ? 6.035 3.927 42.094 1.00 37.44 495 ASP A N 1
ATOM 3898 C CA . ASP A 1 495 ? 6.832 3.774 43.304 1.00 37.44 495 ASP A CA 1
ATOM 3899 C C . ASP A 1 495 ? 7.344 5.118 43.871 1.00 37.44 495 ASP A C 1
ATOM 3901 O O . ASP A 1 495 ? 8.101 5.859 43.229 1.00 37.44 495 ASP A O 1
ATOM 3905 N N . GLU A 1 496 ? 6.901 5.407 45.097 1.00 37.78 496 GLU A N 1
ATOM 3906 C CA . GLU A 1 496 ? 7.186 6.598 45.901 1.00 37.78 496 GLU A CA 1
ATOM 3907 C C . GLU A 1 496 ? 8.699 6.796 46.108 1.00 37.78 496 GLU A C 1
ATOM 3909 O O . GLU A 1 496 ? 9.200 7.922 46.104 1.00 37.78 496 GLU A O 1
ATOM 3914 N N . GLN A 1 497 ? 9.478 5.713 46.215 1.00 37.41 497 GLN A N 1
ATOM 3915 C CA . GLN A 1 497 ? 10.910 5.805 46.518 1.00 37.41 497 GLN A CA 1
ATOM 3916 C C . GLN A 1 497 ? 11.730 6.382 45.355 1.00 37.41 497 GLN A C 1
ATOM 3918 O O . GLN A 1 497 ? 12.636 7.198 45.571 1.00 37.41 497 GLN A O 1
ATOM 3923 N N . ALA A 1 498 ? 11.385 6.023 44.116 1.00 36.75 498 ALA A N 1
ATOM 3924 C CA . ALA A 1 498 ? 12.036 6.550 42.918 1.00 36.75 498 ALA A CA 1
ATOM 3925 C C . ALA A 1 498 ? 11.690 8.030 42.680 1.00 36.75 498 ALA A C 1
ATOM 3927 O O . ALA A 1 498 ? 12.552 8.814 42.272 1.00 36.75 498 ALA A O 1
ATOM 3928 N N . PHE A 1 499 ? 10.454 8.438 42.987 1.00 37.50 499 PHE A N 1
ATOM 3929 C CA . PHE A 1 499 ? 10.018 9.833 42.898 1.00 37.50 499 PHE A CA 1
ATOM 3930 C C . PHE A 1 499 ? 10.792 10.725 43.881 1.00 37.50 499 PHE A C 1
ATOM 3932 O O . PHE A 1 499 ? 11.414 11.707 43.470 1.00 37.50 499 PHE A O 1
ATOM 3939 N N . GLN A 1 500 ? 10.887 10.317 45.148 1.00 40.81 500 GLN A N 1
ATOM 3940 C CA . GLN A 1 500 ? 11.584 11.081 46.190 1.00 40.81 500 GLN A CA 1
ATOM 3941 C C . GLN A 1 500 ? 13.108 11.174 45.967 1.00 40.81 500 GLN A C 1
ATOM 3943 O O . GLN A 1 500 ? 13.766 12.113 46.426 1.00 40.81 500 GLN A O 1
ATOM 3948 N N . SER A 1 501 ? 13.716 10.216 45.257 1.00 39.25 501 SER A N 1
ATOM 3949 C CA . SER A 1 501 ? 15.131 10.301 44.861 1.00 39.25 501 SER A CA 1
ATOM 3950 C C . SER A 1 501 ? 15.376 11.329 43.751 1.00 39.25 501 SER A C 1
ATOM 3952 O O . SER A 1 501 ? 16.435 11.957 43.722 1.00 39.25 501 SER A O 1
ATOM 3954 N N . VAL A 1 502 ? 14.428 11.492 42.828 1.00 37.56 502 VAL A N 1
ATOM 3955 C CA . VAL A 1 502 ? 14.535 12.429 41.700 1.00 37.56 502 VAL A CA 1
ATOM 3956 C C . VAL A 1 502 ? 14.223 13.855 42.148 1.00 37.56 502 VAL A C 1
ATOM 3958 O O . VAL A 1 502 ? 14.960 14.765 41.783 1.00 37.56 502 VAL A O 1
ATOM 3961 N N . VAL A 1 503 ? 13.219 14.041 43.012 1.00 39.12 503 VAL A N 1
ATOM 3962 C CA . VAL A 1 503 ? 12.888 15.345 43.618 1.00 39.12 503 VAL A CA 1
ATOM 3963 C C . VAL A 1 503 ? 14.097 15.935 44.346 1.00 39.12 503 VAL A C 1
ATOM 3965 O O . VAL A 1 503 ? 14.444 17.092 44.133 1.00 39.12 503 VAL A O 1
ATOM 3968 N N . ARG A 1 504 ? 14.817 15.119 45.127 1.00 44.78 504 ARG A N 1
ATOM 3969 C CA . ARG A 1 504 ? 16.030 15.566 45.831 1.00 44.78 504 ARG A CA 1
ATOM 3970 C C . ARG A 1 504 ? 17.163 15.990 44.892 1.00 44.78 504 ARG A C 1
ATOM 3972 O O . ARG A 1 504 ? 17.891 16.920 45.221 1.00 44.78 504 ARG A O 1
ATOM 3979 N N . ARG A 1 505 ? 17.309 15.339 43.732 1.00 41.12 505 ARG A N 1
ATOM 3980 C CA . ARG A 1 505 ? 18.307 15.724 42.716 1.00 41.12 505 ARG A CA 1
ATOM 3981 C C . ARG A 1 505 ? 17.896 16.982 41.952 1.00 41.12 505 ARG A C 1
ATOM 3983 O O . ARG A 1 505 ? 18.742 17.824 41.693 1.00 41.12 505 ARG A O 1
ATOM 3990 N N . PHE A 1 506 ? 16.611 17.134 41.642 1.00 38.16 506 PHE A N 1
ATOM 3991 C CA . PHE A 1 506 ? 16.091 18.325 40.972 1.00 38.16 506 PHE A CA 1
ATOM 3992 C C . PHE A 1 506 ? 16.170 19.572 41.862 1.00 38.16 506 PHE A C 1
ATOM 3994 O O . PHE A 1 506 ? 16.605 20.612 41.391 1.00 38.16 506 PHE A O 1
ATOM 4001 N N . GLU A 1 507 ? 15.831 19.480 43.152 1.00 40.72 507 GLU A N 1
ATOM 4002 C CA . GLU A 1 507 ? 15.949 20.615 44.085 1.00 40.72 507 GLU A CA 1
ATOM 4003 C C . GLU A 1 507 ? 17.406 21.049 44.310 1.00 40.72 507 GLU A C 1
ATOM 4005 O O . GLU A 1 507 ? 17.685 22.242 44.425 1.00 40.72 507 GLU A O 1
ATOM 4010 N N . ALA A 1 508 ? 18.351 20.102 44.297 1.00 44.06 508 ALA A N 1
ATOM 4011 C CA . ALA A 1 508 ? 19.777 20.418 44.349 1.00 44.06 508 ALA A CA 1
ATOM 4012 C C . ALA A 1 508 ? 20.254 21.197 43.105 1.00 44.06 508 ALA A C 1
ATOM 4014 O O . ALA A 1 508 ? 21.079 22.101 43.231 1.00 44.06 508 ALA A O 1
ATOM 4015 N N . GLU A 1 509 ? 19.707 20.892 41.922 1.00 39.59 509 GLU A N 1
ATOM 4016 C CA . GLU A 1 509 ? 20.067 21.565 40.665 1.00 39.59 509 GLU A CA 1
ATOM 4017 C C . GLU A 1 509 ? 19.262 22.845 40.395 1.00 39.59 509 GLU A C 1
ATOM 4019 O O . GLU A 1 509 ? 19.785 23.803 39.835 1.00 39.59 509 GLU A O 1
ATOM 4024 N N . LYS A 1 510 ? 18.020 22.945 40.875 1.00 37.97 510 LYS A N 1
ATOM 4025 C CA . LYS A 1 510 ? 17.180 24.148 40.766 1.00 37.97 510 LYS A CA 1
ATOM 4026 C C . LYS A 1 510 ? 17.823 25.370 41.416 1.00 37.97 510 LYS A C 1
ATOM 4028 O O . LYS A 1 510 ? 17.727 26.469 40.878 1.00 37.97 510 LYS A O 1
ATOM 4033 N N . GLN A 1 511 ? 18.528 25.186 42.534 1.00 39.72 511 GLN A N 1
ATOM 4034 C CA . GLN A 1 511 ? 19.276 26.268 43.187 1.00 39.72 511 GLN A CA 1
ATOM 4035 C C . GLN A 1 511 ? 20.454 26.792 42.342 1.00 39.72 511 GLN A C 1
ATOM 4037 O O . GLN A 1 511 ? 20.996 27.853 42.646 1.00 39.72 511 GLN A O 1
ATOM 4042 N N . ARG A 1 512 ? 20.841 26.077 41.275 1.00 36.81 512 ARG A N 1
ATOM 4043 C CA . ARG A 1 512 ? 21.924 26.433 40.345 1.00 36.81 512 ARG A CA 1
ATOM 4044 C C . ARG A 1 512 ? 21.427 27.023 39.019 1.00 36.81 512 ARG A C 1
ATOM 4046 O O . ARG A 1 512 ? 22.241 27.494 38.227 1.00 36.81 512 ARG A O 1
ATOM 4053 N N . ILE A 1 513 ? 20.114 27.023 38.774 1.00 39.34 513 ILE A N 1
ATOM 4054 C CA . ILE A 1 513 ? 19.492 27.543 37.550 1.00 39.34 513 ILE A CA 1
ATOM 4055 C C . ILE A 1 513 ? 19.325 29.066 37.661 1.00 39.34 513 ILE A C 1
ATOM 4057 O O . ILE A 1 513 ? 18.504 29.561 38.431 1.00 39.34 513 ILE A O 1
ATOM 4061 N N . GLN A 1 514 ? 20.102 29.821 36.882 1.00 41.22 514 GLN A N 1
ATOM 4062 C CA . GLN A 1 514 ? 19.952 31.274 36.756 1.00 41.22 514 GLN A CA 1
ATOM 4063 C C . GLN A 1 514 ? 18.822 31.606 35.757 1.00 41.22 514 GLN A C 1
ATOM 4065 O O . GLN A 1 514 ? 18.729 30.955 34.713 1.00 41.22 514 GLN A O 1
ATOM 4070 N N . PRO A 1 515 ? 17.969 32.614 36.020 1.00 44.97 515 PRO A N 1
ATOM 4071 C CA . PRO A 1 515 ? 17.059 33.161 35.011 1.00 44.97 515 PRO A CA 1
ATOM 4072 C C . PRO A 1 515 ? 17.854 33.695 33.812 1.00 44.97 515 PRO A C 1
ATOM 4074 O O . PRO A 1 515 ? 18.841 34.402 34.014 1.00 44.97 515 PRO A O 1
ATOM 4077 N N . PHE A 1 516 ? 17.421 33.417 32.579 1.00 47.47 516 PHE A N 1
ATOM 4078 C CA . PHE A 1 516 ? 18.122 33.887 31.377 1.00 47.47 516 PHE A CA 1
ATOM 4079 C C . PHE A 1 516 ? 17.275 34.882 30.569 1.00 47.47 516 PHE A C 1
ATOM 4081 O O . PHE A 1 516 ? 16.044 34.804 30.531 1.00 47.47 516 PHE A O 1
ATOM 4088 N N . GLU A 1 517 ? 17.945 35.864 29.959 1.00 43.94 517 GLU A N 1
ATOM 4089 C CA . GLU A 1 517 ? 17.334 36.908 29.128 1.00 43.94 517 GLU A CA 1
ATOM 4090 C C . GLU A 1 517 ? 17.646 36.665 27.651 1.00 43.94 517 GLU A C 1
ATOM 4092 O O . GLU A 1 517 ? 18.806 36.542 27.272 1.00 43.94 517 GLU A O 1
ATOM 4097 N N . VAL A 1 518 ? 16.610 36.643 26.815 1.00 45.06 518 VAL A N 1
ATOM 4098 C CA . VAL A 1 518 ? 16.701 36.549 25.356 1.00 45.06 518 VAL A CA 1
ATOM 4099 C C . VAL A 1 518 ? 16.288 37.894 24.757 1.00 45.06 518 VAL A C 1
ATOM 4101 O O . VAL A 1 518 ? 15.249 38.460 25.107 1.00 45.06 518 VAL A O 1
ATOM 4104 N N . GLY A 1 519 ? 17.112 38.442 23.864 1.00 38.81 519 GLY A N 1
ATOM 4105 C CA . GLY A 1 519 ? 16.781 39.654 23.113 1.00 38.81 519 GLY A CA 1
ATOM 4106 C C . GLY A 1 519 ? 15.949 39.328 21.873 1.00 38.81 519 GLY A C 1
ATOM 4107 O O . GLY A 1 519 ? 16.315 38.438 21.112 1.00 38.81 519 GLY A O 1
ATOM 4108 N N . VAL A 1 520 ? 14.854 40.061 21.638 1.00 37.75 520 VAL A N 1
ATOM 4109 C CA . VAL A 1 520 ? 14.096 39.990 20.378 1.00 37.75 520 VAL A CA 1
ATOM 4110 C C . VAL A 1 520 ? 13.808 41.405 19.869 1.00 37.75 520 VAL A C 1
ATOM 4112 O O . VAL A 1 520 ? 13.017 42.155 20.447 1.00 37.75 520 VAL A O 1
ATOM 4115 N N . GLY A 1 521 ? 14.478 41.809 18.786 1.00 43.16 521 GLY A N 1
ATOM 4116 C CA . GLY A 1 521 ? 14.417 43.185 18.282 1.00 43.16 521 GLY A CA 1
ATOM 4117 C C . GLY A 1 521 ? 14.995 44.195 19.286 1.00 43.16 521 GLY A C 1
ATOM 4118 O O . GLY A 1 521 ? 16.141 44.069 19.703 1.00 43.16 521 GLY A O 1
ATOM 4119 N N . LYS A 1 522 ? 14.217 45.216 19.683 1.00 34.47 522 LYS A N 1
ATOM 4120 C CA . LYS A 1 522 ? 14.619 46.201 20.717 1.00 34.47 522 LYS A CA 1
ATOM 4121 C C . LYS A 1 522 ? 14.235 45.797 22.150 1.00 34.47 522 LYS A C 1
ATOM 4123 O O . LYS A 1 522 ? 14.585 46.517 23.084 1.00 34.47 522 LYS A O 1
ATOM 4128 N N . ASN A 1 523 ? 13.523 44.684 22.329 1.00 38.88 523 ASN A N 1
ATOM 4129 C CA . ASN A 1 523 ? 12.986 44.264 23.622 1.00 38.88 523 ASN A CA 1
ATOM 4130 C C . ASN A 1 523 ? 13.811 43.110 24.210 1.00 38.88 523 ASN A C 1
ATOM 4132 O O . ASN A 1 523 ? 14.363 42.285 23.481 1.00 38.88 523 ASN A O 1
ATOM 4136 N N . LYS A 1 524 ? 13.889 43.055 25.545 1.00 47.47 524 LYS A N 1
ATOM 4137 C CA . LYS A 1 524 ? 14.499 41.954 26.300 1.00 47.47 524 LYS A CA 1
ATOM 4138 C C . LYS A 1 524 ? 13.410 41.164 27.007 1.00 47.47 524 LYS A C 1
ATOM 4140 O O . LYS A 1 524 ? 12.611 41.748 27.742 1.00 47.47 524 LYS A O 1
ATOM 4145 N N . ILE A 1 525 ? 13.409 39.856 26.800 1.00 48.41 525 ILE A N 1
ATOM 4146 C CA . ILE A 1 525 ? 12.462 38.925 27.402 1.00 48.41 525 ILE A CA 1
ATOM 4147 C C . ILE A 1 525 ? 13.234 38.050 28.375 1.00 48.41 525 ILE A C 1
ATOM 4149 O O . ILE A 1 525 ? 14.237 37.449 28.004 1.00 48.41 525 ILE A O 1
ATOM 4153 N N . ARG A 1 526 ? 12.779 37.966 29.623 1.00 52.66 526 ARG A N 1
ATOM 4154 C CA . ARG A 1 526 ? 13.343 37.036 30.603 1.00 52.66 526 ARG A CA 1
ATOM 4155 C C . ARG A 1 526 ? 12.465 35.799 30.670 1.00 52.66 526 ARG A C 1
ATOM 4157 O O . ARG A 1 526 ? 11.253 35.914 30.826 1.00 52.66 526 ARG A O 1
ATOM 4164 N N . LEU A 1 527 ? 13.081 34.630 30.574 1.00 52.78 527 LEU A N 1
ATOM 4165 C CA . LEU A 1 527 ? 12.405 33.353 30.760 1.00 52.78 527 LEU A CA 1
ATOM 4166 C C . LEU A 1 527 ? 12.805 32.775 32.112 1.00 52.78 527 LEU A C 1
ATOM 4168 O O . LEU A 1 527 ? 13.961 32.849 32.533 1.00 52.78 527 LEU A O 1
ATOM 4172 N N . THR A 1 528 ? 11.832 32.245 32.842 1.00 53.66 528 THR A N 1
ATOM 4173 C CA . THR A 1 528 ? 12.076 31.608 34.138 1.00 53.66 528 THR A CA 1
ATOM 4174 C C . THR A 1 528 ? 11.264 30.330 34.227 1.00 53.66 528 THR A C 1
ATOM 4176 O O . THR A 1 528 ? 10.064 30.338 33.960 1.00 53.66 528 THR A O 1
ATOM 4179 N N . ILE A 1 529 ? 11.926 29.240 34.612 1.00 51.28 529 ILE A N 1
ATOM 4180 C CA . ILE A 1 529 ? 11.259 27.984 34.956 1.00 51.28 529 ILE A CA 1
ATOM 4181 C C . ILE A 1 529 ? 10.631 28.196 36.330 1.00 51.28 529 ILE A C 1
ATOM 4183 O O . ILE A 1 529 ? 11.338 28.346 37.329 1.00 51.28 529 ILE A O 1
ATOM 4187 N N . SER A 1 530 ? 9.310 28.306 36.367 1.00 43.62 530 SER A N 1
ATOM 4188 C CA . SER A 1 530 ? 8.588 28.842 37.521 1.00 43.62 530 SER A CA 1
ATOM 4189 C C . SER A 1 530 ? 8.117 27.767 38.498 1.00 43.62 530 SER A C 1
ATOM 4191 O O . SER A 1 530 ? 7.836 28.092 39.654 1.00 43.62 530 SER A O 1
ATOM 4193 N N . SER A 1 531 ? 8.071 26.488 38.109 1.00 41.78 531 SER A N 1
ATOM 4194 C CA . SER A 1 531 ? 7.554 25.445 39.000 1.00 41.78 531 SER A CA 1
ATOM 4195 C C . SER A 1 531 ? 8.170 24.051 38.782 1.00 41.78 531 SER A C 1
ATOM 4197 O O . SER A 1 531 ? 8.920 23.813 37.835 1.00 41.78 531 SER A O 1
ATOM 4199 N N . MET A 1 532 ? 7.932 23.152 39.748 1.00 43.38 532 MET A N 1
ATOM 4200 C CA . MET A 1 532 ? 8.348 21.744 39.683 1.00 43.38 532 MET A CA 1
ATOM 4201 C C . MET A 1 532 ? 7.709 21.046 38.475 1.00 43.38 532 MET A C 1
ATOM 4203 O O . MET A 1 532 ? 6.574 21.383 38.143 1.00 43.38 532 MET A O 1
ATOM 4207 N N . PRO A 1 533 ? 8.348 20.015 37.888 1.00 41.50 533 PRO A N 1
ATOM 4208 C CA . PRO A 1 533 ? 7.639 19.138 36.972 1.00 41.50 533 PRO A CA 1
ATOM 4209 C C . PRO A 1 533 ? 6.443 18.527 37.704 1.00 41.50 533 PRO A C 1
ATOM 4211 O O . PRO A 1 533 ? 6.607 17.789 38.681 1.00 41.50 533 PRO A O 1
ATOM 4214 N N . LYS A 1 534 ? 5.235 18.876 37.266 1.00 38.09 534 LYS A N 1
ATOM 4215 C CA . LYS A 1 534 ? 4.011 18.285 37.805 1.00 38.09 534 LYS A CA 1
ATOM 4216 C C . LYS A 1 534 ? 3.818 16.937 37.122 1.00 38.09 534 LYS A C 1
ATOM 4218 O O . LYS A 1 534 ? 3.928 16.836 35.902 1.00 38.09 534 LYS A O 1
ATOM 4223 N N . ARG A 1 535 ? 3.567 15.897 37.917 1.00 33.72 535 ARG A N 1
ATOM 4224 C CA . ARG A 1 535 ? 2.992 14.660 37.385 1.00 33.72 535 ARG A CA 1
ATOM 4225 C C . ARG A 1 535 ? 1.511 14.926 37.096 1.00 33.72 535 ARG A C 1
ATOM 4227 O O . ARG A 1 535 ? 0.867 15.469 37.997 1.00 33.72 535 ARG A O 1
ATOM 4234 N N . PRO A 1 536 ? 0.982 14.585 35.912 1.00 36.88 536 PRO A N 1
ATOM 4235 C CA . PRO A 1 536 ? -0.424 14.215 35.822 1.00 36.88 536 PRO A CA 1
ATOM 4236 C C . PRO A 1 536 ? -0.674 12.960 36.654 1.00 36.88 536 PRO A C 1
ATOM 4238 O O . PRO A 1 536 ? 0.255 12.113 36.711 1.00 36.88 536 PRO A O 1
#

Sequence (536 aa):
MGNLRTFIWPNWQQRKRLLRKEAWLVVAAAYPLLIFAWLWPQDWRNESTGVVFAGWMAFLIRTVQFHLALLLAFIVAVALLIRARRLALAAVVPMLFTLVPAAMQFLPRPAPPTAIGKPLRIMSVNLLMANEDTDGIIEEIIAASPDVVFLQEYTPHWHQAVERRLGVDYPYESHIARDDSFGIAIRSRTPFAGPVDDRFRLGNSGVDQQRASIEFDGREYALYHIHLLPPRSFDYYKDQRIQFADLLDALAAEKKSYIVCGDFNFSETTPQHRQFMAAGIGEAHAQSATGRGATWPVNGVMRYITPGIRIDHVYLSSDLWATKCQTGIGRGSDHRPVVVDVVGTAAARPSTSQTVPFAAHSLEGLEAMLKKHCDDPDAPTRVRALIDSLASGASLPDQIDGVPVAAIALPGWWLRSKDVCELTVLSLGKRDADYDLSIFEQGKQVAELKAIVPTTNRATVGQFWLHTTQVQVDRHWRVVDPSPQDMNSADIYADEQAFQSVVRRFEAEKQRIQPFEVGVGKNKIRLTISSMPKRP

Mean predicted aligned error: 16.82 Å

pLDDT: mean 74.82, std 24.53, range [22.62, 98.81]

Secondary structure (DSSP, 8-state):
-HHHHHHHS--HHHHHHHHHHHHHHHHHHHHHHHHHHHH----TT---HHHHHHHHHHHHHHHTHHHHHHHHHHHHHHHHHTT-HHHHHHHHHHHHHHHHHHHHTTSPPSPPP-EEEEEEEEEEEE--TT----HHHHHHHHHH--SEEEEES--HHHHHHHHHHHTTT--EEEEE--SSTT-EEEEESS-BSS--BTT---SSS----EEEEEEETTEEEEEEEEEPPPSSSHHHHHHHHHHHHHHHHHHHH--SEEEEEEE-S--TTSHHHHHHHHHT-EEHHHHHT------B--STTHHHHS--B--EEEEE-TTEEEEEEEE---TTSSS--EEEEEEEE------S---PPPPTHHHHHHHHHHHHH---TTHHHHHHHHHHHHHTTPPPPSEETTEETTEEEEE------TTEEEEEEEEEE-TT-EEEEEEEETTEEEEEEEEE--TT---EETTEEEEEEEEEEETTS-BS---------------HHHHHHHHHHHHHHHTT---EEEEETTEEEEEEE-S--B--

Organism: NCBI:txid2807512